Protein AF-A0A0A1U4M2-F1 (afdb_monomer)

Mean predicted aligned error: 12.04 Å

Sequence (394 aa):
MNLCLVKTKYYDTQGQKPTKLFKVNRGVVYETIENKKFCYYYVSTVYKNTSKCFDEQHVWSGLDDASTAGGKILFEEMNATEMKQRLHFSYFPPNGDMNNMITFKIEYIDFQEKGEDGSEIKFSNIARQLDLIITDKFKLVVLLGMTVDYGKGLTGAVCILYVIDETKTAYLTFDTKYFDFLTTISVDNFKNVAISGNDILVGFPKSRDDPKADISQNVFLMSVVDLPSKPEFPVTLPPPIIIPPQKRNLFQLGGGVGHSNKYAFIADPFLDRGVAYVVRKVDGTTIDLRATLIPFPRWGSYQNFALFMAAFDNADDTTDLFVAAPTAWIHDNVRKVQKEGRKTSEYIGVIYHFVIVDDETCEAKGYYVVQNDEKSGIMNSTISGMVNGTIWSL

Nearest PDB structures (foldseek):
  5e6s-assembly2_C  TM=5.294E-01  e=4.984E-04  Homo sapiens
  8um0-assembly1_A  TM=3.812E-01  e=3.448E-04  Clostridium perfringens ATCC 13124
  8ule-assembly1_A  TM=3.790E-01  e=2.687E-03  Clostridium perfringens ATCC 13124
  6s5l-assembly1_D  TM=6.818E-01  e=4.266E+00  Nostoc sp. PCC 7120 = FACHB-418

Structure (mmCIF, N/CA/C/O backbone):
data_AF-A0A0A1U4M2-F1
#
_entry.id   AF-A0A0A1U4M2-F1
#
loop_
_atom_site.group_PDB
_atom_site.id
_atom_site.type_symbol
_atom_site.label_atom_id
_atom_site.label_alt_id
_atom_site.label_comp_id
_atom_site.label_asym_id
_atom_site.label_entity_id
_atom_site.label_seq_id
_atom_site.pdbx_PDB_ins_code
_atom_site.Cartn_x
_atom_site.Cartn_y
_atom_site.Cartn_z
_atom_site.occupancy
_atom_site.B_iso_or_equiv
_atom_site.auth_seq_id
_atom_site.auth_comp_id
_atom_site.auth_asym_id
_atom_site.auth_atom_id
_atom_site.pdbx_PDB_model_num
ATOM 1 N N . MET A 1 1 ? -5.445 31.664 -25.250 1.00 23.69 1 MET A N 1
ATOM 2 C CA . MET A 1 1 ? -4.845 30.638 -24.374 1.00 23.69 1 MET A CA 1
ATOM 3 C C . MET A 1 1 ? -5.707 30.563 -23.125 1.00 23.69 1 MET A C 1
ATOM 5 O O . MET A 1 1 ? -5.651 31.474 -22.307 1.00 23.69 1 MET A O 1
ATOM 9 N N . ASN A 1 2 ? -6.596 29.572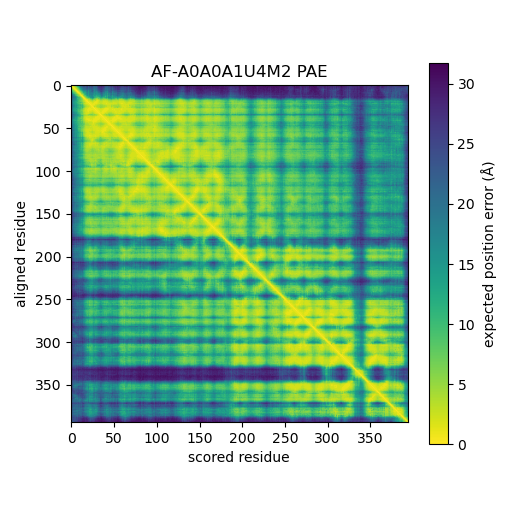 -23.042 1.00 19.25 2 ASN A N 1
ATOM 10 C CA . ASN A 1 2 ? -7.475 29.401 -21.887 1.00 19.25 2 ASN A CA 1
ATOM 11 C C . ASN A 1 2 ? -6.671 28.707 -20.786 1.00 19.25 2 ASN A C 1
ATOM 13 O O . ASN A 1 2 ? -6.542 27.489 -20.770 1.00 19.25 2 ASN A O 1
ATOM 17 N N . LEU A 1 3 ? -6.074 29.506 -19.903 1.00 19.25 3 LEU A N 1
ATOM 18 C CA . LEU A 1 3 ? -5.540 29.022 -18.637 1.00 19.25 3 LEU A CA 1
ATOM 19 C C . LEU A 1 3 ? -6.718 28.499 -17.810 1.00 19.25 3 LEU A C 1
ATOM 21 O O . LEU A 1 3 ? -7.455 29.278 -17.205 1.00 19.25 3 LEU A O 1
ATOM 25 N N . CYS A 1 4 ? -6.886 27.178 -17.774 1.00 20.94 4 CYS A N 1
ATOM 26 C CA . CYS A 1 4 ? -7.624 26.514 -16.709 1.00 20.94 4 CYS A CA 1
ATOM 27 C C . CYS A 1 4 ? -6.823 26.689 -15.415 1.00 20.94 4 CYS A C 1
ATOM 29 O O . CYS A 1 4 ? -6.075 25.812 -14.994 1.00 20.94 4 CYS A O 1
ATOM 31 N N . LEU A 1 5 ? -6.947 27.861 -14.793 1.00 21.64 5 LEU A N 1
ATOM 32 C CA . LEU A 1 5 ? -6.615 28.013 -13.387 1.00 21.64 5 LEU A CA 1
ATOM 33 C C . LEU A 1 5 ? -7.521 27.035 -12.643 1.00 21.64 5 LEU A C 1
ATOM 35 O O . LEU A 1 5 ? -8.744 27.193 -12.660 1.00 21.64 5 LEU A O 1
ATOM 39 N N . VAL A 1 6 ? -6.929 26.024 -12.002 1.00 24.23 6 VAL A N 1
ATOM 40 C CA . VAL A 1 6 ? -7.603 25.293 -10.932 1.00 24.23 6 VAL A CA 1
ATOM 41 C C . VAL A 1 6 ? -8.034 26.375 -9.953 1.00 24.23 6 VAL A C 1
ATOM 43 O O . VAL A 1 6 ? -7.204 26.944 -9.246 1.00 24.23 6 VAL A O 1
ATOM 46 N N . LYS A 1 7 ? -9.319 26.751 -9.972 1.00 23.67 7 LYS A N 1
ATOM 47 C CA . LYS A 1 7 ? -9.895 27.549 -8.898 1.00 23.67 7 LYS A CA 1
ATOM 48 C C . LYS A 1 7 ? -9.673 26.694 -7.668 1.00 23.67 7 LYS A C 1
ATOM 50 O O . LYS A 1 7 ? -10.384 25.710 -7.474 1.00 23.67 7 LYS A O 1
ATOM 55 N N . THR A 1 8 ? -8.674 27.048 -6.869 1.00 31.19 8 THR A N 1
ATOM 56 C CA . THR A 1 8 ? -8.573 26.615 -5.489 1.00 31.19 8 THR A CA 1
ATOM 57 C C . THR A 1 8 ? -9.891 27.052 -4.873 1.00 31.19 8 THR A C 1
ATOM 59 O O . THR A 1 8 ? -10.081 28.220 -4.534 1.00 31.19 8 THR A O 1
ATOM 62 N N . LYS A 1 9 ? -10.879 26.153 -4.847 1.00 32.81 9 LYS A N 1
ATOM 63 C CA . LYS A 1 9 ? -12.032 26.318 -3.981 1.00 32.81 9 LYS A CA 1
ATOM 64 C C . LYS A 1 9 ? -11.397 26.258 -2.604 1.00 32.81 9 LYS A C 1
ATOM 66 O O . LYS A 1 9 ? -11.054 25.184 -2.122 1.00 32.81 9 LYS A O 1
ATOM 71 N N . TYR A 1 10 ? -11.137 27.427 -2.030 1.00 36.03 10 TYR A N 1
ATOM 72 C CA . TYR A 1 10 ? -11.006 27.535 -0.595 1.00 36.03 10 TYR A CA 1
ATOM 73 C C . TYR A 1 10 ? -12.319 26.959 -0.080 1.00 36.03 10 TYR A C 1
ATOM 75 O O . TYR A 1 10 ? -13.378 27.558 -0.273 1.00 36.03 10 TYR A O 1
ATOM 83 N N . TYR A 1 11 ? -12.272 25.720 0.414 1.00 42.19 11 TYR A N 1
ATOM 84 C CA . TYR A 1 11 ? -13.362 25.195 1.214 1.00 42.19 11 TYR A CA 1
ATOM 85 C C . TYR A 1 11 ? -13.583 26.255 2.286 1.00 42.19 11 TYR A C 1
ATOM 87 O O . TYR A 1 11 ? -12.616 26.712 2.895 1.00 42.19 11 TYR A O 1
ATOM 95 N N . ASP A 1 12 ? -14.809 26.755 2.390 1.00 41.19 12 ASP A N 1
ATOM 96 C CA . ASP A 1 12 ? -15.149 27.811 3.330 1.00 41.19 12 ASP A CA 1
ATOM 97 C C . ASP A 1 12 ? -15.057 27.213 4.736 1.00 41.19 12 ASP A C 1
ATOM 99 O O . ASP A 1 12 ? -16.024 26.705 5.294 1.00 41.19 12 ASP A O 1
ATOM 103 N N . THR A 1 13 ? -13.840 27.163 5.273 1.00 45.28 13 THR A N 1
ATOM 104 C CA . THR A 1 13 ? -13.524 26.558 6.566 1.00 45.28 13 THR A CA 1
ATOM 105 C C . THR A 1 13 ? -13.926 27.469 7.724 1.00 45.28 13 THR A C 1
ATOM 107 O O . THR A 1 13 ? -13.402 27.328 8.828 1.00 45.28 13 THR A O 1
ATOM 110 N N . GLN A 1 14 ? -14.796 28.459 7.477 1.00 48.47 14 GLN A N 1
ATOM 111 C CA . GLN A 1 14 ? -15.163 29.505 8.433 1.00 48.47 14 GLN A CA 1
ATOM 112 C C . GLN A 1 14 ? -13.927 30.161 9.085 1.00 48.47 14 GLN A C 1
ATOM 114 O O . GLN A 1 14 ? -13.941 30.544 10.252 1.00 48.47 14 GLN A O 1
ATOM 119 N N . GLY A 1 15 ? -12.820 30.260 8.338 1.00 49.72 15 GLY A N 1
ATOM 120 C CA . GLY A 1 15 ? -11.563 30.848 8.806 1.00 49.72 15 GLY A CA 1
ATOM 121 C C . GLY A 1 15 ? -10.612 29.913 9.567 1.00 49.72 15 GLY A C 1
ATOM 122 O O . GLY A 1 15 ? -9.553 30.375 9.988 1.00 49.72 15 GLY A O 1
ATOM 123 N N . GLN A 1 16 ? -10.911 28.618 9.727 1.00 55.41 16 GLN A N 1
ATOM 124 C CA . GLN A 1 16 ? -9.990 27.661 10.360 1.00 55.41 16 GLN A CA 1
ATOM 125 C C . GLN A 1 16 ? -9.130 26.911 9.332 1.00 55.41 16 GLN A C 1
ATOM 127 O O . GLN A 1 16 ? -9.611 26.466 8.296 1.00 55.41 16 GLN A O 1
ATOM 132 N N . LYS A 1 17 ? -7.825 26.760 9.583 1.00 66.00 17 LYS A N 1
ATOM 133 C CA . LYS A 1 17 ? -6.933 26.015 8.679 1.00 66.00 17 LYS A CA 1
ATOM 134 C C . LYS A 1 17 ? -7.105 24.504 8.916 1.00 66.00 17 LYS A C 1
ATOM 136 O O . LYS A 1 17 ? -6.944 24.090 10.063 1.00 66.00 17 LYS A O 1
ATOM 141 N N . PRO A 1 18 ? -7.372 23.683 7.879 1.00 71.00 18 PRO A N 1
ATOM 142 C CA . PRO A 1 18 ? -7.433 22.234 8.037 1.00 71.00 18 PRO A CA 1
ATOM 143 C C . PRO A 1 18 ? -6.142 21.667 8.633 1.00 71.00 18 PRO A C 1
ATOM 145 O O . PRO A 1 18 ? -5.045 22.077 8.242 1.00 71.00 18 PRO A O 1
ATOM 148 N N . THR A 1 19 ? -6.272 20.718 9.557 1.00 76.12 19 THR A N 1
ATOM 149 C CA . THR A 1 19 ? -5.147 19.995 10.168 1.00 76.12 19 THR A CA 1
ATOM 150 C C . THR A 1 19 ? -4.753 18.768 9.356 1.00 76.12 19 THR A C 1
ATOM 152 O O . THR A 1 19 ? -3.571 18.429 9.308 1.00 76.12 19 THR A O 1
ATOM 155 N N . LYS A 1 20 ? -5.719 18.132 8.678 1.00 77.31 20 LYS A N 1
ATOM 156 C CA . LYS A 1 20 ? -5.512 17.006 7.754 1.00 77.31 20 LYS A CA 1
ATOM 157 C C . LYS A 1 20 ? -6.488 17.054 6.581 1.00 77.31 20 LYS A C 1
ATOM 159 O O . LYS A 1 20 ? -7.562 17.645 6.681 1.00 77.31 20 LYS A O 1
ATOM 164 N N . LEU A 1 21 ? -6.105 16.406 5.484 1.00 78.56 21 LEU A N 1
ATOM 165 C CA . LEU A 1 21 ? -6.918 16.226 4.285 1.00 78.56 21 LEU A CA 1
ATOM 166 C C . LEU A 1 21 ? -6.802 14.773 3.823 1.00 78.56 21 LEU A C 1
ATOM 168 O O . LEU A 1 21 ? -5.697 14.247 3.719 1.00 78.56 21 LEU A O 1
ATOM 172 N N . PHE A 1 22 ? -7.936 14.154 3.520 1.00 81.62 22 PHE A N 1
ATOM 173 C CA . PHE A 1 22 ? -8.040 12.782 3.047 1.00 81.62 22 PHE A CA 1
ATOM 174 C C . PHE A 1 22 ? -8.785 12.765 1.717 1.00 81.62 22 PHE A C 1
ATOM 176 O O . PHE A 1 22 ? -9.827 13.413 1.572 1.00 81.62 22 PHE A O 1
ATOM 183 N N . LYS A 1 23 ? -8.263 12.013 0.748 1.00 79.75 23 LYS A N 1
ATOM 184 C CA . LYS A 1 23 ? -8.987 11.714 -0.488 1.00 79.75 23 LYS A CA 1
ATOM 185 C C . LYS A 1 23 ? -9.999 10.607 -0.197 1.00 79.75 23 LYS A C 1
ATOM 187 O O . LYS A 1 23 ? -9.646 9.600 0.408 1.00 79.75 23 LYS A O 1
ATOM 192 N N . VAL A 1 24 ? -11.246 10.809 -0.607 1.00 82.12 24 VAL A N 1
ATOM 193 C CA . VAL A 1 24 ? -12.344 9.862 -0.373 1.00 82.12 24 VAL A CA 1
ATOM 194 C C . VAL A 1 24 ? -13.278 9.819 -1.585 1.00 82.12 24 VAL A C 1
ATOM 196 O O . VAL A 1 24 ? -13.067 10.549 -2.553 1.00 82.12 24 VAL A O 1
ATOM 199 N N . ASN A 1 25 ? -14.331 9.001 -1.523 1.00 81.25 25 ASN A N 1
ATOM 200 C CA . ASN A 1 25 ? -15.297 8.826 -2.607 1.00 81.25 25 ASN A CA 1
ATOM 201 C C . ASN A 1 25 ? -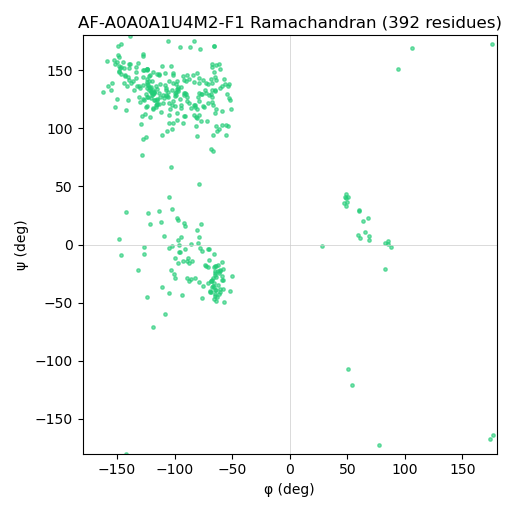15.849 10.168 -3.126 1.00 81.25 25 ASN A C 1
ATOM 203 O O . ASN A 1 25 ? -16.518 10.898 -2.381 1.00 81.25 25 ASN A O 1
ATOM 207 N N . ARG A 1 26 ? -15.575 10.475 -4.403 1.00 78.62 26 ARG A N 1
ATOM 208 C CA . ARG A 1 26 ? -16.038 11.658 -5.150 1.00 78.62 26 ARG A CA 1
ATOM 209 C C . ARG A 1 26 ? -15.851 12.960 -4.365 1.00 78.62 26 ARG A C 1
ATOM 211 O O . ARG A 1 26 ? -16.709 13.848 -4.407 1.00 78.62 26 ARG A O 1
ATOM 218 N N . GLY A 1 27 ? -14.770 13.072 -3.593 1.00 81.31 27 GLY A N 1
ATOM 219 C CA . GLY A 1 27 ? -14.609 14.188 -2.672 1.00 81.31 27 GLY A CA 1
ATOM 220 C C . GLY A 1 27 ? -13.368 14.146 -1.791 1.00 81.31 27 GLY A C 1
ATOM 221 O O . GLY A 1 27 ? -12.402 13.421 -2.029 1.00 81.31 27 GLY A O 1
ATOM 222 N N . VAL A 1 28 ? -13.411 14.970 -0.749 1.00 83.00 28 VAL A N 1
ATOM 223 C CA . VAL A 1 28 ? -12.381 15.050 0.286 1.00 83.00 28 VAL A CA 1
ATOM 224 C C . VAL A 1 28 ? -13.021 15.067 1.667 1.00 83.00 28 VAL A C 1
ATOM 226 O O . VAL A 1 28 ? -14.108 15.612 1.853 1.00 83.00 28 VAL A O 1
ATOM 229 N N . VAL A 1 29 ? -12.320 14.507 2.647 1.00 84.50 29 VAL A N 1
ATOM 230 C CA . VAL A 1 29 ? -12.578 14.779 4.061 1.00 84.50 29 VAL A CA 1
ATOM 231 C C . VAL A 1 29 ? -11.461 15.671 4.564 1.00 84.50 29 VAL A C 1
ATOM 233 O O . VAL A 1 29 ? -10.293 15.320 4.416 1.00 84.50 29 VAL A O 1
ATOM 236 N N . TYR A 1 30 ? -11.790 16.803 5.175 1.00 83.81 30 TYR A N 1
ATOM 237 C CA . TYR A 1 30 ? -10.802 17.596 5.902 1.00 83.81 30 TYR A CA 1
ATOM 238 C C . TYR A 1 30 ? -11.095 17.604 7.400 1.00 83.81 30 TYR A C 1
ATOM 240 O O . TYR A 1 30 ? -12.248 17.540 7.821 1.00 83.81 30 TYR A O 1
ATOM 248 N N . GLU A 1 31 ? -10.031 17.655 8.195 1.00 87.38 31 GLU A N 1
ATOM 249 C CA . GLU A 1 31 ? -10.071 17.699 9.657 1.00 87.38 31 GLU A CA 1
ATOM 250 C C . GLU A 1 31 ? -9.827 19.131 10.148 1.00 87.38 31 GLU A C 1
ATOM 252 O O . GLU A 1 31 ? -8.944 19.824 9.635 1.00 87.38 31 GLU A O 1
ATOM 257 N N . THR A 1 32 ? -10.572 19.554 11.164 1.00 84.62 32 THR A N 1
ATOM 258 C CA . THR A 1 32 ? -10.271 20.707 12.023 1.00 84.62 32 THR A CA 1
ATOM 259 C C . THR A 1 32 ? -10.313 20.272 13.490 1.00 84.62 32 THR A C 1
ATOM 261 O O . THR A 1 32 ? -10.858 19.218 13.832 1.00 84.62 32 THR A O 1
ATOM 264 N N . ILE A 1 33 ? -9.725 21.077 14.377 1.00 86.19 33 ILE A N 1
ATOM 265 C CA . ILE A 1 33 ? -9.795 20.854 15.825 1.00 86.19 33 ILE A CA 1
ATOM 266 C C . ILE A 1 33 ? -10.631 21.971 16.437 1.00 86.19 33 ILE A C 1
ATOM 268 O O . ILE A 1 33 ? -10.213 23.128 16.466 1.00 86.19 33 ILE A O 1
ATOM 272 N N . GLU A 1 34 ? -11.792 21.609 16.973 1.00 85.44 34 GLU A N 1
ATOM 273 C CA . GLU A 1 34 ? -12.751 22.545 17.555 1.00 85.44 34 GLU A CA 1
ATOM 274 C C . GLU A 1 34 ? -13.111 22.089 18.963 1.00 85.44 34 GLU A C 1
ATOM 276 O O . GLU A 1 34 ? -13.532 20.955 19.175 1.00 85.44 34 GLU A O 1
ATOM 281 N N . ASN A 1 35 ? -12.938 22.962 19.959 1.00 87.62 35 ASN A N 1
ATOM 282 C CA . ASN A 1 35 ? -13.284 22.667 21.356 1.00 87.62 35 ASN A CA 1
ATOM 283 C C . ASN A 1 35 ? -12.708 21.331 21.872 1.00 87.62 35 ASN A C 1
ATOM 285 O O . ASN A 1 35 ? -13.379 20.600 22.599 1.00 87.62 35 ASN A O 1
ATOM 289 N N . LYS A 1 36 ? -11.454 21.023 21.503 1.00 88.25 36 LYS A N 1
ATOM 290 C CA . LYS A 1 36 ? -10.744 19.763 21.815 1.00 88.25 36 LYS A CA 1
ATOM 291 C C . LYS A 1 36 ? -11.331 18.500 21.162 1.00 88.25 36 LYS A C 1
ATOM 293 O O . LYS A 1 36 ? -10.913 17.406 21.520 1.00 88.25 36 LYS A O 1
ATOM 298 N N . LYS A 1 37 ? -12.259 18.636 20.214 1.00 92.00 37 LYS A N 1
ATOM 299 C CA . LYS A 1 37 ? -12.769 17.546 19.377 1.00 92.00 37 LYS A CA 1
ATOM 300 C C . LYS A 1 37 ? -12.159 17.614 17.982 1.00 92.00 37 LYS A C 1
ATOM 302 O O . LYS A 1 37 ? -11.795 18.691 17.508 1.00 92.00 37 LYS A O 1
ATOM 307 N N . PHE A 1 38 ? -12.085 16.466 17.325 1.00 91.62 38 PHE A N 1
ATOM 308 C CA . PHE A 1 38 ? -11.680 16.344 15.929 1.00 91.62 38 PHE A CA 1
ATOM 309 C C . PHE A 1 38 ? -12.928 16.396 15.054 1.00 91.62 38 PHE A C 1
ATOM 311 O O . PHE A 1 38 ? -13.756 15.486 15.096 1.00 91.62 38 PHE A O 1
ATOM 318 N N . CYS A 1 39 ? -13.087 17.473 14.293 1.00 90.44 39 CYS A N 1
ATOM 319 C CA . CYS A 1 39 ? -14.228 17.684 13.414 1.00 90.44 39 CYS A CA 1
ATOM 320 C C . CYS A 1 39 ? -13.844 17.364 11.974 1.00 90.44 39 CYS A C 1
ATOM 322 O O . CYS A 1 39 ? -12.901 17.932 11.428 1.00 90.44 39 CYS A O 1
ATOM 324 N N . TYR A 1 40 ? -14.580 16.442 11.362 1.00 90.88 40 TYR A N 1
ATOM 325 C CA . TYR A 1 40 ? -14.378 16.020 9.985 1.00 90.88 40 TYR A CA 1
ATOM 326 C C . TYR A 1 40 ? -15.497 16.558 9.116 1.00 90.88 40 TYR A C 1
ATOM 328 O O . TYR A 1 40 ? -16.672 16.461 9.468 1.00 90.88 40 TYR A O 1
ATOM 336 N N . TYR A 1 41 ? -15.117 17.097 7.967 1.00 87.31 41 TYR A N 1
ATOM 337 C CA . TYR A 1 41 ? -16.020 17.670 6.986 1.00 87.31 41 TYR A CA 1
ATOM 338 C C . TYR A 1 41 ? -15.834 16.925 5.673 1.00 87.31 41 TYR A C 1
ATOM 340 O O . TYR A 1 41 ? -14.800 17.055 5.017 1.00 87.31 41 TYR A O 1
ATOM 348 N N . TYR A 1 42 ? -16.833 16.134 5.303 1.00 87.00 42 TYR A N 1
ATOM 349 C CA . TYR A 1 42 ? -16.916 15.501 3.998 1.00 87.00 42 TYR A CA 1
ATOM 350 C C . TYR A 1 42 ? -17.499 16.485 2.992 1.00 87.00 42 TYR A C 1
ATOM 352 O O . TYR A 1 42 ? -18.637 16.951 3.133 1.00 87.00 42 TYR A O 1
ATOM 360 N N . VAL A 1 43 ? -16.710 16.780 1.964 1.00 84.44 43 VAL A N 1
ATOM 361 C CA . VAL A 1 43 ? -17.118 17.607 0.838 1.00 84.44 43 VAL A CA 1
ATOM 362 C C . VAL A 1 43 ? -17.045 16.781 -0.430 1.00 84.44 43 VAL A C 1
ATOM 364 O O . VAL A 1 43 ? -15.964 16.362 -0.844 1.00 84.44 43 VAL A O 1
ATOM 367 N N . SER A 1 44 ? -18.198 16.580 -1.058 1.00 80.00 44 SER A N 1
ATOM 368 C CA . SER A 1 44 ? -18.319 15.853 -2.314 1.00 80.00 44 SER A CA 1
ATOM 369 C C . SER A 1 44 ? -18.694 16.785 -3.457 1.00 80.00 44 SER A C 1
ATOM 371 O O . SER A 1 44 ? -19.305 17.840 -3.271 1.00 80.00 44 SER A O 1
ATOM 373 N N . THR A 1 45 ? -18.314 16.392 -4.668 1.00 78.19 45 THR A N 1
ATOM 374 C CA . THR A 1 45 ? -18.787 17.021 -5.904 1.00 78.19 45 THR A CA 1
ATOM 375 C C . THR A 1 45 ? -20.124 16.455 -6.383 1.00 78.19 45 THR A C 1
ATOM 377 O O . THR A 1 45 ? -20.754 17.072 -7.239 1.00 78.19 45 THR A O 1
ATOM 380 N N . VAL A 1 46 ? -20.559 15.313 -5.837 1.00 81.38 46 VAL A N 1
ATOM 381 C CA . VAL A 1 46 ? -21.752 14.565 -6.273 1.00 81.38 46 VAL A CA 1
ATOM 382 C C . VAL A 1 46 ? -22.734 14.358 -5.121 1.00 81.38 46 VAL A C 1
ATOM 384 O O . VAL A 1 46 ? -23.935 14.569 -5.283 1.00 81.38 46 VAL A O 1
ATOM 387 N N . TYR A 1 47 ? -22.231 13.967 -3.952 1.00 81.56 47 TYR A N 1
ATOM 388 C CA . TYR A 1 47 ? -23.040 13.601 -2.794 1.00 81.56 47 TYR A CA 1
ATOM 389 C C . TYR A 1 47 ? -23.235 14.773 -1.824 1.00 81.56 47 TYR A C 1
ATOM 391 O O . TYR A 1 47 ? -22.615 15.833 -1.931 1.00 81.56 47 TYR A O 1
ATOM 399 N N . LYS A 1 48 ? -24.133 14.592 -0.853 1.00 82.50 48 LYS A N 1
ATOM 400 C CA . LYS A 1 48 ? -24.436 15.616 0.148 1.00 82.50 48 LYS A CA 1
ATOM 401 C C . LYS A 1 48 ? -23.234 15.835 1.075 1.00 82.50 48 LYS A C 1
ATOM 403 O O . LYS A 1 48 ? -22.756 14.901 1.713 1.00 82.50 48 LYS A O 1
ATOM 408 N N . ASN A 1 49 ? -22.810 17.091 1.212 1.00 85.62 49 ASN A N 1
ATOM 409 C CA . ASN A 1 49 ? -21.796 17.472 2.195 1.00 85.62 49 ASN A CA 1
ATOM 410 C C . ASN A 1 49 ? -22.310 17.243 3.617 1.00 85.62 49 ASN A C 1
ATOM 412 O O . ASN A 1 49 ? -23.467 17.528 3.937 1.00 85.62 49 ASN A O 1
ATOM 416 N N . THR A 1 50 ? -21.429 16.774 4.486 1.00 89.25 50 THR A N 1
ATOM 417 C CA . THR A 1 50 ? -21.763 16.446 5.872 1.00 89.25 50 THR A CA 1
ATOM 418 C C . THR A 1 50 ? -20.546 16.653 6.751 1.00 89.25 50 THR A C 1
ATOM 420 O O . THR A 1 50 ? -19.411 16.615 6.281 1.00 89.25 50 THR A O 1
ATOM 423 N N . SER A 1 51 ? -20.774 16.852 8.041 1.00 89.38 51 SER A N 1
ATOM 424 C CA . SER A 1 51 ? -19.704 16.947 9.021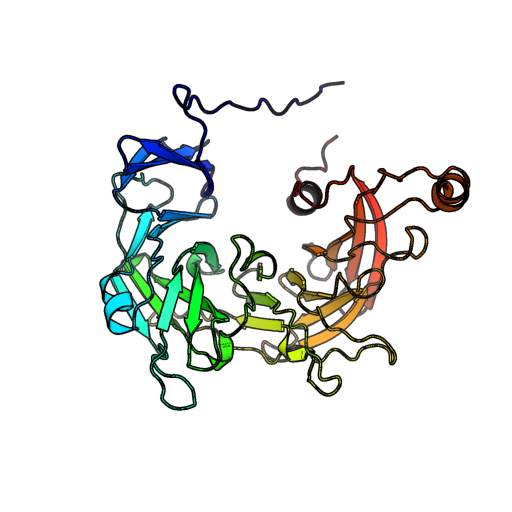 1.00 89.38 51 SER A CA 1
ATOM 425 C C . SER A 1 51 ? -20.061 16.206 10.295 1.00 89.38 51 SER A C 1
ATOM 427 O O . SER A 1 51 ? -21.239 15.991 10.589 1.00 89.38 51 SER A O 1
ATOM 429 N N . LYS A 1 52 ? -19.033 15.790 11.033 1.00 91.50 52 LYS A N 1
ATOM 430 C CA . LYS A 1 52 ? -19.172 15.148 12.338 1.00 91.50 52 LYS A CA 1
ATOM 431 C C . LYS A 1 52 ? -17.919 15.360 13.173 1.00 91.50 52 LYS A C 1
ATOM 433 O O . LYS A 1 52 ? -16.806 15.250 12.664 1.00 91.50 52 LYS A O 1
ATOM 438 N N . CYS A 1 53 ? -18.111 15.633 14.460 1.00 91.88 53 CYS A N 1
ATOM 439 C CA . CYS A 1 53 ? -17.021 15.760 15.418 1.00 91.88 53 CYS A CA 1
ATOM 440 C C . CYS A 1 53 ? -16.934 14.528 16.317 1.00 91.88 53 CYS A C 1
ATOM 442 O O . CYS A 1 53 ? -17.955 14.010 16.772 1.00 91.88 53 CYS A O 1
ATOM 444 N N . PHE A 1 54 ? -15.709 14.103 16.600 1.00 91.38 54 PHE A N 1
ATOM 445 C CA . PHE A 1 54 ? -15.384 12.971 17.456 1.00 91.38 54 PHE A CA 1
ATOM 446 C C . PHE A 1 54 ? -14.453 13.427 18.571 1.00 91.38 54 PHE A C 1
ATOM 448 O O . PHE A 1 54 ? -13.661 14.355 18.401 1.00 91.38 54 PHE A O 1
ATOM 455 N N . ASP A 1 55 ? -14.526 12.752 19.712 1.00 92.19 55 ASP A N 1
ATOM 456 C CA . ASP A 1 55 ? -13.579 12.986 20.806 1.00 92.19 55 ASP A CA 1
ATOM 457 C C . ASP A 1 55 ? -12.177 12.453 20.464 1.00 92.19 55 ASP A C 1
ATOM 459 O O . ASP A 1 55 ? -11.181 12.877 21.043 1.00 92.19 55 ASP A O 1
ATOM 463 N N . GLU A 1 56 ? -12.087 11.552 19.485 1.00 90.50 56 GLU A N 1
ATOM 464 C CA . GLU A 1 56 ? -10.870 10.835 19.124 1.00 90.50 56 GLU A CA 1
ATOM 465 C C . GLU A 1 56 ? -10.561 10.987 17.634 1.00 90.50 56 GLU A C 1
ATOM 467 O O . GLU A 1 56 ? -11.457 11.128 16.795 1.00 90.50 56 GLU A O 1
ATOM 472 N N . GLN A 1 57 ? -9.272 10.951 17.303 1.00 90.56 57 GLN A N 1
ATOM 473 C CA . GLN A 1 57 ? -8.817 11.152 15.936 1.00 90.56 57 GLN A CA 1
ATOM 474 C C . GLN A 1 57 ? -9.088 9.920 15.064 1.00 90.56 57 GLN A C 1
ATOM 476 O O . GLN A 1 57 ? -8.900 8.782 15.495 1.00 90.56 57 GLN A O 1
ATOM 481 N N . HIS A 1 58 ? -9.478 10.164 13.818 1.00 90.56 58 HIS A N 1
ATOM 482 C CA . HIS A 1 58 ? -9.737 9.164 12.793 1.00 90.56 58 HIS A CA 1
ATOM 483 C C . HIS A 1 58 ? -8.883 9.417 11.543 1.00 90.56 58 HIS A C 1
ATOM 485 O O . HIS A 1 58 ? -8.534 10.556 11.219 1.00 90.56 58 HIS A O 1
ATOM 491 N N . VAL A 1 59 ? -8.568 8.341 10.828 1.00 88.50 59 VAL A N 1
ATOM 492 C CA . VAL A 1 59 ? -8.083 8.369 9.443 1.00 88.50 59 VAL A CA 1
ATOM 493 C C . VAL A 1 59 ? -9.237 8.011 8.513 1.00 88.50 59 VAL A C 1
ATOM 495 O O . VAL A 1 59 ? -10.094 7.214 8.892 1.00 88.50 59 VAL A O 1
ATOM 498 N N . TRP A 1 60 ? -9.255 8.579 7.307 1.00 87.56 60 TRP A N 1
ATOM 499 C CA . TRP A 1 60 ? -10.291 8.328 6.305 1.00 87.56 60 TRP A CA 1
ATOM 500 C C . TRP A 1 60 ? -9.673 7.927 4.970 1.00 87.56 60 TRP A C 1
ATOM 502 O O . TRP A 1 60 ? -8.635 8.462 4.584 1.00 87.56 60 TRP A O 1
ATOM 512 N N . SER A 1 61 ? -10.346 7.023 4.263 1.00 87.44 61 SER A N 1
ATOM 513 C CA . SER A 1 61 ? -10.027 6.626 2.890 1.00 87.44 61 SER A CA 1
ATOM 514 C C . SER A 1 61 ? -11.312 6.291 2.148 1.00 87.44 61 SER A C 1
ATOM 516 O O . SER A 1 61 ? -12.312 5.905 2.757 1.00 87.44 61 SER A O 1
ATOM 518 N N . GLY A 1 62 ? -11.320 6.452 0.832 1.00 82.69 62 GLY A N 1
ATOM 519 C CA . GLY A 1 62 ? -12.495 6.129 0.041 1.00 82.69 62 GLY A CA 1
ATOM 520 C C . GLY A 1 62 ? -12.177 5.882 -1.418 1.00 82.69 62 GLY A C 1
ATOM 521 O O . GLY A 1 62 ? -11.167 6.343 -1.945 1.00 82.69 62 GLY A O 1
ATOM 522 N N . LEU A 1 63 ? -13.092 5.161 -2.049 1.00 78.31 63 LEU A N 1
ATOM 523 C CA . LEU A 1 63 ? -13.051 4.784 -3.451 1.00 78.31 63 LEU A CA 1
ATOM 524 C C . LEU A 1 63 ? -14.253 5.398 -4.159 1.00 78.31 63 LEU A C 1
ATOM 526 O O . LEU A 1 63 ? -15.384 5.295 -3.669 1.00 78.31 63 LEU A O 1
ATOM 530 N N . ASP A 1 64 ? -13.992 6.045 -5.293 1.00 77.00 64 ASP A N 1
ATOM 531 C CA . ASP A 1 64 ? -15.028 6.662 -6.115 1.00 77.00 64 ASP A CA 1
ATOM 532 C C . ASP A 1 64 ? -16.111 5.634 -6.467 1.00 77.00 64 ASP A C 1
ATOM 534 O O . ASP A 1 64 ? -15.819 4.521 -6.892 1.00 77.00 64 ASP A O 1
ATOM 538 N N . ASP A 1 65 ? -17.364 6.017 -6.229 1.00 74.44 65 ASP A N 1
ATOM 539 C CA . ASP A 1 65 ? -18.587 5.235 -6.452 1.00 74.44 65 ASP A CA 1
ATOM 540 C C . ASP A 1 65 ? -18.709 3.926 -5.654 1.00 74.44 65 ASP A C 1
ATOM 542 O O . ASP A 1 65 ? -19.695 3.208 -5.806 1.00 74.44 65 ASP A O 1
ATOM 546 N N . ALA A 1 66 ? -17.775 3.647 -4.741 1.00 76.50 66 ALA A N 1
ATOM 547 C CA . ALA A 1 66 ? -17.792 2.441 -3.919 1.00 76.50 66 ALA A CA 1
ATOM 548 C C . ALA A 1 66 ? -18.133 2.728 -2.456 1.00 76.50 66 ALA A C 1
ATOM 550 O O . ALA A 1 66 ? -19.113 2.189 -1.952 1.00 76.50 66 ALA A O 1
ATOM 551 N N . SER A 1 67 ? -17.341 3.543 -1.746 1.00 80.75 67 SER A N 1
ATOM 552 C CA . SER A 1 67 ? -17.609 3.912 -0.342 1.00 80.75 67 SER A CA 1
ATOM 553 C C . SER A 1 67 ? -16.513 4.773 0.285 1.00 80.75 67 SER A C 1
ATOM 555 O O . SER A 1 67 ? -15.443 4.968 -0.292 1.00 80.75 67 SER A O 1
ATOM 557 N N . THR A 1 68 ? -16.782 5.263 1.498 1.00 86.31 68 THR A N 1
ATOM 558 C CA . THR A 1 68 ? -15.775 5.862 2.379 1.00 86.31 68 THR A CA 1
ATOM 559 C C . THR A 1 68 ? -15.714 5.093 3.698 1.00 86.31 68 THR A C 1
ATOM 561 O O . THR A 1 68 ? -16.744 4.838 4.325 1.00 86.31 68 THR A O 1
ATOM 564 N N . ALA A 1 69 ? -14.503 4.757 4.134 1.00 87.88 69 ALA A N 1
ATOM 565 C CA . ALA A 1 69 ? -14.220 4.094 5.399 1.00 87.88 69 ALA A CA 1
ATOM 566 C C . ALA A 1 69 ? -13.338 4.979 6.291 1.00 87.88 69 ALA A C 1
ATOM 568 O O . ALA A 1 69 ? -12.509 5.754 5.809 1.00 87.88 69 ALA A O 1
ATOM 569 N N . GLY A 1 70 ? -13.517 4.852 7.601 1.00 89.19 70 GLY A N 1
ATOM 570 C CA . GLY A 1 70 ? -12.724 5.537 8.608 1.00 89.19 70 GLY A CA 1
ATOM 571 C C . GLY A 1 70 ? -12.329 4.609 9.746 1.00 89.19 70 GLY A C 1
ATOM 572 O O . GLY A 1 70 ? -13.120 3.774 10.184 1.00 89.19 70 GLY A O 1
ATOM 573 N N . GLY A 1 71 ? -11.103 4.761 10.233 1.00 89.25 71 GLY A N 1
ATOM 574 C CA . GLY A 1 71 ? -10.575 4.014 11.371 1.00 89.25 71 GLY A CA 1
ATOM 575 C C . GLY A 1 71 ? -10.150 4.967 12.476 1.00 89.25 71 GLY A C 1
ATOM 576 O O . GLY A 1 71 ? -9.490 5.972 12.204 1.00 89.25 71 GLY A O 1
ATOM 577 N N . LYS A 1 72 ? -10.513 4.665 13.724 1.00 90.69 72 LYS A N 1
ATOM 578 C CA . LYS A 1 72 ? -9.982 5.396 14.877 1.00 90.69 72 LYS A CA 1
ATOM 579 C C . LYS A 1 72 ? -8.494 5.108 15.031 1.00 90.69 72 LYS A C 1
ATOM 581 O O . LYS A 1 72 ? -8.088 3.948 15.060 1.00 90.69 72 LYS A O 1
ATOM 586 N N . ILE A 1 73 ? -7.709 6.162 15.230 1.00 88.38 73 ILE A N 1
ATOM 587 C CA . ILE A 1 73 ? -6.279 6.038 15.495 1.00 88.38 73 ILE A CA 1
ATOM 588 C C . ILE A 1 73 ? -6.065 5.649 16.961 1.00 88.38 73 ILE A C 1
ATOM 590 O O . ILE A 1 73 ? -6.498 6.357 17.873 1.00 88.38 73 ILE A O 1
ATOM 594 N N . LEU A 1 74 ? -5.362 4.541 17.195 1.00 90.25 74 LEU A N 1
ATOM 595 C CA . LEU A 1 74 ? -4.960 4.099 18.532 1.00 90.25 74 LEU A CA 1
ATOM 596 C C . LEU A 1 74 ? -3.462 4.349 18.713 1.00 90.25 74 LEU A C 1
ATOM 598 O O . LEU A 1 74 ? -2.637 3.575 18.237 1.00 90.25 74 LEU A O 1
ATOM 602 N N . PHE A 1 75 ? -3.101 5.457 19.362 1.00 85.94 75 PHE A N 1
ATOM 603 C CA . PHE A 1 75 ? -1.695 5.851 19.533 1.00 85.94 75 PHE A CA 1
ATOM 604 C C . PHE A 1 75 ? -0.945 5.030 20.581 1.00 85.94 75 PHE A C 1
ATOM 606 O O . PHE A 1 75 ? 0.247 4.788 20.420 1.00 85.94 75 PHE A O 1
ATOM 613 N N . GLU A 1 76 ? -1.638 4.649 21.649 1.00 89.06 76 GLU A N 1
ATOM 614 C CA . GLU A 1 76 ? -1.057 4.001 22.823 1.00 89.06 76 GLU A CA 1
ATOM 615 C C . GLU A 1 76 ? -0.546 2.595 22.511 1.00 89.06 76 GLU A C 1
ATOM 617 O O . GLU A 1 76 ? -1.053 1.924 21.613 1.00 89.06 76 GLU A O 1
ATOM 622 N N . GLU A 1 77 ? 0.446 2.156 23.282 1.00 89.88 77 GLU A N 1
ATOM 623 C CA . GLU A 1 77 ? 0.868 0.761 23.301 1.00 89.88 77 GLU A CA 1
ATOM 624 C C . GLU A 1 77 ? -0.165 -0.090 24.042 1.00 89.88 77 GLU A C 1
ATOM 626 O O . GLU A 1 77 ? -0.636 0.288 25.115 1.00 89.88 77 GLU A O 1
ATOM 631 N N . MET A 1 78 ? -0.532 -1.222 23.451 1.00 93.56 78 MET A N 1
ATOM 632 C CA . MET A 1 78 ? -1.538 -2.135 23.981 1.00 93.56 78 MET A CA 1
ATOM 633 C C . MET A 1 78 ? -1.285 -3.571 23.529 1.00 93.56 78 MET A C 1
ATOM 635 O O . MET A 1 78 ? -0.608 -3.813 22.532 1.00 93.56 78 MET A O 1
ATOM 639 N N . ASN A 1 79 ? -1.831 -4.545 24.249 1.00 91.62 79 ASN A N 1
ATOM 640 C CA . ASN A 1 79 ? -1.814 -5.938 23.795 1.00 91.62 79 ASN A CA 1
ATOM 641 C C . ASN A 1 79 ? -2.955 -6.244 22.806 1.00 91.62 79 ASN A C 1
ATOM 643 O O . ASN A 1 79 ? -3.837 -5.419 22.551 1.00 91.62 79 ASN A O 1
ATOM 647 N N . ALA A 1 80 ? -2.964 -7.466 22.267 1.00 90.25 80 ALA A N 1
ATOM 648 C CA . ALA A 1 80 ? -4.002 -7.916 21.342 1.00 90.25 80 ALA A CA 1
ATOM 649 C C . ALA A 1 80 ? -5.416 -7.839 21.949 1.00 90.25 80 ALA A C 1
ATOM 651 O O . ALA A 1 80 ? -6.357 -7.463 21.257 1.00 90.25 80 ALA A O 1
ATOM 652 N N . THR A 1 81 ? -5.586 -8.158 23.236 1.00 91.38 81 THR A N 1
ATOM 653 C CA . THR A 1 81 ? -6.904 -8.132 23.897 1.00 91.38 81 THR A CA 1
ATOM 654 C C . THR A 1 81 ? -7.459 -6.709 23.976 1.00 91.38 81 THR A C 1
ATOM 656 O O . THR A 1 81 ? -8.607 -6.466 23.607 1.00 91.38 81 THR A O 1
ATOM 659 N N . GLU A 1 82 ? -6.636 -5.758 24.407 1.00 92.56 82 GLU A N 1
ATOM 660 C CA . GLU A 1 82 ? -6.974 -4.337 24.496 1.00 92.56 82 GLU A CA 1
ATOM 661 C C . GLU A 1 82 ? -7.236 -3.736 23.112 1.00 92.56 82 GLU A C 1
ATOM 663 O O . GLU A 1 82 ? -8.223 -3.021 22.922 1.00 92.56 82 GLU A O 1
ATOM 668 N N . MET A 1 83 ? -6.407 -4.079 22.120 1.00 90.56 83 MET A N 1
ATOM 669 C CA . MET A 1 83 ? -6.628 -3.678 20.732 1.00 90.56 83 MET A CA 1
ATOM 670 C C . MET A 1 83 ? -7.997 -4.154 20.245 1.00 90.56 83 MET A C 1
ATOM 672 O O . MET A 1 83 ? -8.774 -3.352 19.725 1.00 90.56 83 MET A O 1
ATOM 676 N N . LYS A 1 84 ? -8.316 -5.440 20.448 1.00 90.94 84 LYS A N 1
ATOM 677 C CA . LYS A 1 84 ? -9.568 -6.052 19.985 1.00 90.94 84 LYS A CA 1
ATOM 678 C C . LYS A 1 84 ? -10.813 -5.351 20.526 1.00 90.94 84 LYS A C 1
ATOM 680 O O . LYS A 1 84 ? -11.836 -5.325 19.847 1.00 90.94 84 LYS A O 1
ATOM 685 N N . GLN A 1 85 ? -10.721 -4.776 21.723 1.00 90.25 85 GLN A N 1
ATOM 686 C CA . GLN A 1 85 ? -11.809 -4.044 22.375 1.00 90.25 85 GLN A CA 1
ATOM 687 C C . GLN A 1 85 ? -11.936 -2.590 21.902 1.00 90.25 85 GLN A C 1
ATOM 689 O O . GLN A 1 85 ? -13.024 -2.020 21.963 1.00 90.25 85 GLN A O 1
ATOM 694 N N . ARG A 1 86 ? -10.834 -1.966 21.473 1.00 90.31 86 ARG A N 1
ATOM 695 C CA . ARG A 1 86 ? -10.783 -0.529 21.150 1.00 90.31 86 ARG A CA 1
ATOM 696 C C . ARG A 1 86 ? -10.878 -0.241 19.658 1.00 90.31 86 ARG A C 1
ATOM 698 O O . ARG A 1 86 ? -11.339 0.844 19.285 1.00 90.31 86 ARG A O 1
ATOM 705 N N . LEU A 1 87 ? -10.416 -1.172 18.826 1.00 88.38 87 LEU A N 1
ATOM 706 C CA . LEU A 1 87 ? -10.400 -1.026 17.380 1.00 88.38 87 LEU A CA 1
ATOM 707 C C . LEU A 1 87 ? -11.829 -1.033 16.840 1.00 88.38 87 LEU A C 1
ATOM 709 O O . LEU A 1 87 ? -12.624 -1.919 17.142 1.00 88.38 87 LEU A O 1
ATOM 713 N N . HIS A 1 88 ? -12.147 -0.036 16.026 1.00 86.94 88 HIS A N 1
ATOM 714 C CA . HIS A 1 88 ? -13.419 0.043 15.331 1.00 86.94 88 HIS A CA 1
ATOM 715 C C . HIS A 1 88 ? -13.249 0.745 13.991 1.00 86.94 88 HIS A C 1
ATOM 717 O O . HIS A 1 88 ? -12.426 1.653 13.841 1.00 86.94 88 HIS A O 1
ATOM 723 N N . PHE A 1 89 ? -14.082 0.334 13.039 1.00 85.38 89 PHE A N 1
ATOM 724 C CA . PHE A 1 89 ? -14.153 0.921 11.711 1.00 85.38 89 PHE A CA 1
ATOM 725 C C . PHE A 1 89 ? -15.550 1.449 11.471 1.00 85.38 89 PHE A C 1
ATOM 727 O O . PHE A 1 89 ? -16.544 0.759 11.709 1.00 85.38 89 PHE A O 1
ATOM 734 N N . SER A 1 90 ? -15.593 2.685 11.001 1.00 86.12 90 SER A N 1
ATOM 735 C CA . SER A 1 90 ? -16.796 3.332 10.515 1.00 86.12 90 SER A CA 1
ATOM 736 C C . SER A 1 90 ? -16.801 3.296 8.998 1.00 86.12 90 SER A C 1
ATOM 738 O O . SER A 1 90 ? -15.764 3.414 8.350 1.00 86.12 90 SER A O 1
ATOM 740 N N . TYR A 1 91 ? -17.984 3.175 8.431 1.00 84.94 91 TYR A N 1
ATOM 741 C CA . TYR A 1 91 ? -18.197 3.151 6.998 1.00 84.94 91 TYR A CA 1
ATOM 742 C C . TYR A 1 91 ? -19.450 3.929 6.664 1.00 84.94 91 TYR A C 1
ATOM 744 O O . TYR A 1 91 ? -20.435 3.871 7.401 1.00 84.94 91 TYR A O 1
ATOM 752 N N . PHE A 1 92 ? -19.442 4.623 5.535 1.00 84.56 92 PHE A N 1
ATOM 753 C CA . PHE A 1 92 ? -20.684 5.064 4.930 1.00 84.56 92 PHE A CA 1
ATOM 754 C C . PHE A 1 92 ? -20.698 4.738 3.430 1.00 84.56 92 PHE A C 1
ATOM 756 O O . PHE A 1 92 ? -19.687 4.925 2.738 1.00 84.56 92 PHE A O 1
ATOM 763 N N . PRO A 1 93 ? -21.837 4.216 2.930 1.00 79.25 93 PRO A N 1
ATOM 764 C CA . PRO A 1 93 ? -21.997 3.852 1.526 1.00 79.25 93 PRO A CA 1
ATOM 765 C C . PRO A 1 93 ? -21.954 5.100 0.630 1.00 79.25 93 PRO A C 1
ATOM 767 O O . PRO A 1 93 ? -22.026 6.215 1.148 1.00 79.25 93 PRO A O 1
ATOM 770 N N . PRO A 1 94 ? -21.892 4.958 -0.709 1.00 75.56 94 PRO A N 1
ATOM 771 C CA . PRO A 1 94 ? -21.784 6.092 -1.634 1.00 75.56 94 PRO A CA 1
ATOM 772 C C . PRO A 1 94 ? -22.840 7.177 -1.418 1.00 75.56 94 PRO A C 1
ATOM 774 O O . PRO A 1 94 ? -22.530 8.359 -1.437 1.00 75.56 94 PRO A O 1
ATOM 777 N N . ASN A 1 95 ? -24.076 6.764 -1.132 1.00 73.69 95 ASN A N 1
ATOM 778 C CA . ASN A 1 95 ? -25.202 7.666 -0.878 1.00 73.69 95 ASN A CA 1
ATOM 779 C C . ASN A 1 95 ? -25.415 7.970 0.617 1.00 73.69 95 ASN A C 1
ATOM 781 O O . ASN A 1 95 ? -26.429 8.559 0.990 1.00 73.69 95 ASN A O 1
ATOM 785 N N . GLY A 1 96 ? -24.509 7.505 1.476 1.00 71.62 96 GLY A N 1
ATOM 786 C CA . GLY A 1 96 ? -24.544 7.718 2.916 1.00 71.62 96 GLY A CA 1
ATOM 787 C C . GLY A 1 96 ? -23.881 9.031 3.325 1.00 71.62 96 GLY A C 1
ATOM 788 O O . GLY A 1 96 ? -23.208 9.690 2.538 1.00 71.62 96 GLY A O 1
ATOM 789 N N . ASP A 1 97 ? -24.057 9.401 4.589 1.00 79.00 97 ASP A N 1
ATOM 790 C CA . ASP A 1 97 ? -23.390 10.552 5.191 1.00 79.00 97 ASP A CA 1
ATOM 791 C C . ASP A 1 97 ? -22.669 10.148 6.493 1.00 79.00 97 ASP A C 1
ATOM 793 O O . ASP A 1 97 ? -22.928 9.092 7.073 1.00 79.00 97 ASP A O 1
ATOM 797 N N . MET A 1 98 ? -21.752 10.997 6.973 1.00 85.31 98 MET A N 1
ATOM 798 C CA . MET A 1 98 ? -21.008 10.786 8.224 1.00 85.31 98 MET A CA 1
ATOM 799 C C . MET A 1 98 ? -21.912 10.732 9.466 1.00 85.31 98 MET A C 1
ATOM 801 O O . MET A 1 98 ? -21.490 10.271 10.530 1.00 85.31 98 MET A O 1
ATOM 805 N N . ASN A 1 99 ? -23.152 11.211 9.374 1.00 84.25 99 ASN A N 1
ATOM 806 C CA . ASN A 1 99 ? -24.089 11.133 10.489 1.00 84.25 99 ASN A CA 1
ATOM 807 C C . ASN A 1 99 ? -24.705 9.736 10.596 1.00 84.25 99 ASN A C 1
ATOM 809 O O . ASN A 1 99 ? -24.897 9.252 11.710 1.00 84.25 99 ASN A O 1
ATOM 813 N N . ASN A 1 100 ? -24.888 9.060 9.464 1.00 82.44 100 ASN A N 1
ATOM 814 C CA . ASN A 1 100 ? -25.464 7.726 9.334 1.00 82.44 100 ASN A CA 1
ATOM 815 C C . ASN A 1 100 ? -24.399 6.657 9.039 1.00 82.44 100 ASN A C 1
ATOM 817 O O . ASN A 1 100 ? -24.600 5.763 8.216 1.00 82.44 100 ASN A O 1
ATOM 821 N N . MET A 1 101 ? -23.248 6.759 9.704 1.00 86.25 101 MET A N 1
ATOM 822 C CA . MET A 1 101 ? -22.181 5.767 9.574 1.00 86.25 101 MET A CA 1
ATOM 823 C C . MET A 1 101 ? -22.588 4.432 10.184 1.00 86.25 101 MET A C 1
ATOM 825 O O . MET A 1 101 ? -23.195 4.370 11.253 1.00 86.25 101 MET A O 1
ATOM 829 N N . ILE A 1 102 ? -22.163 3.368 9.521 1.00 85.00 102 ILE A N 1
ATOM 830 C CA . ILE A 1 102 ? -22.294 1.996 9.975 1.00 85.00 102 ILE A CA 1
ATOM 831 C C . ILE A 1 102 ? -20.966 1.583 10.601 1.00 85.00 102 ILE A C 1
ATOM 833 O O . ILE A 1 102 ? -19.904 1.773 10.006 1.00 85.00 102 ILE A O 1
ATOM 837 N N . THR A 1 103 ? -21.026 1.010 11.799 1.00 86.06 103 THR A N 1
ATOM 838 C CA . THR A 1 103 ? -19.861 0.409 12.450 1.00 86.06 103 THR A CA 1
ATOM 839 C C . THR A 1 103 ? -19.794 -1.065 12.085 1.00 86.06 103 THR A C 1
ATOM 841 O O . THR A 1 103 ? -20.778 -1.786 12.257 1.00 86.06 103 THR A O 1
ATOM 844 N N . PHE A 1 104 ? -18.642 -1.527 11.605 1.00 83.44 104 PHE A N 1
ATOM 845 C CA . PHE A 1 104 ? -18.447 -2.946 11.324 1.00 83.44 104 PHE A CA 1
ATOM 846 C C . PHE A 1 104 ? -18.171 -3.736 12.602 1.00 83.44 104 PHE A C 1
ATOM 848 O O . PHE A 1 104 ? -17.388 -3.313 13.456 1.00 83.44 104 PHE A O 1
ATOM 855 N N . LYS A 1 105 ? -18.764 -4.930 12.700 1.00 87.12 105 LYS A N 1
ATOM 856 C CA . LYS A 1 105 ? -18.299 -5.946 13.649 1.00 87.12 105 LYS A CA 1
ATOM 857 C C . LYS A 1 105 ? -16.952 -6.468 13.154 1.00 87.12 105 LYS A C 1
ATOM 859 O O . LYS A 1 105 ? -16.863 -6.878 12.002 1.00 87.12 105 LYS A O 1
ATOM 864 N N . ILE A 1 106 ? -15.930 -6.481 14.005 1.00 89.00 106 ILE A N 1
ATOM 865 C CA . ILE A 1 106 ? -14.622 -7.039 13.645 1.00 89.00 106 ILE A CA 1
ATOM 866 C C . ILE A 1 106 ? -14.535 -8.487 14.127 1.00 89.00 106 ILE A C 1
ATOM 868 O O . ILE A 1 106 ? -14.727 -8.763 15.312 1.00 89.00 106 ILE A O 1
ATOM 872 N N . GLU A 1 107 ? -14.224 -9.401 13.216 1.00 88.75 107 GLU A N 1
ATOM 873 C CA . GLU A 1 107 ? -13.857 -10.781 13.518 1.00 88.75 107 GLU A CA 1
ATOM 874 C C . GLU A 1 107 ? -12.369 -10.983 13.234 1.00 88.75 107 GLU A C 1
ATOM 876 O O . GLU A 1 107 ? -11.882 -10.686 12.149 1.00 88.75 107 GLU A O 1
ATOM 881 N N . TYR A 1 108 ? -11.634 -11.473 14.227 1.00 87.38 108 TYR A N 1
ATOM 882 C CA . TYR A 1 108 ? -10.193 -11.689 14.127 1.00 87.38 108 TYR A CA 1
ATOM 883 C C . TYR A 1 108 ? -9.950 -13.138 13.713 1.00 87.38 108 TYR A C 1
ATOM 885 O O . TYR A 1 108 ? -10.332 -14.049 14.450 1.00 87.38 108 TYR A O 1
ATOM 893 N N . ILE A 1 109 ? -9.334 -13.351 12.551 1.00 84.12 109 ILE A N 1
ATOM 894 C CA . ILE A 1 109 ? -9.015 -14.684 12.030 1.00 84.12 109 ILE A CA 1
ATOM 895 C C . ILE A 1 109 ? -7.510 -14.767 11.797 1.00 84.12 109 ILE A C 1
ATOM 897 O O . ILE A 1 109 ? -6.923 -13.857 11.215 1.00 84.12 109 ILE A O 1
ATOM 901 N N . ASP A 1 110 ? -6.904 -15.860 12.268 1.00 79.50 110 ASP A N 1
ATOM 902 C CA . ASP A 1 110 ? -5.466 -16.117 12.142 1.00 79.50 110 ASP A CA 1
ATOM 903 C C . ASP A 1 110 ? -4.631 -14.902 12.584 1.00 79.50 110 ASP A C 1
ATOM 905 O O . ASP A 1 110 ? -3.698 -14.477 11.914 1.00 79.50 110 ASP A O 1
ATOM 909 N N . PHE A 1 111 ? -5.038 -14.290 13.702 1.00 86.31 111 PHE A N 1
ATOM 910 C CA . PHE A 1 111 ? -4.401 -13.101 14.257 1.00 86.31 111 PHE A CA 1
ATOM 911 C C . PHE A 1 111 ? -3.316 -13.509 15.251 1.00 86.31 111 PHE A C 1
ATOM 913 O O . PHE A 1 111 ? -3.614 -14.017 16.335 1.00 86.31 111 PHE A O 1
ATOM 920 N N . GLN A 1 112 ? -2.061 -13.278 14.887 1.00 85.81 112 GLN A N 1
ATOM 921 C CA . GLN A 1 112 ? -0.916 -13.617 15.710 1.00 85.81 112 GLN A CA 1
ATOM 922 C C . GLN A 1 112 ? -0.775 -12.648 16.891 1.00 85.81 112 GLN A C 1
ATOM 924 O O . GLN A 1 112 ? -0.563 -11.450 16.729 1.00 85.81 112 GLN A O 1
ATOM 929 N N . GLU A 1 113 ? -0.870 -13.188 18.104 1.00 89.88 113 GLU A N 1
ATOM 930 C CA . GLU A 1 113 ? -0.765 -12.413 19.352 1.00 89.88 113 GLU A CA 1
ATOM 931 C C . GLU A 1 113 ? 0.619 -12.510 20.004 1.00 89.88 113 GLU A C 1
ATOM 933 O O . GLU A 1 113 ? 0.919 -11.779 20.950 1.00 89.88 113 GLU A O 1
ATOM 938 N N . LYS A 1 114 ? 1.457 -13.437 19.529 1.00 87.38 114 LYS A N 1
ATOM 939 C CA . LYS A 1 114 ? 2.769 -13.742 20.104 1.00 87.38 114 LYS A CA 1
ATOM 940 C C . LYS A 1 114 ? 3.843 -13.833 19.032 1.00 87.38 114 LYS A C 1
ATOM 942 O O . LYS A 1 114 ? 3.574 -14.357 17.955 1.00 87.38 114 LYS A O 1
ATOM 947 N N . GLY A 1 115 ? 5.049 -13.363 19.336 1.00 78.75 115 GLY A N 1
ATOM 948 C CA . GLY A 1 115 ? 6.217 -13.525 18.474 1.00 78.75 115 GLY A CA 1
ATOM 949 C C . GLY A 1 115 ? 6.648 -14.990 18.347 1.00 78.75 115 GLY A C 1
ATOM 950 O O . GLY A 1 115 ? 6.167 -15.865 19.070 1.00 78.75 115 GLY A O 1
ATOM 951 N N . GLU A 1 116 ? 7.589 -15.263 17.441 1.00 76.00 116 GLU A N 1
ATOM 952 C CA . GLU A 1 116 ? 8.157 -16.611 17.241 1.00 76.00 116 GLU A CA 1
ATOM 953 C C . GLU A 1 116 ? 8.815 -17.184 18.509 1.00 76.00 116 GLU A C 1
ATOM 955 O O . GLU A 1 116 ? 8.865 -18.397 18.697 1.00 76.00 116 GLU A O 1
ATOM 960 N N . ASP A 1 117 ? 9.303 -16.314 19.395 1.00 76.31 117 ASP A N 1
ATOM 961 C CA . ASP A 1 117 ? 9.900 -16.666 20.686 1.00 76.31 117 ASP A CA 1
ATOM 962 C C . ASP A 1 117 ? 8.868 -16.832 21.820 1.00 76.31 117 ASP A C 1
ATOM 964 O O . ASP A 1 117 ? 9.230 -17.128 22.959 1.00 76.31 117 ASP A O 1
ATOM 968 N N . GLY A 1 118 ? 7.576 -16.662 21.519 1.00 80.88 118 GLY A N 1
ATOM 969 C CA . GLY A 1 118 ? 6.471 -16.776 22.468 1.00 80.88 118 GLY A CA 1
ATOM 970 C C . GLY A 1 118 ? 6.201 -15.520 23.303 1.00 80.88 118 GLY A C 1
ATOM 971 O O . GLY A 1 118 ? 5.283 -15.552 24.133 1.00 80.88 118 GLY A O 1
ATOM 972 N N . SER A 1 119 ? 6.950 -14.432 23.095 1.00 84.25 119 SER A N 1
ATOM 973 C CA . SER A 1 119 ? 6.689 -13.132 23.723 1.00 84.25 119 SER A CA 1
ATOM 974 C C . SER A 1 119 ? 5.361 -12.535 23.243 1.00 84.25 119 SER A C 1
ATOM 976 O O . SER A 1 119 ? 4.916 -12.796 22.127 1.00 84.25 119 SER A O 1
ATOM 978 N N . GLU A 1 120 ? 4.682 -11.766 24.098 1.00 89.00 120 GLU A N 1
ATOM 979 C CA . GLU A 1 120 ? 3.440 -11.078 23.720 1.00 89.00 120 GLU A CA 1
ATOM 980 C C . GLU A 1 120 ? 3.750 -9.907 22.783 1.00 89.00 120 GLU A C 1
ATOM 982 O O . GLU A 1 120 ? 4.593 -9.071 23.105 1.00 89.00 120 GLU A O 1
ATOM 987 N N . ILE A 1 121 ? 3.033 -9.823 21.659 1.00 88.25 121 ILE A N 1
ATOM 988 C CA . ILE A 1 121 ? 3.176 -8.701 20.731 1.00 88.25 121 ILE A CA 1
ATOM 989 C C . ILE A 1 121 ? 2.469 -7.474 21.312 1.00 88.25 121 ILE A C 1
ATOM 991 O O . ILE A 1 121 ? 1.296 -7.529 21.699 1.00 88.25 121 ILE A O 1
ATOM 995 N N . LYS A 1 122 ? 3.181 -6.347 21.348 1.00 89.56 122 LYS A N 1
ATOM 996 C CA . LYS A 1 122 ? 2.625 -5.033 21.677 1.00 89.56 122 LYS A CA 1
ATOM 997 C C . LYS A 1 122 ? 2.295 -4.278 20.404 1.00 89.56 122 LYS A C 1
ATOM 999 O O . LYS A 1 122 ? 3.111 -4.222 19.495 1.00 89.56 122 LYS A O 1
ATOM 1004 N N . PHE A 1 123 ? 1.115 -3.679 20.353 1.00 88.44 123 PHE A N 1
ATOM 1005 C CA . PHE A 1 123 ? 0.597 -2.928 19.218 1.00 88.44 123 PHE A CA 1
ATOM 1006 C C . PHE A 1 123 ? 0.490 -1.449 19.591 1.00 88.44 123 PHE A C 1
ATOM 1008 O O . PHE A 1 123 ? 0.040 -1.122 20.684 1.00 88.44 123 PHE A O 1
ATOM 1015 N N . SER A 1 124 ? 0.867 -0.540 18.697 1.00 87.69 124 SER A N 1
ATOM 1016 C CA . SER A 1 124 ? 0.659 0.905 18.868 1.00 87.69 124 SER A CA 1
ATOM 1017 C C . SER A 1 124 ? 0.467 1.598 17.523 1.00 87.69 124 SER A C 1
ATOM 1019 O O . SER A 1 124 ? 0.645 0.990 16.471 1.00 87.69 124 SER A O 1
ATOM 1021 N N . ASN A 1 125 ? 0.091 2.880 17.527 1.00 83.44 125 ASN A N 1
ATOM 1022 C CA . ASN A 1 125 ? -0.112 3.680 16.308 1.00 83.44 125 ASN A CA 1
ATOM 1023 C C . ASN A 1 125 ? -1.010 3.009 15.245 1.00 83.44 125 ASN A C 1
ATOM 1025 O O . ASN A 1 125 ? -0.781 3.134 14.041 1.00 83.44 125 ASN A O 1
ATOM 1029 N N . ILE A 1 126 ? -2.035 2.299 15.704 1.00 86.12 126 ILE A N 1
ATOM 1030 C CA . ILE A 1 126 ? -2.941 1.489 14.887 1.00 86.12 126 ILE A CA 1
ATOM 1031 C C . ILE A 1 126 ? -3.863 2.422 14.099 1.00 86.12 126 ILE A C 1
ATOM 1033 O O . ILE A 1 126 ? -4.329 3.425 14.642 1.00 86.12 126 ILE A O 1
ATOM 1037 N N . ALA A 1 127 ? -4.119 2.099 12.829 1.00 81.31 127 ALA A N 1
ATOM 1038 C CA . ALA A 1 127 ? -4.901 2.915 11.898 1.00 81.31 127 ALA A CA 1
ATOM 1039 C C . ALA A 1 127 ? -4.311 4.315 11.646 1.00 81.31 127 ALA A C 1
ATOM 1041 O O . ALA A 1 127 ? -5.041 5.250 11.330 1.00 81.31 127 ALA A O 1
ATOM 1042 N N . ARG A 1 128 ? -2.985 4.498 11.750 1.00 75.75 128 ARG A N 1
ATOM 1043 C CA . ARG A 1 128 ? -2.348 5.759 11.314 1.00 75.75 128 ARG A CA 1
ATOM 1044 C C . ARG A 1 128 ? -2.456 5.998 9.809 1.00 75.75 128 ARG A C 1
ATOM 1046 O O . ARG A 1 128 ? -2.426 7.149 9.378 1.00 75.75 128 ARG A O 1
ATO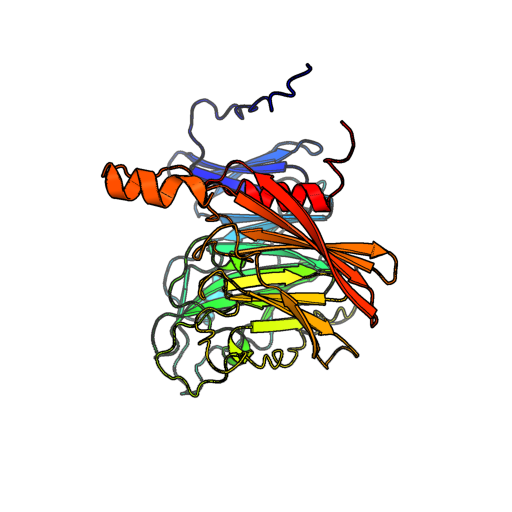M 1053 N N . GLN A 1 129 ? -2.574 4.922 9.041 1.00 77.50 129 GLN A N 1
ATOM 1054 C CA . GLN A 1 129 ? -2.790 4.936 7.604 1.00 77.50 129 GLN A CA 1
ATOM 1055 C C . GLN A 1 129 ? -3.825 3.863 7.260 1.00 77.50 129 GLN A C 1
ATOM 1057 O O . GLN A 1 129 ? -3.808 2.781 7.858 1.00 77.50 129 GLN A O 1
ATOM 1062 N N . LEU A 1 130 ? -4.735 4.189 6.343 1.00 81.06 130 LEU A N 1
ATOM 1063 C CA . LEU A 1 130 ? -5.822 3.323 5.906 1.00 81.06 130 LEU A CA 1
ATOM 1064 C C . LEU A 1 130 ? -5.986 3.478 4.397 1.00 81.06 130 LEU A C 1
ATOM 1066 O O . LEU A 1 130 ? -6.210 4.595 3.940 1.00 81.06 130 LEU A O 1
ATOM 1070 N N . ASP A 1 131 ? -5.914 2.374 3.660 1.00 80.94 131 ASP A N 1
ATOM 1071 C CA . ASP A 1 131 ? -6.226 2.341 2.231 1.00 80.94 131 ASP A CA 1
ATOM 1072 C C . ASP A 1 131 ? -7.374 1.376 1.978 1.00 80.94 131 ASP A C 1
ATOM 1074 O O . ASP A 1 131 ? -7.375 0.249 2.473 1.00 80.94 131 ASP A O 1
ATOM 1078 N N . LEU A 1 132 ? -8.371 1.847 1.231 1.00 80.06 132 LEU A N 1
ATOM 1079 C CA . LEU A 1 132 ? -9.518 1.057 0.816 1.00 80.06 132 LEU A CA 1
ATOM 1080 C C . LEU A 1 132 ? -9.283 0.531 -0.602 1.00 80.06 132 LEU A C 1
ATOM 1082 O O . LEU A 1 132 ? -8.927 1.285 -1.505 1.00 80.06 132 LEU A O 1
ATOM 1086 N N . ILE A 1 133 ? -9.528 -0.757 -0.785 1.00 79.44 133 ILE A N 1
ATOM 1087 C CA . ILE A 1 133 ? -9.400 -1.512 -2.026 1.00 79.44 133 ILE A CA 1
ATOM 1088 C C . ILE A 1 133 ? -10.761 -2.120 -2.337 1.00 79.44 133 ILE A C 1
ATOM 1090 O O . ILE A 1 133 ? -11.510 -2.493 -1.431 1.00 79.44 133 ILE A O 1
ATOM 1094 N N . ILE A 1 134 ? -11.076 -2.215 -3.622 1.00 78.50 134 ILE A N 1
ATOM 1095 C CA . ILE A 1 134 ? -12.226 -2.959 -4.105 1.00 78.50 134 ILE A CA 1
ATOM 1096 C C . ILE A 1 134 ? -11.736 -4.059 -5.034 1.00 78.50 134 ILE A C 1
ATOM 1098 O O . ILE A 1 134 ? -10.940 -3.802 -5.932 1.00 78.50 134 ILE A O 1
ATOM 1102 N N . THR A 1 135 ? -12.179 -5.280 -4.771 1.00 76.56 135 THR A N 1
ATOM 1103 C CA . THR A 1 135 ? -11.872 -6.442 -5.600 1.00 76.56 135 THR A CA 1
ATOM 1104 C C . THR A 1 135 ? -12.730 -6.447 -6.862 1.00 76.56 135 THR A C 1
ATOM 1106 O O . THR A 1 135 ? -13.741 -5.741 -6.946 1.00 76.56 135 THR A O 1
ATOM 1109 N N . ASP A 1 136 ? -12.402 -7.306 -7.827 1.00 73.75 136 ASP A N 1
ATOM 1110 C CA . ASP A 1 136 ? -13.168 -7.430 -9.078 1.00 73.75 136 ASP A CA 1
ATOM 1111 C C . ASP A 1 136 ? -14.618 -7.893 -8.844 1.00 73.75 136 ASP A C 1
ATOM 1113 O O . ASP A 1 136 ? -15.509 -7.638 -9.657 1.00 73.75 136 ASP A O 1
ATOM 1117 N N . LYS A 1 137 ? -14.887 -8.555 -7.708 1.00 72.94 137 LYS A N 1
ATOM 1118 C CA . LYS A 1 137 ? -16.246 -8.927 -7.275 1.00 72.94 137 LYS A CA 1
ATOM 1119 C C . LYS A 1 137 ? -16.900 -7.875 -6.373 1.00 72.94 137 LYS A C 1
ATOM 1121 O O . LYS A 1 137 ? -17.874 -8.187 -5.685 1.00 72.94 137 LYS A O 1
ATOM 1126 N N . PHE A 1 138 ? -16.387 -6.645 -6.377 1.00 71.00 138 PHE A N 1
ATOM 1127 C CA . PHE A 1 138 ? -16.880 -5.507 -5.600 1.00 71.00 138 PHE A CA 1
ATOM 1128 C C . PHE A 1 138 ? -16.855 -5.719 -4.078 1.00 71.00 138 PHE A C 1
ATOM 1130 O O . PHE A 1 138 ? -17.677 -5.157 -3.350 1.00 71.00 138 PHE A O 1
ATOM 1137 N N . LYS A 1 139 ? -15.919 -6.530 -3.571 1.00 76.50 139 LYS A N 1
ATOM 1138 C CA . LYS A 1 139 ? -15.719 -6.711 -2.128 1.00 76.50 139 LYS A CA 1
ATOM 1139 C C . LYS A 1 139 ? -14.684 -5.716 -1.625 1.00 76.50 139 LYS A C 1
ATOM 1141 O O . LYS A 1 139 ? -13.734 -5.382 -2.325 1.00 76.50 139 LYS A O 1
ATOM 1146 N N . LEU A 1 140 ? -14.916 -5.179 -0.430 1.00 77.81 140 LEU A N 1
ATOM 1147 C CA . LEU A 1 140 ? -14.093 -4.113 0.129 1.00 77.81 140 LEU A CA 1
ATOM 1148 C C . LEU A 1 140 ? -12.974 -4.718 0.972 1.00 77.81 140 LEU A C 1
ATOM 1150 O O . LEU A 1 140 ? -13.229 -5.538 1.849 1.00 77.81 140 LEU A O 1
ATOM 1154 N N . VAL A 1 141 ? -11.743 -4.282 0.745 1.00 80.06 141 VAL A N 1
ATOM 1155 C CA . VAL A 1 141 ? -10.574 -4.655 1.543 1.00 80.06 141 VAL A CA 1
ATOM 1156 C C . VAL A 1 141 ? -9.941 -3.387 2.091 1.00 80.06 141 VAL A C 1
ATOM 1158 O O . VAL A 1 141 ? -9.806 -2.399 1.381 1.00 80.06 141 VAL A O 1
ATOM 1161 N N . VAL A 1 142 ? -9.566 -3.388 3.363 1.00 81.38 142 VAL A N 1
ATOM 1162 C CA . VAL A 1 142 ? -8.875 -2.277 4.010 1.00 81.38 142 VAL A CA 1
ATOM 1163 C C . VAL A 1 142 ? -7.482 -2.727 4.424 1.00 81.38 142 VAL A C 1
ATOM 1165 O O . VAL A 1 142 ? -7.329 -3.702 5.159 1.00 81.38 142 VAL A O 1
ATOM 1168 N N . LEU A 1 143 ? -6.469 -1.989 3.982 1.00 81.44 143 LEU A N 1
ATOM 1169 C CA . LEU A 1 143 ? -5.108 -2.090 4.493 1.00 81.44 143 LEU A CA 1
ATOM 1170 C C . LEU A 1 143 ? -4.931 -1.102 5.637 1.00 81.44 143 LEU A C 1
ATOM 1172 O O . LEU A 1 143 ? -5.262 0.076 5.505 1.00 81.44 143 LEU A O 1
ATOM 1176 N N . LEU A 1 144 ? -4.398 -1.576 6.758 1.00 81.12 144 LEU A N 1
ATOM 1177 C CA . LEU A 1 144 ? -4.241 -0.783 7.969 1.00 81.12 144 LEU A CA 1
ATOM 1178 C C . LEU A 1 144 ? -2.809 -0.817 8.477 1.00 81.12 144 LEU A C 1
ATOM 1180 O O . LEU A 1 144 ? -2.295 -1.883 8.777 1.00 81.12 144 LEU A O 1
ATOM 1184 N N . GLY A 1 145 ? -2.193 0.351 8.645 1.00 79.31 145 GLY A N 1
ATOM 1185 C CA . GLY A 1 145 ? -0.863 0.468 9.239 1.00 79.31 145 GLY A CA 1
ATOM 1186 C C . GLY A 1 145 ? -0.913 0.474 10.770 1.00 79.31 145 GLY A C 1
ATOM 1187 O O . GLY A 1 145 ? -1.783 1.121 11.362 1.00 79.31 145 GLY A O 1
ATOM 1188 N N . MET A 1 146 ? 0.039 -0.203 11.410 1.00 81.19 146 MET A N 1
ATOM 1189 C CA . MET A 1 146 ? 0.248 -0.226 12.864 1.00 81.19 146 MET A CA 1
ATOM 1190 C C . MET A 1 146 ? 1.729 -0.422 13.203 1.00 81.19 146 MET A C 1
ATOM 1192 O O . MET A 1 146 ? 2.487 -0.873 12.356 1.00 81.19 146 MET A O 1
ATOM 1196 N N . THR A 1 147 ? 2.144 -0.135 14.434 1.00 80.81 147 THR A N 1
ATOM 1197 C CA . THR A 1 147 ? 3.450 -0.529 14.987 1.00 80.81 147 THR A CA 1
ATOM 1198 C C . THR A 1 147 ? 3.286 -1.773 15.841 1.00 80.81 147 THR A C 1
ATOM 1200 O O . THR A 1 147 ? 2.350 -1.843 16.634 1.00 80.81 147 THR A O 1
ATOM 1203 N N . VAL A 1 148 ? 4.224 -2.706 15.723 1.00 79.75 148 VAL A N 1
ATOM 1204 C CA . VAL A 1 148 ? 4.342 -3.896 16.560 1.00 79.75 148 VAL A CA 1
ATOM 1205 C C . VAL A 1 148 ? 5.704 -3.957 17.248 1.00 79.75 148 VAL A C 1
ATOM 1207 O O . VAL A 1 148 ? 6.715 -3.548 16.680 1.00 79.75 148 VAL A O 1
ATOM 1210 N N . ASP A 1 149 ? 5.735 -4.472 18.471 1.00 79.75 149 ASP A N 1
ATOM 1211 C CA . ASP A 1 149 ? 6.947 -4.925 19.155 1.00 79.75 149 ASP A CA 1
ATOM 1212 C C . ASP A 1 149 ? 6.752 -6.379 19.575 1.00 79.75 149 ASP A C 1
ATOM 1214 O O . ASP A 1 149 ? 5.840 -6.698 20.336 1.00 79.75 149 ASP A O 1
ATOM 1218 N N . TYR A 1 150 ? 7.603 -7.257 19.062 1.00 74.44 150 TYR A N 1
ATOM 1219 C CA . TYR A 1 150 ? 7.634 -8.686 19.375 1.00 74.44 150 TYR A CA 1
ATOM 1220 C C . TYR A 1 150 ? 8.923 -9.061 20.126 1.00 74.44 150 TYR A C 1
ATOM 1222 O O . TYR A 1 150 ? 9.457 -10.155 19.966 1.00 74.44 150 TYR A O 1
ATOM 1230 N N . GLY A 1 151 ? 9.491 -8.118 20.887 1.00 66.88 151 GLY A N 1
ATOM 1231 C CA . GLY A 1 151 ? 10.692 -8.322 21.701 1.00 66.88 151 GLY A CA 1
ATOM 1232 C C . GLY A 1 151 ? 12.015 -8.078 20.967 1.00 66.88 151 GLY A C 1
ATOM 1233 O O . GLY A 1 151 ? 13.077 -8.162 21.584 1.00 66.88 151 GLY A O 1
ATOM 1234 N N . LYS A 1 152 ? 11.976 -7.743 19.668 1.00 65.06 152 LYS A N 1
ATOM 1235 C CA . LYS A 1 152 ? 13.157 -7.366 18.861 1.00 65.06 152 LYS A CA 1
ATOM 1236 C C . LYS A 1 152 ? 13.186 -5.877 18.487 1.00 65.06 152 LYS A C 1
ATOM 1238 O O . LYS A 1 152 ? 14.068 -5.458 17.738 1.00 65.06 152 LYS A O 1
ATOM 1243 N N . GLY A 1 153 ? 12.265 -5.085 19.042 1.00 66.75 153 GLY A N 1
ATOM 1244 C CA . GLY A 1 153 ? 12.131 -3.652 18.804 1.00 66.75 153 GLY A CA 1
ATOM 1245 C C . GLY A 1 153 ? 10.941 -3.295 17.913 1.00 66.75 153 GLY A C 1
ATOM 1246 O O . GLY A 1 153 ? 10.312 -4.149 17.287 1.00 66.75 153 GLY A O 1
ATOM 1247 N N . LEU A 1 154 ? 10.645 -1.994 17.858 1.00 67.25 154 LEU A N 1
ATOM 1248 C CA . LEU A 1 154 ? 9.495 -1.451 17.137 1.00 67.25 154 LEU A CA 1
ATOM 1249 C C . LEU A 1 154 ? 9.646 -1.637 15.626 1.00 67.25 154 LEU A C 1
ATOM 1251 O O . LEU A 1 154 ? 10.550 -1.076 15.006 1.00 67.25 154 LEU A O 1
ATOM 1255 N N . THR A 1 155 ? 8.704 -2.363 15.039 1.00 69.69 155 THR A N 1
ATOM 1256 C CA . THR A 1 155 ? 8.587 -2.584 13.600 1.00 69.69 155 THR A CA 1
ATOM 1257 C C . THR A 1 155 ? 7.208 -2.120 13.157 1.00 69.69 155 THR A C 1
ATOM 1259 O O . THR A 1 155 ? 6.223 -2.352 13.847 1.00 69.69 155 THR A O 1
ATOM 1262 N N . GLY A 1 156 ? 7.083 -1.416 12.037 1.00 69.44 156 GLY A N 1
ATOM 1263 C CA . GLY A 1 156 ? 5.749 -1.185 11.484 1.00 69.44 156 GLY A CA 1
ATOM 1264 C C . GLY A 1 156 ? 5.238 -2.383 10.698 1.00 69.44 156 GLY A C 1
ATOM 1265 O O . GLY A 1 156 ? 6.017 -3.103 10.076 1.00 69.44 156 GLY A O 1
ATOM 1266 N N . ALA A 1 157 ? 3.922 -2.539 10.753 1.00 73.88 157 ALA A N 1
ATOM 1267 C CA . ALA A 1 157 ? 3.125 -3.687 10.370 1.00 73.88 157 ALA A CA 1
ATOM 1268 C C . ALA A 1 157 ? 1.828 -3.255 9.649 1.00 73.88 157 ALA A C 1
ATOM 1270 O O . ALA A 1 157 ? 1.366 -2.121 9.800 1.00 73.88 157 ALA A O 1
ATOM 1271 N N . VAL A 1 158 ? 1.267 -4.139 8.818 1.00 76.69 158 VAL A N 1
ATOM 1272 C CA . VAL A 1 158 ? 0.032 -3.925 8.049 1.00 76.69 158 VAL A CA 1
ATOM 1273 C C . VAL A 1 158 ? -0.928 -5.052 8.392 1.00 76.69 158 VAL A C 1
ATOM 1275 O O . VAL A 1 158 ? -0.582 -6.222 8.295 1.00 76.69 158 VAL A O 1
ATOM 1278 N N . CYS A 1 159 ? -2.135 -4.681 8.800 1.00 79.75 159 CYS A N 1
ATOM 1279 C CA . CYS A 1 159 ? -3.281 -5.569 8.921 1.00 79.75 159 CYS A CA 1
ATOM 1280 C C . CYS A 1 159 ? -4.070 -5.524 7.622 1.00 79.75 159 CYS A C 1
ATOM 1282 O O . CYS A 1 159 ? -4.244 -4.453 7.032 1.00 79.75 159 CYS A O 1
ATOM 1284 N N . ILE A 1 160 ? -4.637 -6.664 7.250 1.00 79.06 160 ILE A N 1
ATOM 1285 C CA . ILE A 1 160 ? -5.588 -6.750 6.146 1.00 79.06 160 ILE A CA 1
ATOM 1286 C C . ILE A 1 160 ? -6.952 -7.030 6.735 1.00 79.06 160 ILE A C 1
ATOM 1288 O O . ILE A 1 160 ? -7.122 -7.944 7.545 1.00 79.06 160 ILE A O 1
ATOM 1292 N N . LEU A 1 161 ? -7.914 -6.213 6.333 1.00 82.94 161 LEU A N 1
ATOM 1293 C CA . LEU A 1 161 ? -9.293 -6.326 6.749 1.00 82.94 161 LEU A CA 1
ATOM 1294 C C . LEU A 1 161 ? -10.151 -6.578 5.524 1.00 82.94 161 LEU A C 1
ATOM 1296 O O . LEU A 1 161 ? -10.253 -5.725 4.651 1.00 82.94 161 LEU A O 1
ATOM 1300 N N . TYR A 1 162 ? -10.808 -7.723 5.476 1.00 83.81 162 TYR A N 1
ATOM 1301 C CA . TYR A 1 162 ? -11.781 -8.023 4.440 1.00 83.81 162 TYR A CA 1
ATOM 1302 C C . TYR A 1 162 ? -13.182 -7.664 4.931 1.00 83.81 162 TYR A C 1
ATOM 1304 O O . TYR A 1 162 ? -13.653 -8.198 5.933 1.00 83.81 162 TYR A O 1
ATOM 1312 N N . VAL A 1 163 ? -13.860 -6.756 4.243 1.00 80.19 163 VAL A N 1
ATOM 1313 C CA . VAL A 1 163 ? -15.155 -6.206 4.643 1.00 80.19 163 VAL A CA 1
ATOM 1314 C C . VAL A 1 163 ? -16.264 -6.806 3.783 1.00 80.19 163 VAL A C 1
ATOM 1316 O O . VAL A 1 163 ? -16.293 -6.655 2.561 1.00 80.19 163 VAL A O 1
ATOM 1319 N N . ILE A 1 164 ? -17.227 -7.448 4.445 1.00 76.75 164 ILE A N 1
ATOM 1320 C CA . ILE A 1 164 ? -18.461 -7.937 3.829 1.00 76.75 164 ILE A CA 1
ATOM 1321 C C . ILE A 1 164 ? -19.582 -6.963 4.167 1.00 76.75 164 ILE A C 1
ATOM 1323 O O . ILE A 1 164 ? -20.091 -6.934 5.292 1.00 76.75 164 ILE A O 1
ATOM 1327 N N . ASP A 1 165 ? -19.971 -6.155 3.182 1.00 73.25 165 ASP A N 1
ATOM 1328 C CA . ASP A 1 165 ? -20.989 -5.127 3.379 1.00 73.25 165 ASP A CA 1
ATOM 1329 C C . ASP A 1 165 ? -22.384 -5.720 3.639 1.00 73.25 165 ASP A C 1
ATOM 1331 O O . ASP A 1 165 ? -23.159 -5.148 4.400 1.00 73.25 165 ASP A O 1
ATOM 1335 N N . GLU A 1 166 ? -22.717 -6.891 3.094 1.00 75.88 166 GLU A N 1
ATOM 1336 C CA . GLU A 1 166 ? -24.031 -7.508 3.316 1.00 75.88 166 GLU A CA 1
ATOM 1337 C C . GLU A 1 166 ? -24.238 -7.932 4.779 1.00 75.88 166 GLU A C 1
ATOM 1339 O O . GLU A 1 166 ? -25.341 -7.820 5.313 1.00 75.88 166 GLU A O 1
ATOM 1344 N N . THR A 1 167 ? -23.172 -8.387 5.444 1.00 77.19 167 THR A N 1
ATOM 1345 C CA . THR A 1 167 ? -23.205 -8.867 6.837 1.00 77.19 167 THR A CA 1
ATOM 1346 C C . THR A 1 167 ? -22.669 -7.846 7.837 1.00 77.19 167 THR A C 1
ATOM 1348 O O . THR A 1 167 ? -22.640 -8.125 9.036 1.00 77.19 167 THR A O 1
ATOM 1351 N N . LYS A 1 168 ? -22.216 -6.677 7.363 1.00 79.81 168 LYS A N 1
ATOM 1352 C CA . LYS A 1 168 ? -21.550 -5.637 8.164 1.00 79.81 168 LYS A CA 1
ATOM 1353 C C . LYS A 1 168 ? -20.440 -6.201 9.063 1.00 79.81 168 LYS A C 1
ATOM 1355 O O . LYS A 1 168 ? -20.277 -5.782 10.212 1.00 79.81 168 LYS A O 1
ATOM 1360 N N . THR A 1 169 ? -19.661 -7.134 8.520 1.00 83.75 169 THR A N 1
ATOM 1361 C CA . THR A 1 169 ? -18.560 -7.795 9.230 1.00 83.75 169 THR A CA 1
ATOM 1362 C C . THR A 1 169 ? -17.233 -7.520 8.527 1.00 83.75 169 THR A C 1
ATOM 1364 O O . THR A 1 169 ? -17.136 -7.642 7.307 1.00 83.75 169 THR A O 1
ATOM 1367 N N . ALA A 1 170 ? -16.217 -7.146 9.300 1.00 85.25 170 ALA A N 1
ATOM 1368 C CA . ALA A 1 170 ? -14.841 -6.969 8.862 1.00 85.25 170 ALA A CA 1
ATOM 1369 C C . ALA A 1 170 ? -13.971 -8.083 9.456 1.00 85.25 170 ALA A C 1
ATOM 1371 O O . ALA A 1 170 ? -13.888 -8.232 10.672 1.00 85.25 170 ALA A O 1
ATOM 1372 N N . TYR A 1 171 ? -13.319 -8.857 8.603 1.00 85.56 171 TYR A N 1
ATOM 1373 C CA . TYR A 1 171 ? -12.448 -9.959 8.978 1.00 85.56 171 TYR A CA 1
ATOM 1374 C C . TYR A 1 171 ? -11.000 -9.492 8.959 1.00 85.56 171 TYR A C 1
ATOM 1376 O O . TYR A 1 171 ? -10.483 -9.160 7.897 1.00 85.56 171 TYR A O 1
ATOM 1384 N N . LEU A 1 172 ? -10.360 -9.437 10.122 1.00 86.88 172 LEU A N 1
ATOM 1385 C CA . LEU A 1 172 ? -9.011 -8.909 10.290 1.00 86.88 172 LEU A CA 1
ATOM 1386 C C . LEU A 1 172 ? -8.011 -10.049 10.509 1.00 86.88 172 LEU A C 1
ATOM 1388 O O . LEU A 1 172 ? -8.223 -10.890 11.385 1.00 86.88 172 LEU A O 1
ATOM 1392 N N . THR A 1 173 ? -6.908 -10.027 9.757 1.00 85.69 173 THR A N 1
ATOM 1393 C CA . THR A 1 173 ? -5.765 -10.938 9.929 1.00 85.69 173 THR A CA 1
ATOM 1394 C C . THR A 1 173 ? -4.461 -10.171 10.145 1.00 85.69 173 THR A C 1
ATOM 1396 O O . THR A 1 173 ? -4.304 -9.040 9.669 1.00 85.69 173 THR A O 1
ATOM 1399 N N . PHE A 1 174 ? -3.534 -10.795 10.872 1.00 82.12 174 PHE A N 1
ATOM 1400 C CA . PHE A 1 174 ? -2.178 -10.309 11.108 1.00 82.12 174 PHE A CA 1
ATOM 1401 C C . PHE A 1 174 ? -1.250 -11.484 11.420 1.00 82.12 174 PHE A C 1
ATOM 1403 O O . PHE A 1 174 ? -1.563 -12.311 12.271 1.00 82.12 174 PHE A O 1
ATOM 1410 N N . ASP A 1 175 ? -0.090 -11.510 10.777 1.00 75.31 175 ASP A N 1
ATOM 1411 C CA . ASP A 1 175 ? 0.918 -12.560 10.906 1.00 75.31 175 ASP A CA 1
ATOM 1412 C C . ASP A 1 175 ? 2.311 -11.959 10.664 1.00 75.31 175 ASP A C 1
ATOM 1414 O O . ASP A 1 175 ? 2.566 -11.337 9.629 1.00 75.31 175 ASP A O 1
ATOM 1418 N N . THR A 1 176 ? 3.229 -12.130 11.612 1.00 70.19 176 THR A N 1
ATOM 1419 C CA . THR A 1 176 ? 4.561 -11.508 11.570 1.00 70.19 176 THR A CA 1
ATOM 1420 C C . THR A 1 176 ? 5.402 -12.018 10.402 1.00 70.19 176 THR A C 1
ATOM 1422 O O . THR A 1 176 ? 6.269 -11.294 9.917 1.00 70.19 176 THR A O 1
ATOM 1425 N N . LYS A 1 177 ? 5.129 -13.230 9.889 1.00 64.25 177 LYS A N 1
ATOM 1426 C CA . LYS A 1 177 ? 5.859 -13.795 8.740 1.00 64.25 177 LYS A CA 1
ATOM 1427 C C . LYS A 1 177 ? 5.595 -13.007 7.452 1.00 64.25 177 LYS A C 1
ATOM 1429 O O . LYS A 1 177 ? 6.432 -12.988 6.553 1.00 64.25 177 LYS A O 1
ATOM 1434 N N . TYR A 1 178 ? 4.418 -12.393 7.361 1.00 55.47 178 TYR A N 1
ATOM 1435 C CA . TYR A 1 178 ? 3.991 -11.589 6.223 1.00 55.47 178 TYR A CA 1
ATOM 1436 C C . TYR A 1 178 ? 4.141 -10.098 6.516 1.00 55.47 178 TYR A C 1
ATOM 1438 O O . TYR A 1 178 ? 4.281 -9.323 5.569 1.00 55.47 178 TYR A O 1
ATOM 1446 N N . PHE A 1 179 ? 4.103 -9.710 7.806 1.00 59.38 179 PHE A N 1
ATOM 1447 C CA . PHE A 1 179 ? 3.793 -8.342 8.197 1.00 59.38 179 PHE A CA 1
ATOM 1448 C C . PHE A 1 179 ? 4.815 -7.527 9.031 1.00 59.38 179 PHE A C 1
ATOM 1450 O O . PHE A 1 179 ? 4.437 -6.494 9.572 1.00 59.38 179 PHE A O 1
ATOM 1457 N N . ASP A 1 180 ? 6.101 -7.911 9.102 1.00 52.34 180 ASP A N 1
ATOM 1458 C CA . ASP A 1 180 ? 7.163 -7.142 9.802 1.00 52.34 180 ASP A CA 1
ATOM 1459 C C . ASP A 1 180 ? 8.079 -6.333 8.852 1.00 52.34 180 ASP A C 1
ATOM 1461 O O . ASP A 1 180 ? 9.027 -6.867 8.245 1.00 52.34 180 ASP A O 1
ATOM 1465 N N . PHE A 1 181 ? 7.834 -5.021 8.709 1.00 54.91 181 PHE A N 1
ATOM 1466 C CA . PHE A 1 181 ? 8.412 -4.283 7.572 1.00 54.91 181 PHE A CA 1
ATOM 1467 C C . PHE A 1 181 ? 8.834 -2.821 7.721 1.00 54.91 181 PHE A C 1
ATOM 1469 O O . PHE A 1 181 ? 9.508 -2.348 6.808 1.00 54.91 181 PHE A O 1
ATOM 1476 N N . LEU A 1 182 ? 8.549 -2.089 8.801 1.00 51.53 182 LEU A N 1
ATOM 1477 C CA . LEU A 1 182 ? 8.967 -0.673 8.857 1.00 51.53 182 LEU A CA 1
ATOM 1478 C C . LEU A 1 182 ? 9.981 -0.421 9.969 1.00 51.53 182 LEU A C 1
ATOM 1480 O O . LEU A 1 182 ? 9.665 -0.573 11.142 1.00 51.53 182 LEU A O 1
ATOM 1484 N N . THR A 1 183 ? 11.174 0.051 9.608 1.00 44.62 183 THR A N 1
ATOM 1485 C CA . THR A 1 183 ? 12.168 0.571 10.565 1.00 44.62 183 THR A CA 1
ATOM 1486 C C . THR A 1 183 ? 11.692 1.851 11.261 1.00 44.62 183 THR A C 1
ATOM 1488 O O . THR A 1 183 ? 12.210 2.212 12.316 1.00 44.62 183 THR A O 1
ATOM 1491 N N . THR A 1 184 ? 10.700 2.563 10.707 1.00 47.16 184 THR A N 1
ATOM 1492 C CA . THR A 1 184 ? 10.000 3.682 11.361 1.00 47.16 184 THR A CA 1
ATOM 1493 C C . THR A 1 184 ? 8.631 3.893 10.710 1.00 47.16 184 THR A C 1
ATOM 1495 O O . THR A 1 184 ? 8.536 3.903 9.488 1.00 47.16 184 THR A O 1
ATOM 1498 N N . ILE A 1 185 ? 7.570 4.102 11.496 1.00 46.06 185 ILE A N 1
ATOM 1499 C CA . ILE A 1 185 ? 6.245 4.447 10.954 1.00 46.06 185 ILE A CA 1
ATOM 1500 C C . ILE A 1 185 ? 6.163 5.947 10.671 1.00 46.06 185 ILE A C 1
ATOM 1502 O O . ILE A 1 185 ? 6.092 6.745 11.609 1.00 46.06 185 ILE A O 1
ATOM 1506 N N . SER A 1 186 ? 6.089 6.325 9.390 1.00 47.31 186 SER A N 1
ATOM 1507 C CA . SER A 1 186 ? 5.647 7.658 8.954 1.00 47.31 186 SER A CA 1
ATOM 1508 C C . SER A 1 186 ? 4.229 7.607 8.365 1.00 47.31 186 SER A C 1
ATOM 1510 O O . SER A 1 186 ? 3.624 6.545 8.249 1.00 47.31 186 SER A O 1
ATOM 1512 N N . VAL A 1 187 ? 3.665 8.765 8.015 1.00 46.84 187 VAL A N 1
ATOM 1513 C CA . VAL A 1 187 ? 2.360 8.875 7.325 1.00 46.84 187 VAL A CA 1
ATOM 1514 C C . VAL A 1 187 ? 2.446 8.368 5.868 1.00 46.84 187 VAL A C 1
ATOM 1516 O O . VAL A 1 187 ? 1.433 8.276 5.186 1.00 46.84 187 VAL A O 1
ATOM 1519 N N . ASP A 1 188 ? 3.642 7.986 5.408 1.00 53.06 188 ASP A N 1
ATOM 1520 C CA . ASP A 1 188 ? 3.940 7.625 4.021 1.00 53.06 188 ASP A CA 1
ATOM 1521 C C . ASP A 1 188 ? 4.268 6.133 3.856 1.00 53.06 188 ASP A C 1
ATOM 1523 O O . ASP A 1 188 ? 4.911 5.748 2.883 1.00 53.06 188 ASP A O 1
ATOM 1527 N N . ASN A 1 189 ? 3.889 5.269 4.799 1.00 55.25 189 ASN A N 1
ATOM 1528 C CA . ASN A 1 189 ? 4.301 3.862 4.755 1.00 55.25 189 ASN A CA 1
ATOM 1529 C C . ASN A 1 189 ? 3.664 3.084 3.595 1.00 55.25 189 ASN A C 1
ATOM 1531 O O . ASN A 1 189 ? 4.320 2.212 3.033 1.00 55.25 189 ASN A O 1
ATOM 1535 N N . PHE A 1 190 ? 2.439 3.423 3.173 1.00 61.28 190 PHE A N 1
ATOM 1536 C CA . PHE A 1 190 ? 1.841 2.831 1.965 1.00 61.28 190 PHE A CA 1
ATOM 1537 C C . PHE A 1 190 ? 2.356 3.435 0.650 1.00 61.28 190 PHE A C 1
ATOM 1539 O O . PHE A 1 190 ? 1.882 3.056 -0.414 1.00 61.28 190 PHE A O 1
ATOM 1546 N N . LYS A 1 191 ? 3.364 4.326 0.664 1.00 62.22 191 LYS A N 1
ATOM 1547 C CA . LYS A 1 191 ? 3.999 4.789 -0.589 1.00 62.22 191 LYS A CA 1
ATOM 1548 C C . LYS A 1 191 ? 4.641 3.643 -1.384 1.00 62.22 191 LYS A C 1
ATOM 1550 O O . LYS A 1 191 ? 4.839 3.772 -2.585 1.00 62.22 191 LYS A O 1
ATOM 1555 N N . ASN A 1 192 ? 4.949 2.537 -0.705 1.00 73.25 192 ASN A N 1
ATOM 1556 C CA . ASN A 1 192 ? 5.475 1.314 -1.297 1.00 73.25 192 ASN A CA 1
ATOM 1557 C C . ASN A 1 192 ? 4.384 0.236 -1.429 1.00 73.25 192 ASN A C 1
ATOM 1559 O O . ASN A 1 192 ? 4.682 -0.948 -1.302 1.00 73.25 192 ASN A O 1
ATOM 1563 N N . VAL A 1 193 ? 3.123 0.620 -1.624 1.00 75.00 193 VAL A N 1
ATOM 1564 C CA . VAL A 1 193 ? 2.025 -0.311 -1.903 1.00 75.00 193 VAL A CA 1
ATOM 1565 C C . VAL A 1 193 ? 1.441 0.033 -3.269 1.00 75.00 193 VAL A C 1
ATOM 1567 O O . VAL A 1 193 ? 1.118 1.186 -3.540 1.00 75.00 193 VAL A O 1
ATOM 1570 N N . ALA A 1 194 ? 1.306 -0.968 -4.133 1.00 76.50 194 ALA A N 1
ATOM 1571 C CA . ALA A 1 194 ? 0.626 -0.866 -5.416 1.00 76.50 194 ALA A CA 1
ATOM 1572 C C . ALA A 1 194 ? -0.483 -1.917 -5.489 1.00 76.50 194 ALA A C 1
ATOM 1574 O O . ALA A 1 194 ? -0.300 -3.053 -5.058 1.00 76.50 194 ALA A O 1
ATOM 1575 N N . ILE A 1 195 ? -1.643 -1.526 -6.012 1.00 76.94 195 ILE A N 1
ATOM 1576 C CA . ILE A 1 195 ? -2.870 -2.329 -5.988 1.00 76.94 195 ILE A CA 1
ATOM 1577 C C . ILE A 1 195 ? -3.448 -2.381 -7.404 1.00 76.94 195 ILE A C 1
ATOM 1579 O O . ILE A 1 195 ? -3.529 -1.345 -8.067 1.00 76.94 195 ILE A O 1
ATOM 1583 N N . SER A 1 196 ? -3.863 -3.563 -7.863 1.00 76.00 196 SER A N 1
ATOM 1584 C CA . SER A 1 196 ? -4.531 -3.757 -9.158 1.00 76.00 196 SER A CA 1
ATOM 1585 C C . SER A 1 196 ? -5.452 -4.974 -9.086 1.00 76.00 196 SER A C 1
ATOM 1587 O O . SER A 1 196 ? -4.991 -6.085 -8.824 1.00 76.00 196 SER A O 1
ATOM 1589 N N . GLY A 1 197 ? -6.755 -4.762 -9.290 1.00 76.31 197 GLY A N 1
ATOM 1590 C CA . GLY A 1 197 ? -7.763 -5.809 -9.104 1.00 76.31 197 GLY A CA 1
ATOM 1591 C C . GLY A 1 197 ? -7.658 -6.431 -7.709 1.00 76.31 197 GLY A C 1
ATOM 1592 O O . GLY A 1 197 ? -7.721 -5.731 -6.697 1.00 76.31 197 GLY A O 1
ATOM 1593 N N . ASN A 1 198 ? -7.429 -7.743 -7.664 1.00 77.56 198 ASN A N 1
ATOM 1594 C CA . ASN A 1 198 ? -7.283 -8.504 -6.419 1.00 77.56 198 ASN A CA 1
ATOM 1595 C C . ASN A 1 198 ? -5.836 -8.606 -5.914 1.00 77.56 198 ASN A C 1
ATOM 1597 O O . ASN A 1 198 ? -5.607 -9.189 -4.853 1.00 77.56 198 ASN A O 1
ATOM 1601 N N . ASP A 1 199 ? -4.860 -8.087 -6.657 1.00 78.88 199 ASP A N 1
ATOM 1602 C CA . ASP A 1 199 ? -3.447 -8.210 -6.321 1.00 78.88 199 ASP A CA 1
ATOM 1603 C C . ASP A 1 199 ? -2.930 -6.958 -5.593 1.00 78.88 199 ASP A C 1
ATOM 1605 O O . ASP A 1 199 ? -3.210 -5.813 -5.962 1.00 78.88 199 ASP A O 1
ATOM 1609 N N . ILE A 1 200 ? -2.156 -7.195 -4.533 1.00 79.12 200 ILE A N 1
ATOM 1610 C CA . ILE A 1 200 ? -1.553 -6.173 -3.677 1.00 79.12 200 ILE A CA 1
ATOM 1611 C C . ILE A 1 200 ? -0.052 -6.438 -3.621 1.00 79.12 200 ILE A C 1
ATOM 1613 O O . ILE A 1 200 ? 0.400 -7.433 -3.050 1.00 79.12 200 ILE A O 1
ATOM 1617 N N . LEU A 1 201 ? 0.724 -5.531 -4.202 1.00 79.12 201 LEU A N 1
ATOM 1618 C CA . LEU A 1 201 ? 2.180 -5.548 -4.191 1.00 79.12 201 LEU A CA 1
ATOM 1619 C C . LEU A 1 201 ? 2.693 -4.584 -3.124 1.00 79.12 201 LEU A C 1
ATOM 1621 O O . LEU A 1 201 ? 2.340 -3.407 -3.123 1.00 79.12 201 LEU A O 1
ATOM 1625 N N . VAL A 1 202 ? 3.562 -5.068 -2.245 1.00 76.62 202 VAL A N 1
ATOM 1626 C CA . VAL A 1 202 ? 4.153 -4.286 -1.159 1.00 76.62 202 VAL A CA 1
ATOM 1627 C C . VAL A 1 202 ? 5.673 -4.360 -1.238 1.00 76.62 202 VAL A C 1
ATOM 1629 O O . VAL A 1 202 ? 6.248 -5.441 -1.327 1.00 76.62 202 VAL A O 1
ATOM 1632 N N . GLY A 1 203 ? 6.330 -3.205 -1.205 1.00 72.56 203 GLY A N 1
ATOM 1633 C CA . GLY A 1 203 ? 7.778 -3.069 -1.124 1.00 72.56 203 GLY A CA 1
ATOM 1634 C C . GLY A 1 203 ? 8.249 -2.717 0.290 1.00 72.56 203 GLY A C 1
ATOM 1635 O O . GLY A 1 203 ? 7.744 -1.797 0.934 1.00 72.56 203 GLY A O 1
ATOM 1636 N N . PHE A 1 204 ? 9.267 -3.427 0.760 1.00 70.75 204 PHE A N 1
ATOM 1637 C CA . PHE A 1 204 ? 9.912 -3.279 2.065 1.00 70.75 204 PHE A CA 1
ATOM 1638 C C . PHE A 1 204 ? 11.426 -3.136 1.881 1.00 70.75 204 PHE A C 1
ATOM 1640 O O . PHE A 1 204 ? 12.191 -4.080 2.100 1.00 70.75 204 PHE A O 1
ATOM 1647 N N . PRO A 1 205 ? 11.895 -1.950 1.475 1.00 67.25 205 PRO A N 1
ATOM 1648 C CA . PRO A 1 205 ? 13.320 -1.716 1.350 1.00 67.25 205 PRO A CA 1
ATOM 1649 C C . PRO A 1 205 ? 13.970 -1.804 2.736 1.00 67.25 205 PRO A C 1
ATOM 1651 O O . PRO A 1 205 ? 13.703 -0.991 3.623 1.00 67.25 205 PRO A O 1
ATOM 1654 N N . LYS A 1 206 ? 14.807 -2.823 2.950 1.00 62.81 206 LYS A N 1
ATOM 1655 C CA . LYS A 1 206 ? 15.575 -2.993 4.188 1.00 62.81 206 LYS A CA 1
ATOM 1656 C C . LYS A 1 206 ? 17.030 -2.626 3.922 1.00 62.81 206 LYS A C 1
ATOM 1658 O O . LYS A 1 206 ? 17.747 -3.384 3.274 1.00 62.81 206 LYS A O 1
ATOM 1663 N N . SER A 1 207 ? 17.491 -1.522 4.513 1.00 52.72 207 SER A N 1
ATOM 1664 C CA . SER A 1 207 ? 18.922 -1.239 4.656 1.00 52.72 207 SER A CA 1
ATOM 1665 C C . SER A 1 207 ? 19.538 -2.359 5.503 1.00 52.72 207 SER A C 1
ATOM 1667 O O . SER A 1 207 ? 19.359 -2.375 6.720 1.00 52.72 207 SER A O 1
ATOM 1669 N N . ARG A 1 208 ? 20.190 -3.346 4.885 1.00 60.66 208 ARG A N 1
ATOM 1670 C CA . ARG A 1 208 ? 20.881 -4.419 5.611 1.00 60.66 208 ARG A CA 1
ATOM 1671 C C . ARG A 1 208 ? 22.373 -4.352 5.344 1.00 60.66 208 ARG A C 1
ATOM 1673 O O . ARG A 1 208 ? 22.793 -4.234 4.199 1.00 60.66 208 ARG A O 1
ATOM 1680 N N . ASP A 1 209 ? 23.146 -4.510 6.411 1.00 51.78 209 ASP A N 1
ATOM 1681 C CA . ASP A 1 209 ? 24.609 -4.582 6.357 1.00 51.78 209 ASP A CA 1
ATOM 1682 C C . ASP A 1 209 ? 25.123 -5.961 5.891 1.00 51.78 209 ASP A C 1
ATOM 1684 O O . ASP A 1 209 ? 26.330 -6.145 5.740 1.00 51.78 209 ASP A O 1
ATOM 1688 N N . ASP A 1 210 ? 24.235 -6.939 5.651 1.00 56.44 210 ASP A N 1
ATOM 1689 C CA . ASP A 1 210 ? 24.604 -8.290 5.208 1.00 56.44 210 ASP A CA 1
ATOM 1690 C C . ASP A 1 210 ? 24.455 -8.464 3.679 1.00 56.44 210 ASP A C 1
ATOM 1692 O O . ASP A 1 210 ? 23.333 -8.595 3.179 1.00 56.44 210 ASP A O 1
ATOM 1696 N N . PRO A 1 211 ? 25.564 -8.533 2.917 1.00 57.72 211 PRO A N 1
ATOM 1697 C CA . PRO A 1 211 ? 25.549 -8.736 1.469 1.00 57.72 211 PRO A CA 1
ATOM 1698 C C . PRO A 1 211 ? 25.135 -10.153 1.030 1.00 57.72 211 PRO A C 1
ATOM 1700 O O . PRO A 1 211 ? 25.056 -10.406 -0.171 1.00 57.72 211 PRO A O 1
ATOM 1703 N N . LYS A 1 212 ? 24.905 -11.094 1.960 1.00 59.34 212 LYS A N 1
ATOM 1704 C CA . LYS A 1 212 ? 24.423 -12.456 1.661 1.00 59.34 212 LYS A CA 1
ATOM 1705 C C . LYS A 1 212 ? 22.907 -12.607 1.775 1.00 59.34 212 LYS A C 1
ATOM 1707 O O . LYS A 1 212 ? 22.389 -13.680 1.467 1.00 59.34 212 LYS A O 1
ATOM 1712 N N . ALA A 1 213 ? 22.209 -11.578 2.248 1.00 60.22 213 ALA A N 1
ATOM 1713 C CA . ALA A 1 213 ? 20.766 -11.625 2.404 1.00 60.22 213 ALA A CA 1
ATOM 1714 C C . ALA A 1 213 ? 20.065 -11.689 1.039 1.00 60.22 213 ALA A C 1
ATOM 1716 O O . ALA A 1 213 ? 20.434 -10.988 0.096 1.00 60.22 213 ALA A O 1
ATOM 1717 N N . ASP A 1 214 ? 19.026 -12.518 0.955 1.00 66.56 214 ASP A N 1
ATOM 1718 C CA . ASP A 1 214 ? 18.171 -12.595 -0.222 1.00 66.56 214 ASP A CA 1
ATOM 1719 C C . ASP A 1 214 ? 17.301 -11.333 -0.323 1.00 66.56 214 ASP A C 1
ATOM 1721 O O . ASP A 1 214 ? 16.353 -11.136 0.440 1.00 66.56 214 ASP A O 1
ATOM 1725 N N . ILE A 1 215 ? 17.654 -10.467 -1.272 1.00 65.88 215 ILE A N 1
ATOM 1726 C CA . ILE A 1 215 ? 16.964 -9.204 -1.556 1.00 65.88 215 ILE A CA 1
ATOM 1727 C C . ILE A 1 215 ? 15.526 -9.399 -2.047 1.00 65.88 215 ILE A C 1
ATOM 1729 O O . ILE A 1 215 ? 14.748 -8.451 -1.980 1.00 65.88 215 ILE A O 1
ATOM 1733 N N . SER A 1 216 ? 15.153 -10.596 -2.521 1.00 62.47 216 SER A N 1
ATOM 1734 C CA . SER A 1 216 ? 13.783 -10.881 -2.963 1.00 62.47 216 SER A CA 1
ATOM 1735 C C . SER A 1 216 ? 12.776 -10.661 -1.827 1.00 62.47 216 SER A C 1
ATOM 1737 O O . SER A 1 216 ? 11.681 -10.161 -2.059 1.00 62.47 216 SER A O 1
ATOM 1739 N N . GLN A 1 217 ? 13.185 -10.875 -0.572 1.00 65.25 217 GLN A N 1
ATOM 1740 C CA . GLN A 1 217 ? 12.357 -10.643 0.618 1.00 65.25 217 GLN A CA 1
ATOM 1741 C C . GLN A 1 217 ? 12.001 -9.170 0.867 1.00 65.25 217 GLN A C 1
ATOM 1743 O O . GLN A 1 217 ? 11.195 -8.878 1.750 1.00 65.25 217 GLN A O 1
ATOM 1748 N N . ASN A 1 218 ? 12.589 -8.234 0.117 1.00 72.38 218 ASN A N 1
ATOM 1749 C CA . ASN A 1 218 ? 12.228 -6.823 0.187 1.00 72.38 218 ASN A CA 1
ATOM 1750 C C . ASN A 1 218 ? 10.955 -6.499 -0.608 1.00 72.38 218 ASN A C 1
ATOM 1752 O O . ASN A 1 218 ? 10.556 -5.341 -0.647 1.00 72.38 218 ASN A O 1
ATOM 1756 N N . VAL A 1 219 ? 10.302 -7.473 -1.242 1.00 75.38 219 VAL A N 1
ATOM 1757 C CA . VAL A 1 219 ? 9.015 -7.273 -1.914 1.00 75.38 219 VAL A CA 1
ATOM 1758 C C . VAL A 1 219 ? 8.098 -8.455 -1.661 1.00 75.38 219 VAL A C 1
ATOM 1760 O O . VAL A 1 219 ? 8.546 -9.577 -1.465 1.00 75.38 219 VAL A O 1
ATOM 1763 N N . PHE A 1 220 ? 6.799 -8.204 -1.681 1.00 75.50 220 PHE A N 1
ATOM 1764 C CA . PHE A 1 220 ? 5.771 -9.200 -1.453 1.00 75.50 220 PHE A CA 1
ATOM 1765 C C . PHE A 1 220 ? 4.568 -8.937 -2.325 1.00 75.50 220 PHE A C 1
ATOM 1767 O O . PHE A 1 220 ? 4.137 -7.797 -2.474 1.00 75.50 220 PHE A O 1
ATOM 1774 N N . LEU A 1 221 ? 4.020 -10.012 -2.871 1.00 76.38 221 LEU A N 1
ATOM 1775 C CA . LEU A 1 221 ? 2.821 -9.976 -3.681 1.00 76.38 221 LEU A CA 1
ATOM 1776 C C . LEU A 1 221 ? 1.769 -10.863 -3.027 1.00 76.38 221 LEU A C 1
ATOM 1778 O O . LEU A 1 221 ? 2.004 -12.041 -2.756 1.00 76.38 221 LEU A O 1
ATOM 1782 N N . MET A 1 222 ? 0.607 -10.278 -2.790 1.00 77.62 222 MET A N 1
ATOM 1783 C CA . MET A 1 222 ? -0.575 -10.963 -2.293 1.00 77.62 222 MET A CA 1
ATOM 1784 C C . MET A 1 222 ? -1.656 -10.967 -3.348 1.00 77.62 222 MET A C 1
ATOM 1786 O O . MET A 1 222 ? -1.834 -9.971 -4.041 1.00 77.62 222 MET A O 1
ATOM 1790 N N . SER A 1 223 ? -2.427 -12.047 -3.384 1.00 77.75 223 SER A N 1
ATOM 1791 C CA . SER A 1 223 ? -3.670 -12.118 -4.146 1.00 77.75 223 SER A CA 1
ATOM 1792 C C . SER A 1 223 ? -4.839 -12.353 -3.198 1.00 77.75 223 SER A C 1
ATOM 1794 O O . SER A 1 223 ? -4.812 -13.306 -2.416 1.00 77.75 223 SER A O 1
ATOM 1796 N N . VAL A 1 224 ? -5.847 -11.485 -3.232 1.00 76.44 224 VAL A N 1
ATOM 1797 C CA . VAL A 1 224 ? -7.080 -11.627 -2.448 1.00 76.44 224 VAL A CA 1
ATOM 1798 C C . VAL A 1 224 ? -7.983 -12.668 -3.109 1.00 76.44 224 VAL A C 1
ATOM 1800 O O . VAL A 1 224 ? -8.257 -12.598 -4.308 1.00 76.44 224 VAL A O 1
ATOM 1803 N N . VAL A 1 225 ? -8.465 -13.636 -2.324 1.00 75.12 225 VAL A N 1
ATOM 1804 C CA . VAL A 1 225 ? -9.342 -14.704 -2.816 1.00 75.12 225 VAL A CA 1
ATOM 1805 C C . VAL A 1 225 ? -10.781 -14.454 -2.369 1.00 75.12 225 VAL A C 1
ATOM 1807 O O . VAL A 1 225 ? -11.171 -14.690 -1.224 1.00 75.12 225 VAL A O 1
ATOM 1810 N N . ASP A 1 226 ? -11.599 -14.000 -3.316 1.00 68.25 226 ASP A N 1
ATOM 1811 C CA . ASP A 1 226 ? -13.001 -13.683 -3.059 1.00 68.25 226 ASP A CA 1
ATOM 1812 C C . ASP A 1 226 ? -13.891 -14.928 -3.068 1.00 68.25 226 ASP A C 1
ATOM 1814 O O . ASP A 1 226 ? -14.329 -15.405 -4.130 1.00 68.25 226 ASP A O 1
ATOM 1818 N N . LEU A 1 227 ? -14.245 -15.393 -1.871 1.00 66.88 227 LEU A N 1
ATOM 1819 C CA . LEU A 1 227 ? -15.219 -16.458 -1.655 1.00 66.88 227 LEU A CA 1
ATOM 1820 C C . LEU A 1 227 ? -16.546 -15.912 -1.088 1.00 66.88 227 LEU A C 1
ATOM 1822 O O . LEU A 1 227 ? -16.539 -15.159 -0.112 1.00 66.88 227 LEU A O 1
ATOM 1826 N N . PRO A 1 228 ? -17.711 -16.309 -1.644 1.00 58.47 228 PRO A N 1
ATOM 1827 C CA . PRO A 1 228 ? -19.018 -15.797 -1.214 1.00 58.47 228 PRO A CA 1
ATOM 1828 C C . PRO A 1 228 ? -19.419 -16.143 0.228 1.00 58.47 228 PRO A C 1
ATOM 1830 O O . PRO A 1 228 ? -20.210 -15.419 0.824 1.00 58.47 228 PRO A O 1
ATOM 1833 N N . SER A 1 229 ? -18.932 -17.264 0.773 1.00 61.06 229 SER A N 1
ATOM 1834 C CA . SER A 1 229 ? -19.387 -17.821 2.059 1.00 61.06 229 SER A CA 1
ATOM 1835 C C . SER A 1 229 ? -18.433 -17.582 3.233 1.00 61.06 229 SER A C 1
ATOM 1837 O O . SER A 1 229 ? -18.858 -17.667 4.383 1.00 61.06 229 SER A O 1
ATOM 1839 N N . LYS A 1 230 ? -17.151 -17.321 2.959 1.00 61.44 230 LYS A N 1
ATOM 1840 C CA . LYS A 1 230 ? -16.097 -17.026 3.940 1.00 61.44 230 LYS A CA 1
ATOM 1841 C C . LYS A 1 230 ? -14.937 -16.368 3.188 1.00 61.44 230 LYS A C 1
ATOM 1843 O O . LYS A 1 230 ? -14.544 -16.932 2.173 1.00 61.44 230 LYS A O 1
ATOM 1848 N N . PRO A 1 231 ? -14.379 -15.238 3.642 1.00 59.47 231 PRO A N 1
ATOM 1849 C CA . PRO A 1 231 ? -13.195 -14.698 2.994 1.00 59.47 231 PRO A CA 1
ATOM 1850 C C . PRO A 1 231 ? -12.022 -15.659 3.167 1.00 59.47 231 PRO A C 1
ATOM 1852 O O . PRO A 1 231 ? -11.762 -16.138 4.275 1.00 59.47 231 PRO A O 1
ATOM 1855 N N . GLU A 1 232 ? -11.325 -15.938 2.071 1.00 66.12 232 GLU A N 1
ATOM 1856 C CA . GLU A 1 232 ? -9.988 -16.507 2.137 1.00 66.12 232 GLU A CA 1
ATOM 1857 C C . GLU A 1 232 ? -9.001 -15.342 2.191 1.00 66.12 232 GLU A C 1
ATOM 1859 O O . GLU A 1 232 ? -9.021 -14.426 1.367 1.00 66.12 232 GLU A O 1
ATOM 1864 N N . PHE A 1 233 ? -8.183 -15.341 3.241 1.00 65.56 233 PHE A N 1
ATOM 1865 C CA . PHE A 1 233 ? -7.131 -14.350 3.407 1.00 65.56 233 PHE A CA 1
ATOM 1866 C C . PHE A 1 233 ? -6.095 -14.493 2.294 1.00 65.56 233 PHE A C 1
ATOM 1868 O O . PHE A 1 233 ? -5.974 -15.574 1.711 1.00 65.56 233 PHE A O 1
ATOM 1875 N N . PRO A 1 234 ? -5.381 -13.406 1.964 1.00 65.31 234 PRO A N 1
ATOM 1876 C CA . PRO A 1 234 ? -4.559 -13.363 0.771 1.00 65.31 234 PRO A CA 1
ATOM 1877 C C . PRO A 1 234 ? -3.582 -14.530 0.676 1.00 65.31 234 PRO A C 1
ATOM 1879 O O . PRO A 1 234 ? -2.918 -14.895 1.648 1.00 65.31 234 PRO A O 1
ATOM 1882 N N . VAL A 1 235 ? -3.464 -15.081 -0.530 1.00 63.66 235 VAL A N 1
ATOM 1883 C CA . VAL A 1 235 ? -2.425 -16.057 -0.838 1.00 63.66 235 VAL A CA 1
ATOM 1884 C C . VAL A 1 235 ? -1.141 -15.289 -1.100 1.00 63.66 235 VAL A C 1
ATOM 1886 O O . VAL A 1 235 ? -1.047 -14.496 -2.040 1.00 63.66 235 VAL A O 1
ATOM 1889 N N . THR A 1 236 ? -0.154 -15.530 -0.244 1.00 67.44 236 THR A N 1
ATOM 1890 C CA . THR A 1 236 ? 1.212 -15.051 -0.436 1.00 67.44 236 THR A CA 1
ATOM 1891 C C . THR A 1 236 ? 1.832 -15.749 -1.631 1.00 67.44 236 THR A C 1
ATOM 1893 O O . THR A 1 236 ? 1.963 -16.976 -1.638 1.00 67.44 236 THR A O 1
ATOM 1896 N N . LEU A 1 237 ? 2.275 -14.964 -2.606 1.00 66.19 237 LEU A N 1
ATOM 1897 C CA . LEU A 1 237 ? 3.125 -15.461 -3.676 1.00 66.19 237 LEU A CA 1
ATOM 1898 C C . LEU A 1 237 ? 4.593 -15.341 -3.258 1.00 66.19 237 LEU A C 1
ATOM 1900 O O . LEU A 1 237 ? 4.946 -14.410 -2.523 1.00 66.19 237 LEU A O 1
ATOM 1904 N N . PRO A 1 238 ? 5.460 -16.277 -3.684 1.00 66.38 238 PRO A N 1
ATOM 1905 C CA . PRO A 1 238 ? 6.885 -16.147 -3.434 1.00 66.38 238 PRO A CA 1
ATOM 1906 C C . PRO A 1 238 ? 7.381 -14.819 -4.021 1.00 66.38 238 PRO A C 1
ATOM 1908 O O . PRO A 1 238 ? 6.919 -14.411 -5.091 1.00 66.38 238 PRO A O 1
ATOM 1911 N N . PRO A 1 239 ? 8.311 -14.130 -3.343 1.00 66.50 239 PRO A N 1
ATOM 1912 C CA . PRO A 1 239 ? 8.875 -12.913 -3.890 1.00 66.50 239 PRO A CA 1
ATOM 1913 C C . PRO A 1 239 ? 9.585 -13.194 -5.224 1.00 66.50 239 PRO A C 1
ATOM 1915 O O . PRO A 1 239 ? 10.121 -14.289 -5.427 1.00 66.50 239 PRO A O 1
ATOM 1918 N N . PRO A 1 240 ? 9.636 -12.215 -6.140 1.00 66.31 240 PRO A N 1
ATOM 1919 C CA . PRO A 1 240 ? 10.341 -12.392 -7.398 1.00 66.31 240 PRO A CA 1
ATOM 1920 C C . PRO A 1 240 ? 11.840 -12.568 -7.165 1.00 66.31 240 PRO A C 1
ATOM 1922 O O . PRO A 1 240 ? 12.479 -11.780 -6.465 1.00 66.31 240 PRO A O 1
ATOM 1925 N N . ILE A 1 241 ? 12.421 -13.568 -7.826 1.00 68.06 241 ILE A N 1
ATOM 1926 C CA . ILE A 1 241 ? 13.870 -13.755 -7.852 1.00 68.06 241 ILE A CA 1
ATOM 1927 C C . ILE A 1 241 ? 14.456 -12.742 -8.835 1.00 68.06 241 ILE A C 1
ATOM 1929 O O . ILE A 1 241 ? 14.341 -12.885 -10.052 1.00 68.06 241 ILE A O 1
ATOM 1933 N N . ILE A 1 242 ? 15.099 -11.709 -8.299 1.00 67.75 242 ILE A N 1
ATOM 1934 C CA . ILE A 1 242 ? 15.778 -10.683 -9.088 1.00 67.75 242 ILE A CA 1
ATOM 1935 C C . ILE A 1 242 ? 17.277 -10.967 -9.046 1.00 67.75 242 ILE A C 1
ATOM 1937 O O . ILE A 1 242 ? 17.888 -10.965 -7.981 1.00 67.75 242 ILE A O 1
ATOM 1941 N N . ILE A 1 243 ? 17.881 -11.200 -10.213 1.00 62.12 243 ILE A N 1
ATOM 1942 C CA . ILE A 1 243 ? 19.332 -11.378 -10.337 1.00 62.12 243 ILE A CA 1
ATOM 1943 C C . ILE A 1 243 ? 19.949 -10.007 -10.650 1.00 62.12 243 ILE A C 1
ATOM 1945 O O . ILE A 1 243 ? 19.838 -9.541 -11.789 1.00 62.12 243 ILE A O 1
ATOM 1949 N N . PRO A 1 244 ? 20.599 -9.322 -9.688 1.00 59.62 244 PRO A N 1
ATOM 1950 C CA . PRO A 1 244 ? 21.266 -8.064 -9.985 1.00 59.62 244 PRO A CA 1
ATOM 1951 C C . PRO A 1 244 ? 22.434 -8.295 -10.953 1.00 59.62 244 PRO A C 1
ATOM 1953 O O . PRO A 1 244 ? 23.166 -9.282 -10.824 1.00 59.62 244 PRO A O 1
ATOM 1956 N N . PRO A 1 245 ? 22.701 -7.366 -11.886 1.00 54.09 245 PRO A N 1
ATOM 1957 C CA . PRO A 1 245 ? 23.915 -7.409 -12.691 1.00 54.09 245 PRO A CA 1
ATOM 1958 C C . PRO A 1 245 ? 25.147 -7.174 -11.799 1.00 54.09 245 PRO A C 1
ATOM 1960 O O . PRO A 1 245 ? 25.482 -6.032 -11.510 1.00 54.09 245 PRO A O 1
ATOM 1963 N N . GLN A 1 246 ? 25.762 -8.274 -11.339 1.00 50.91 246 GLN A N 1
ATOM 1964 C CA . GLN A 1 246 ? 27.079 -8.555 -10.711 1.00 50.91 246 GLN A CA 1
ATOM 1965 C C . GLN A 1 246 ? 27.855 -7.499 -9.873 1.00 50.91 246 GLN A C 1
ATOM 1967 O O . GLN A 1 246 ? 28.921 -7.828 -9.358 1.00 50.91 246 GLN A O 1
ATOM 1972 N N . LYS A 1 247 ? 27.394 -6.258 -9.679 1.00 52.03 247 LYS A N 1
ATOM 1973 C CA . LYS A 1 247 ? 28.119 -5.188 -8.959 1.00 52.03 247 LYS A CA 1
ATOM 1974 C C . LYS A 1 247 ? 27.231 -4.194 -8.203 1.00 52.03 247 LYS A C 1
ATOM 1976 O O . LYS A 1 247 ? 27.747 -3.203 -7.694 1.00 52.03 247 LYS A O 1
ATOM 1981 N N . ARG A 1 248 ? 25.915 -4.405 -8.153 1.00 58.94 248 ARG A N 1
ATOM 1982 C CA . ARG A 1 248 ? 24.979 -3.452 -7.547 1.00 58.94 248 ARG A CA 1
ATOM 1983 C C . ARG A 1 248 ? 24.282 -4.064 -6.339 1.00 58.94 248 ARG A C 1
ATOM 1985 O O . ARG A 1 248 ? 23.566 -5.049 -6.484 1.00 58.94 248 ARG A O 1
ATOM 1992 N N . ASN A 1 249 ? 24.494 -3.465 -5.171 1.00 63.88 249 ASN A N 1
ATOM 1993 C CA . ASN A 1 249 ? 23.798 -3.853 -3.951 1.00 63.88 249 ASN A CA 1
ATOM 1994 C C . ASN A 1 249 ? 22.409 -3.203 -3.955 1.00 63.88 249 ASN A C 1
ATOM 1996 O O . ASN A 1 249 ? 22.300 -1.988 -3.814 1.00 63.88 249 ASN A O 1
ATOM 2000 N N . LEU A 1 250 ? 21.366 -4.011 -4.140 1.00 64.44 250 LEU A N 1
ATOM 2001 C CA . LEU A 1 250 ? 19.957 -3.597 -4.177 1.00 64.44 250 LEU A CA 1
ATOM 2002 C C . LEU A 1 250 ? 19.391 -3.369 -2.762 1.00 64.44 250 LEU A C 1
ATOM 2004 O O . LEU A 1 250 ? 18.389 -3.964 -2.363 1.00 64.44 250 LEU A O 1
ATOM 2008 N N . PHE A 1 251 ? 20.083 -2.556 -1.961 1.00 67.88 251 PHE A N 1
ATOM 2009 C CA . PHE A 1 251 ? 19.763 -2.362 -0.545 1.00 67.88 251 PHE A CA 1
ATOM 2010 C C . PHE A 1 251 ? 18.405 -1.696 -0.305 1.00 67.88 251 PHE A C 1
ATOM 2012 O O . PHE A 1 251 ? 17.885 -1.784 0.804 1.00 67.88 251 PHE A O 1
ATOM 2019 N N . GLN A 1 252 ? 17.832 -1.025 -1.305 1.00 76.00 252 GLN A N 1
ATOM 2020 C CA . GLN A 1 252 ? 16.541 -0.349 -1.184 1.00 76.00 252 GLN A CA 1
ATOM 2021 C C . GLN A 1 252 ? 15.533 -0.858 -2.228 1.00 76.00 252 GLN A C 1
ATOM 2023 O O . GLN A 1 252 ? 14.613 -0.134 -2.613 1.00 76.00 252 GLN A O 1
ATOM 2028 N N . LEU A 1 253 ? 15.685 -2.107 -2.689 1.00 79.81 253 LEU A N 1
ATOM 2029 C CA . LEU A 1 253 ? 14.679 -2.781 -3.514 1.00 79.81 253 LEU A CA 1
ATOM 2030 C C . LEU A 1 253 ? 13.311 -2.755 -2.821 1.00 79.81 253 LEU A C 1
ATOM 2032 O O . LEU A 1 253 ? 13.236 -2.979 -1.620 1.00 79.81 253 LEU A O 1
ATOM 2036 N N . GLY A 1 254 ? 12.244 -2.459 -3.560 1.00 78.56 254 GLY A N 1
ATOM 2037 C CA . GLY A 1 254 ? 10.917 -2.208 -2.988 1.00 78.56 254 GLY A CA 1
ATOM 2038 C C . GLY A 1 254 ? 10.705 -0.756 -2.542 1.00 78.56 254 GLY A C 1
ATOM 2039 O O . GLY A 1 254 ? 9.623 -0.419 -2.073 1.00 78.56 254 GLY A O 1
ATOM 2040 N N . GLY A 1 255 ? 11.701 0.123 -2.713 1.00 78.50 255 GLY A N 1
ATOM 2041 C CA . GLY A 1 255 ? 11.570 1.567 -2.479 1.00 78.50 255 GLY A CA 1
ATOM 2042 C C . GLY A 1 255 ? 10.691 2.291 -3.502 1.00 78.50 255 GLY A C 1
ATOM 2043 O O . GLY A 1 255 ? 10.309 3.435 -3.272 1.00 78.50 255 GLY A O 1
ATOM 2044 N N . GLY A 1 256 ? 10.370 1.623 -4.610 1.00 82.75 256 GLY A N 1
ATOM 2045 C CA . GLY A 1 256 ? 9.272 1.974 -5.500 1.00 82.75 256 GLY A CA 1
ATOM 2046 C C . GLY A 1 256 ? 8.598 0.697 -5.992 1.00 82.75 256 GLY A C 1
ATOM 2047 O O . GLY A 1 256 ? 9.277 -0.272 -6.340 1.00 82.75 256 GLY A O 1
ATOM 2048 N N . VAL A 1 257 ? 7.269 0.685 -6.010 1.00 83.94 257 VAL A N 1
ATOM 2049 C CA . VAL A 1 257 ? 6.479 -0.419 -6.564 1.00 83.94 257 VAL A CA 1
ATOM 2050 C C . VAL A 1 257 ? 5.375 0.117 -7.467 1.00 83.94 257 VAL A C 1
ATOM 2052 O O . VAL A 1 257 ? 4.918 1.246 -7.308 1.00 83.94 257 VAL A O 1
ATOM 2055 N N . GLY A 1 258 ? 4.967 -0.688 -8.437 1.00 84.88 258 GLY A N 1
ATOM 2056 C CA . GLY A 1 258 ? 3.846 -0.425 -9.329 1.00 84.88 258 GLY A CA 1
ATOM 2057 C C . GLY A 1 258 ? 3.194 -1.740 -9.731 1.00 84.88 258 GLY A C 1
ATOM 2058 O O . GLY A 1 258 ? 3.808 -2.800 -9.618 1.00 84.88 258 GLY A O 1
ATOM 2059 N N . HIS A 1 259 ? 1.962 -1.688 -10.224 1.00 79.56 259 HIS A N 1
ATOM 2060 C CA . HIS A 1 259 ? 1.242 -2.891 -10.630 1.00 79.56 259 HIS A CA 1
ATOM 2061 C C . HIS A 1 259 ? 0.302 -2.606 -11.809 1.00 79.56 259 HIS A C 1
ATOM 2063 O O . HIS A 1 259 ? -0.160 -1.480 -11.978 1.00 79.56 259 HIS A O 1
ATOM 2069 N N . SER A 1 260 ? 0.043 -3.631 -12.614 1.00 81.50 260 SER A N 1
ATOM 2070 C CA . SER A 1 260 ? -0.968 -3.720 -13.683 1.00 81.50 260 SER A CA 1
ATOM 2071 C C . SER A 1 260 ? -1.618 -5.107 -13.609 1.00 81.50 260 SER A C 1
ATOM 2073 O O . SER A 1 260 ? -1.191 -5.920 -12.791 1.00 81.50 260 SER A O 1
ATOM 2075 N N . ASN A 1 261 ? -2.586 -5.440 -14.466 1.00 74.44 261 ASN A N 1
ATOM 2076 C CA . ASN A 1 261 ? -3.210 -6.768 -14.394 1.00 74.44 261 ASN A CA 1
ATOM 2077 C C . ASN A 1 261 ? -2.228 -7.909 -14.722 1.00 74.44 261 ASN A C 1
ATOM 2079 O O . ASN A 1 261 ? -2.446 -9.051 -14.325 1.00 74.44 261 ASN A O 1
ATOM 2083 N N . LYS A 1 262 ? -1.145 -7.610 -15.450 1.00 79.00 262 LYS A N 1
ATOM 2084 C CA . LYS A 1 262 ? -0.169 -8.606 -15.922 1.00 79.00 262 LYS A CA 1
ATOM 2085 C C . LYS A 1 262 ? 1.192 -8.501 -15.253 1.00 79.00 262 LYS A C 1
ATOM 2087 O O . LYS A 1 262 ? 1.862 -9.514 -15.033 1.00 79.00 262 LYS A O 1
ATOM 2092 N N . TYR A 1 263 ? 1.617 -7.273 -14.978 1.00 85.44 263 TYR A N 1
ATOM 2093 C CA . TYR A 1 263 ? 2.975 -6.963 -14.561 1.00 85.44 263 TYR A CA 1
ATOM 2094 C C . TYR A 1 263 ? 3.008 -6.292 -13.194 1.00 85.44 263 TYR A C 1
ATOM 2096 O O . TYR A 1 263 ? 2.279 -5.332 -12.938 1.00 85.44 263 TYR A O 1
ATOM 2104 N N . ALA A 1 264 ? 3.936 -6.749 -12.363 1.00 86.00 264 ALA A N 1
ATOM 2105 C CA . ALA A 1 264 ? 4.411 -6.043 -11.189 1.00 86.00 264 ALA A CA 1
ATOM 2106 C C . ALA A 1 264 ? 5.723 -5.321 -11.528 1.00 86.00 264 ALA A C 1
ATOM 2108 O O . ALA A 1 264 ? 6.592 -5.841 -12.235 1.00 86.00 264 ALA A O 1
ATOM 2109 N N . PHE A 1 265 ? 5.868 -4.110 -11.006 1.00 87.69 265 PHE A N 1
ATOM 2110 C CA . PHE A 1 265 ? 7.023 -3.249 -11.213 1.00 87.69 265 PHE A CA 1
ATOM 2111 C C . PHE A 1 265 ? 7.695 -3.012 -9.873 1.00 87.69 265 PHE A C 1
ATOM 2113 O O . PHE A 1 265 ? 7.055 -2.574 -8.921 1.00 87.69 265 PHE A O 1
ATOM 2120 N N . ILE A 1 266 ? 8.982 -3.321 -9.788 1.00 88.12 266 ILE A N 1
ATOM 2121 C CA . ILE A 1 266 ? 9.725 -3.325 -8.530 1.00 88.12 266 ILE A CA 1
ATOM 2122 C C . ILE A 1 266 ? 11.002 -2.538 -8.721 1.00 88.12 266 ILE A C 1
ATOM 2124 O O . ILE A 1 266 ? 11.776 -2.845 -9.620 1.00 88.12 266 ILE A O 1
ATOM 2128 N N . ALA A 1 267 ? 11.261 -1.561 -7.865 1.00 87.44 267 ALA A N 1
ATOM 2129 C CA . ALA A 1 267 ? 12.389 -0.667 -8.038 1.00 87.44 267 ALA A CA 1
ATOM 2130 C C . ALA A 1 267 ? 13.284 -0.567 -6.810 1.00 87.44 267 ALA A C 1
ATOM 2132 O O . ALA A 1 267 ? 12.833 -0.666 -5.669 1.00 87.44 267 ALA A O 1
ATOM 2133 N N . ASP A 1 268 ? 14.559 -0.304 -7.079 1.00 86.12 268 ASP A N 1
ATOM 2134 C CA . ASP A 1 268 ? 15.474 0.326 -6.134 1.00 86.12 268 ASP A CA 1
ATOM 2135 C C . ASP A 1 268 ? 15.789 1.726 -6.683 1.00 86.12 268 ASP A C 1
ATOM 2137 O O . ASP A 1 268 ? 16.663 1.867 -7.548 1.00 86.12 268 ASP A O 1
ATOM 2141 N N . PRO A 1 269 ? 15.054 2.767 -6.253 1.00 84.31 269 PRO A N 1
ATOM 2142 C CA . PRO A 1 269 ? 15.258 4.114 -6.768 1.00 84.31 269 PRO A CA 1
ATOM 2143 C C . PRO A 1 269 ? 16.545 4.763 -6.250 1.00 84.31 269 PRO A C 1
ATOM 2145 O O . PRO A 1 269 ? 17.031 5.710 -6.863 1.00 84.31 269 PRO A O 1
ATOM 2148 N N . PHE A 1 270 ? 17.124 4.263 -5.156 1.00 80.00 270 PHE A N 1
ATOM 2149 C CA . PHE A 1 270 ? 18.275 4.883 -4.493 1.00 80.00 270 PHE A CA 1
ATOM 2150 C C . PHE A 1 270 ? 19.620 4.282 -4.926 1.00 80.00 270 PHE A C 1
ATOM 2152 O O . PHE A 1 270 ? 20.680 4.801 -4.570 1.00 80.00 270 PHE A O 1
ATOM 2159 N N . LEU A 1 271 ? 19.594 3.212 -5.718 1.00 76.62 271 LEU A N 1
ATOM 2160 C CA . LEU A 1 271 ? 20.773 2.595 -6.311 1.00 76.62 271 LEU A CA 1
ATOM 2161 C C . LEU A 1 271 ? 21.270 3.364 -7.546 1.00 76.62 271 LEU A C 1
ATOM 2163 O O . LEU A 1 271 ? 20.663 3.294 -8.614 1.00 76.62 271 LEU A O 1
ATOM 2167 N N . ASP A 1 272 ? 22.436 4.010 -7.455 1.00 78.19 272 ASP A N 1
ATOM 2168 C CA . ASP A 1 272 ? 23.008 4.840 -8.528 1.00 78.19 272 ASP A CA 1
ATOM 2169 C C . ASP A 1 272 ? 21.970 5.860 -9.061 1.00 78.19 272 ASP A C 1
ATOM 2171 O O . ASP A 1 272 ? 21.626 6.834 -8.393 1.00 78.19 272 ASP A O 1
ATOM 2175 N N . ARG A 1 273 ? 21.449 5.615 -10.275 1.00 78.38 273 ARG A N 1
ATOM 2176 C CA . ARG A 1 273 ? 20.426 6.429 -10.951 1.00 78.38 273 ARG A CA 1
ATOM 2177 C C . ARG A 1 273 ? 18.994 6.020 -10.603 1.00 78.38 273 ARG A C 1
ATOM 2179 O O . ARG A 1 273 ? 18.075 6.744 -10.975 1.00 78.38 273 ARG A O 1
ATOM 2186 N N . GLY A 1 274 ? 18.826 4.881 -9.947 1.00 84.69 274 GLY A N 1
ATOM 2187 C CA . GLY A 1 274 ? 17.599 4.106 -9.829 1.00 84.69 274 GLY A CA 1
ATOM 2188 C C . GLY A 1 274 ? 17.507 3.005 -10.894 1.00 84.69 274 GLY A C 1
ATOM 2189 O O . GLY A 1 274 ? 18.057 3.128 -11.996 1.00 84.69 274 GLY A O 1
ATOM 2190 N N . VAL A 1 275 ? 16.819 1.915 -10.560 1.00 86.06 275 VAL A N 1
ATOM 2191 C CA . VAL A 1 275 ? 16.526 0.778 -11.450 1.00 86.06 275 VAL A CA 1
ATOM 2192 C C . VAL A 1 275 ? 15.127 0.243 -11.159 1.00 86.06 275 VAL A C 1
ATOM 2194 O O . VAL A 1 275 ? 14.713 0.228 -10.002 1.00 86.06 275 VAL A O 1
ATOM 2197 N N . ALA A 1 276 ? 14.425 -0.227 -12.192 1.00 88.62 276 ALA A N 1
ATOM 2198 C CA . ALA A 1 276 ? 13.17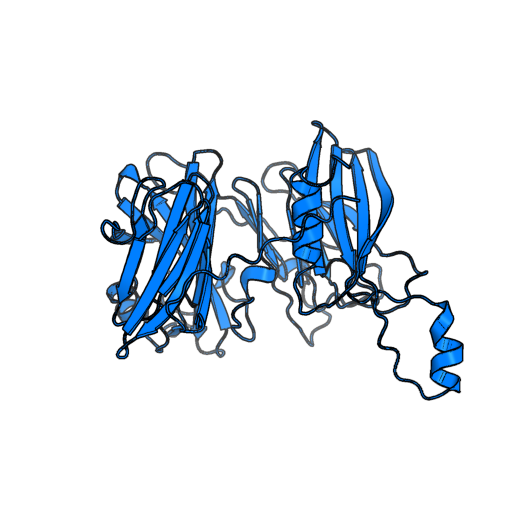7 -0.972 -12.038 1.00 88.62 276 ALA A CA 1
ATOM 2199 C C . ALA A 1 276 ? 13.247 -2.336 -12.724 1.00 88.62 276 ALA A C 1
ATOM 2201 O O . ALA A 1 276 ? 13.922 -2.508 -13.736 1.00 88.62 276 ALA A O 1
ATOM 2202 N N . TYR A 1 277 ? 12.509 -3.292 -12.188 1.00 87.44 277 TYR A N 1
ATOM 2203 C CA . TYR A 1 277 ? 12.344 -4.647 -12.680 1.00 87.44 277 TYR A CA 1
ATOM 2204 C C . TYR A 1 277 ? 10.877 -4.847 -13.034 1.00 87.44 277 TYR A C 1
ATOM 2206 O O . TYR A 1 277 ? 9.995 -4.527 -12.238 1.00 87.44 277 TYR A O 1
ATOM 2214 N N . VAL A 1 278 ? 10.632 -5.366 -14.232 1.00 87.75 278 VAL A N 1
ATOM 2215 C CA . VAL A 1 278 ? 9.303 -5.750 -14.704 1.00 87.75 278 VAL A CA 1
ATOM 2216 C C . VAL A 1 278 ? 9.179 -7.251 -14.530 1.00 87.75 278 VAL A C 1
ATOM 2218 O O . VAL A 1 278 ? 9.948 -8.001 -15.138 1.00 87.75 278 VAL A O 1
ATOM 2221 N N . VAL A 1 279 ? 8.217 -7.690 -13.729 1.00 86.06 279 VAL A N 1
ATOM 2222 C CA . VAL A 1 279 ? 7.950 -9.110 -13.504 1.00 86.06 279 VAL A CA 1
ATOM 2223 C C . VAL A 1 279 ? 6.509 -9.447 -13.878 1.00 86.06 279 VAL A C 1
ATOM 2225 O O . VAL A 1 279 ? 5.609 -8.649 -13.639 1.00 86.06 279 VAL A O 1
ATOM 2228 N N . ARG A 1 280 ? 6.280 -10.609 -14.494 1.00 84.06 280 ARG A N 1
ATOM 2229 C CA . ARG A 1 280 ? 4.957 -11.089 -14.921 1.00 84.06 280 ARG A CA 1
ATOM 2230 C C . ARG A 1 280 ? 4.503 -12.244 -14.043 1.00 84.06 280 ARG A C 1
ATOM 2232 O O . ARG A 1 280 ? 5.287 -13.156 -13.787 1.00 84.06 280 ARG A O 1
ATOM 2239 N N . LYS A 1 281 ? 3.231 -12.246 -13.651 1.00 76.31 281 LYS A N 1
ATOM 2240 C CA . LYS A 1 281 ? 2.572 -13.400 -13.023 1.00 76.31 281 LYS A CA 1
ATOM 2241 C C . LYS A 1 281 ? 2.114 -14.364 -14.125 1.00 76.31 281 LYS A C 1
ATOM 2243 O O . LYS A 1 281 ? 1.347 -13.965 -14.993 1.00 76.31 281 LYS A O 1
ATOM 2248 N N . VAL A 1 282 ? 2.623 -15.599 -14.138 1.00 71.56 282 VAL A N 1
ATOM 2249 C CA . VAL A 1 282 ? 2.409 -16.548 -15.257 1.00 71.56 282 VAL A CA 1
ATOM 2250 C C . VAL A 1 282 ? 1.205 -17.466 -15.028 1.00 71.56 282 VAL A C 1
ATOM 2252 O O . VAL A 1 282 ? 0.414 -17.678 -15.940 1.00 71.56 282 VAL A O 1
ATOM 2255 N N . ASP A 1 283 ? 1.042 -18.005 -13.821 1.00 64.88 283 ASP A N 1
ATOM 2256 C CA . ASP A 1 283 ? 0.051 -19.052 -13.509 1.00 64.88 283 ASP A CA 1
ATOM 2257 C C . ASP A 1 283 ? -0.590 -18.866 -12.123 1.00 64.88 283 ASP A C 1
ATOM 2259 O O . ASP A 1 283 ? -0.973 -19.819 -11.446 1.00 64.88 283 ASP A O 1
ATOM 2263 N N . GLY A 1 284 ? -0.659 -17.623 -11.653 1.00 64.62 284 GLY A N 1
ATOM 2264 C CA . GLY A 1 284 ? -1.170 -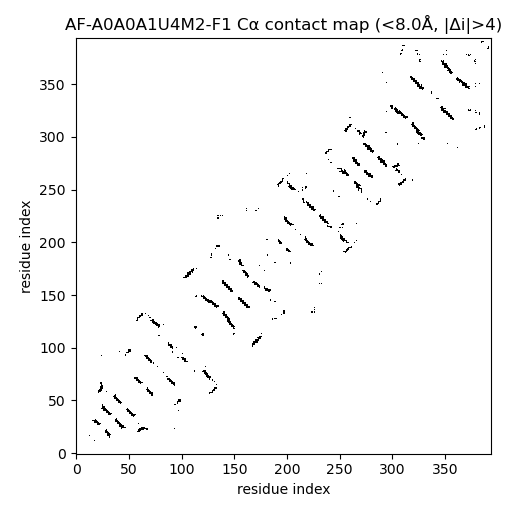17.325 -10.321 1.00 64.62 284 GLY A CA 1
ATOM 2265 C C . GLY A 1 284 ? -0.146 -17.496 -9.199 1.00 64.62 284 GLY A C 1
ATOM 2266 O O . GLY A 1 284 ? -0.335 -16.871 -8.163 1.00 64.62 284 GLY A O 1
ATOM 2267 N N . THR A 1 285 ? 0.936 -18.262 -9.395 1.00 65.19 285 THR A N 1
ATOM 2268 C CA . THR A 1 285 ? 1.921 -18.558 -8.331 1.00 65.19 285 THR A CA 1
ATOM 2269 C C . THR A 1 285 ? 3.382 -18.369 -8.730 1.00 65.19 285 THR A C 1
ATOM 2271 O O . THR A 1 285 ? 4.232 -18.130 -7.874 1.00 65.19 285 THR A O 1
ATOM 2274 N N . THR A 1 286 ? 3.664 -18.414 -10.027 1.00 68.81 286 THR A N 1
ATOM 2275 C CA . THR A 1 286 ? 4.985 -18.246 -10.619 1.00 68.81 286 THR A CA 1
ATOM 2276 C C . THR A 1 286 ? 5.156 -16.817 -11.115 1.00 68.81 286 THR A C 1
ATOM 2278 O O . THR A 1 286 ? 4.288 -16.273 -11.807 1.00 68.81 286 THR A O 1
ATOM 2281 N N . ILE A 1 287 ? 6.305 -16.226 -10.787 1.00 76.31 287 ILE A N 1
ATOM 2282 C CA . ILE A 1 287 ? 6.700 -14.891 -11.233 1.00 76.31 287 ILE A CA 1
ATOM 2283 C C . ILE A 1 287 ? 7.912 -15.008 -12.166 1.00 76.31 287 ILE A C 1
ATOM 2285 O O . ILE A 1 287 ? 8.896 -15.659 -11.822 1.00 76.31 287 ILE A O 1
ATOM 2289 N N . ASP A 1 288 ? 7.842 -14.365 -13.331 1.00 79.12 288 ASP A N 1
ATOM 2290 C CA . ASP A 1 288 ? 8.887 -14.358 -14.364 1.00 79.12 288 ASP A CA 1
ATOM 2291 C C . ASP A 1 288 ? 9.471 -12.948 -14.555 1.00 79.12 288 ASP A C 1
ATOM 2293 O O . ASP A 1 288 ? 8.719 -11.978 -14.661 1.00 79.12 288 ASP A O 1
ATOM 2297 N N . LEU A 1 289 ? 10.800 -12.815 -14.617 1.00 82.69 289 LEU A N 1
ATOM 2298 C CA . LEU A 1 289 ? 11.472 -11.536 -14.867 1.00 82.69 289 LEU A CA 1
ATOM 2299 C C . LEU A 1 289 ? 11.492 -11.242 -16.368 1.00 82.69 289 LEU A C 1
ATOM 2301 O O . LEU A 1 289 ? 12.101 -11.966 -17.148 1.00 82.69 289 LEU A O 1
ATOM 2305 N N . ARG A 1 290 ? 10.890 -10.122 -16.768 1.00 84.19 290 ARG A N 1
ATOM 2306 C CA . ARG A 1 290 ? 10.669 -9.782 -18.182 1.00 84.19 290 ARG A CA 1
ATOM 2307 C C . ARG A 1 290 ? 11.623 -8.716 -18.680 1.00 84.19 290 ARG A C 1
ATOM 2309 O O . ARG A 1 290 ? 12.140 -8.811 -19.787 1.00 84.19 290 ARG A O 1
ATOM 2316 N N . ALA A 1 291 ? 11.870 -7.700 -17.861 1.00 84.25 291 ALA A N 1
ATOM 2317 C CA . ALA A 1 291 ? 12.750 -6.605 -18.236 1.00 84.25 291 ALA A CA 1
ATOM 2318 C C . ALA A 1 291 ? 13.416 -5.962 -17.019 1.00 84.25 291 ALA A C 1
ATOM 2320 O O . ALA A 1 291 ? 12.896 -5.980 -15.904 1.00 84.25 291 ALA A O 1
ATOM 2321 N N . THR A 1 292 ? 14.573 -5.350 -17.262 1.00 86.38 292 THR A N 1
ATOM 2322 C CA . THR A 1 292 ? 15.220 -4.417 -16.334 1.00 86.38 292 THR A CA 1
ATOM 2323 C C . THR A 1 292 ? 15.249 -3.043 -16.991 1.00 86.38 292 THR A C 1
ATOM 2325 O O . THR A 1 292 ? 15.824 -2.881 -18.066 1.00 86.38 292 THR A O 1
ATOM 2328 N N . LEU A 1 293 ? 14.636 -2.055 -16.348 1.00 86.88 293 LEU A N 1
ATOM 2329 C CA . LEU A 1 293 ? 14.533 -0.684 -16.829 1.00 86.88 293 LEU A CA 1
ATOM 2330 C C . LEU A 1 293 ? 15.586 0.181 -16.147 1.00 86.88 293 LEU A C 1
ATOM 2332 O O . LEU A 1 293 ? 15.724 0.182 -14.921 1.00 86.88 293 LEU A O 1
ATOM 2336 N N . ILE A 1 294 ? 16.322 0.938 -16.953 1.00 83.88 294 ILE A N 1
ATOM 2337 C CA . ILE A 1 294 ? 17.391 1.826 -16.498 1.00 83.88 294 ILE A CA 1
ATOM 2338 C C . ILE A 1 294 ? 17.165 3.196 -17.153 1.00 83.88 294 ILE A C 1
ATOM 2340 O O . ILE A 1 294 ? 16.890 3.249 -18.355 1.00 83.88 294 ILE A O 1
ATOM 2344 N N . PRO A 1 295 ? 17.296 4.309 -16.412 1.00 79.31 295 PRO A N 1
ATOM 2345 C CA . PRO A 1 295 ? 17.125 5.645 -16.973 1.00 79.31 295 PRO A CA 1
ATOM 2346 C C . PRO A 1 295 ? 18.241 5.994 -17.961 1.00 79.31 295 PRO A C 1
ATOM 2348 O O . PRO A 1 295 ? 19.382 5.523 -17.853 1.00 79.31 295 PRO A O 1
ATOM 2351 N N . PHE A 1 296 ? 17.948 6.907 -18.891 1.00 72.81 296 PHE A N 1
ATOM 2352 C CA . PHE A 1 296 ? 18.947 7.382 -19.845 1.00 72.81 296 PHE A CA 1
ATOM 2353 C C . PHE A 1 296 ? 20.133 8.059 -19.121 1.00 72.81 296 PHE A C 1
ATOM 2355 O O . PHE A 1 296 ? 19.930 8.916 -18.255 1.00 72.81 296 PHE A O 1
ATOM 2362 N N . PRO A 1 297 ? 21.390 7.757 -19.511 1.00 64.44 297 PRO A N 1
ATOM 2363 C CA . PRO A 1 297 ? 22.588 8.327 -18.884 1.00 64.44 297 PRO A CA 1
ATOM 2364 C C . PRO A 1 297 ? 22.695 9.852 -18.976 1.00 64.44 297 PRO A C 1
ATOM 2366 O O . PRO A 1 297 ? 23.389 10.461 -18.166 1.00 64.44 297 PRO A O 1
ATOM 2369 N N . ARG A 1 298 ? 22.025 10.468 -19.959 1.00 67.69 298 ARG A N 1
ATOM 2370 C CA . ARG A 1 298 ? 22.116 11.903 -20.265 1.00 67.69 298 ARG A CA 1
ATOM 2371 C C . ARG A 1 298 ? 21.653 12.810 -19.121 1.00 67.69 298 ARG A C 1
ATOM 2373 O O . ARG A 1 298 ? 22.102 13.950 -19.053 1.00 67.69 298 ARG A O 1
ATOM 2380 N N . TRP A 1 299 ? 20.798 12.316 -18.229 1.00 67.31 299 TRP A N 1
ATOM 2381 C CA . TRP A 1 299 ? 20.236 13.097 -17.122 1.00 67.31 299 TRP A CA 1
ATOM 2382 C C . TRP A 1 299 ? 20.991 12.903 -15.801 1.00 67.31 299 TRP A C 1
ATOM 2384 O O . TRP A 1 299 ? 20.452 13.140 -14.725 1.00 67.31 299 TRP A O 1
ATOM 2394 N N . GLY A 1 300 ? 22.245 12.446 -15.901 1.00 64.50 300 GLY A N 1
ATOM 2395 C CA . GLY A 1 300 ? 23.208 12.329 -14.813 1.00 64.50 300 GLY A CA 1
ATOM 2396 C C . GLY A 1 300 ? 22.990 11.132 -13.881 1.00 64.50 300 GLY A C 1
ATOM 2397 O O . GLY A 1 300 ? 22.227 10.213 -14.179 1.00 64.50 300 GLY A O 1
ATOM 2398 N N . SER A 1 301 ? 23.764 11.083 -12.792 1.00 62.19 301 SER A N 1
ATOM 2399 C CA . SER A 1 301 ? 23.963 9.850 -12.005 1.00 62.19 301 SER A CA 1
ATOM 2400 C C . SER A 1 301 ? 23.013 9.637 -10.831 1.00 62.19 301 SER A C 1
ATOM 2402 O O . SER A 1 301 ? 22.951 8.516 -10.359 1.00 62.19 301 SER A O 1
ATOM 2404 N N . TYR A 1 302 ? 22.270 10.653 -10.404 1.00 68.88 302 TYR A N 1
ATOM 2405 C CA . TYR A 1 302 ? 21.336 10.572 -9.283 1.00 68.88 302 TYR A CA 1
ATOM 2406 C C . TYR A 1 302 ? 20.008 11.122 -9.775 1.00 68.88 302 TYR A C 1
ATOM 2408 O O . TYR A 1 302 ? 19.917 12.320 -10.016 1.00 68.88 302 TYR A O 1
ATOM 2416 N N . GLN A 1 303 ? 19.049 10.241 -10.055 1.00 73.94 303 GLN A N 1
ATOM 2417 C CA . GLN A 1 303 ? 17.762 10.633 -10.640 1.00 73.94 303 GLN A CA 1
ATOM 2418 C C . GLN A 1 303 ? 16.557 10.118 -9.841 1.00 73.94 303 GLN A C 1
ATOM 2420 O O . GLN A 1 303 ? 15.424 10.483 -10.157 1.00 73.94 303 GLN A O 1
ATOM 2425 N N . ASN A 1 304 ? 16.788 9.265 -8.834 1.00 83.06 304 ASN A N 1
ATOM 2426 C CA . ASN A 1 304 ? 15.758 8.524 -8.105 1.00 83.06 304 ASN A CA 1
ATOM 2427 C C . ASN A 1 304 ? 14.766 7.829 -9.057 1.00 83.06 304 ASN A C 1
ATOM 2429 O O . ASN A 1 304 ? 13.552 7.867 -8.852 1.00 83.06 304 ASN A O 1
ATOM 2433 N N . PHE A 1 305 ? 15.273 7.260 -10.158 1.00 87.38 305 PHE A N 1
ATOM 2434 C CA . PHE A 1 305 ? 14.438 6.622 -11.171 1.00 87.38 305 PHE A CA 1
ATOM 2435 C C . PHE A 1 305 ? 13.614 5.493 -10.562 1.00 87.38 305 PHE A C 1
ATOM 2437 O O . PHE A 1 305 ? 14.135 4.681 -9.805 1.00 87.38 305 PHE A O 1
ATOM 2444 N N . ALA A 1 306 ? 12.345 5.438 -10.952 1.00 87.81 306 ALA A N 1
ATOM 2445 C CA . ALA A 1 306 ? 11.347 4.502 -10.467 1.00 87.81 306 ALA A CA 1
ATOM 2446 C C . ALA A 1 306 ? 10.929 4.684 -9.005 1.00 87.81 306 ALA A C 1
ATOM 2448 O O . ALA A 1 306 ? 10.352 3.775 -8.414 1.00 87.81 306 ALA A O 1
ATOM 2449 N N . LEU A 1 307 ? 11.123 5.887 -8.448 1.00 83.94 307 LEU A N 1
ATOM 2450 C CA . LEU A 1 307 ? 10.504 6.256 -7.171 1.00 83.94 307 LEU A CA 1
ATOM 2451 C C . LEU A 1 307 ? 8.970 6.251 -7.262 1.00 83.94 307 LEU A C 1
ATOM 2453 O O . LEU A 1 307 ? 8.296 5.876 -6.310 1.00 83.94 307 LEU A O 1
ATOM 2457 N N . PHE A 1 308 ? 8.425 6.641 -8.418 1.00 83.12 308 PHE A N 1
ATOM 2458 C CA . PHE A 1 308 ? 7.002 6.523 -8.732 1.00 83.12 308 PHE A CA 1
ATOM 2459 C C . PHE A 1 308 ? 6.836 5.806 -10.068 1.00 83.12 308 PHE A C 1
ATOM 2461 O O . PHE A 1 308 ? 7.563 6.094 -11.025 1.00 83.12 308 PHE A O 1
ATOM 2468 N N . MET A 1 309 ? 5.873 4.893 -10.137 1.00 86.19 309 MET A N 1
ATOM 2469 C CA . MET A 1 309 ? 5.549 4.125 -11.333 1.00 86.19 309 MET A CA 1
ATOM 2470 C C . MET A 1 309 ? 4.038 3.998 -11.458 1.00 86.19 309 MET A C 1
ATOM 2472 O O . MET A 1 309 ? 3.352 3.794 -10.460 1.00 86.19 309 MET A O 1
ATOM 2476 N N . ALA A 1 310 ? 3.526 4.079 -12.680 1.00 82.00 310 ALA A N 1
ATOM 2477 C CA . ALA A 1 310 ? 2.163 3.665 -12.973 1.00 82.00 310 ALA A CA 1
ATOM 2478 C C . ALA A 1 310 ? 2.108 3.017 -14.347 1.00 82.00 310 ALA A C 1
ATOM 2480 O O . ALA A 1 310 ? 2.823 3.428 -15.263 1.00 82.00 310 ALA A O 1
ATOM 2481 N N . ALA A 1 311 ? 1.248 2.019 -14.476 1.00 84.56 311 ALA A N 1
ATOM 2482 C CA . ALA A 1 311 ? 1.052 1.287 -15.708 1.00 84.56 311 ALA A CA 1
ATOM 2483 C C . ALA A 1 311 ? -0.434 1.165 -16.018 1.00 84.56 311 ALA A C 1
ATOM 2485 O O . ALA A 1 311 ? -1.269 1.235 -15.115 1.00 84.56 311 ALA A O 1
ATOM 2486 N N . PHE A 1 312 ? -0.747 0.968 -17.291 1.00 83.50 312 PHE A N 1
ATOM 2487 C CA . PHE A 1 312 ? -2.086 0.617 -17.730 1.00 83.50 312 PHE A CA 1
ATOM 2488 C C . PHE A 1 312 ? -2.026 -0.296 -18.946 1.00 83.50 312 PHE A C 1
ATOM 2490 O O . PHE A 1 312 ? -1.127 -0.191 -19.782 1.00 83.50 312 PHE A O 1
ATOM 2497 N N . ASP A 1 313 ? -2.992 -1.200 -19.026 1.00 80.88 313 ASP A N 1
ATOM 2498 C CA . ASP A 1 313 ? -3.132 -2.101 -20.159 1.00 80.88 313 ASP A CA 1
ATOM 2499 C C . ASP A 1 313 ? -3.853 -1.342 -21.277 1.00 8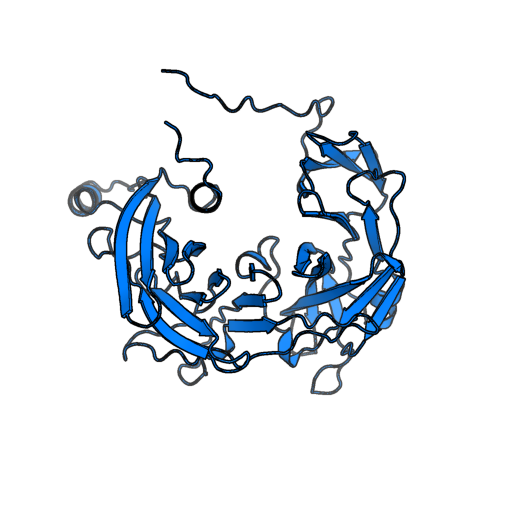0.88 313 ASP A C 1
ATOM 2501 O O . ASP A 1 313 ? -5.022 -0.976 -21.148 1.00 80.88 313 ASP A O 1
ATOM 2505 N N . ASN A 1 314 ? -3.123 -1.031 -22.346 1.00 78.62 314 ASN A N 1
ATOM 2506 C CA . ASN A 1 314 ? -3.629 -0.283 -23.498 1.00 78.62 314 ASN A CA 1
ATOM 2507 C C . ASN A 1 314 ? -4.308 -1.215 -24.512 1.00 78.62 314 ASN A C 1
ATOM 2509 O O . ASN A 1 314 ? -5.253 -0.825 -25.195 1.00 78.62 314 ASN A O 1
ATOM 2513 N N . ALA A 1 315 ? -3.851 -2.466 -24.576 1.00 82.12 315 ALA A N 1
ATOM 2514 C CA . ALA A 1 315 ? -4.471 -3.538 -25.342 1.00 82.12 315 ALA A CA 1
ATOM 2515 C C . ALA A 1 315 ? -4.297 -4.888 -24.628 1.00 82.12 315 ALA A C 1
ATOM 2517 O O . ALA A 1 315 ? -3.545 -5.004 -23.658 1.00 82.12 315 ALA A O 1
ATOM 2518 N N . ASP A 1 316 ? -4.956 -5.923 -25.154 1.00 82.12 316 ASP A N 1
ATOM 2519 C CA . ASP A 1 316 ? -4.927 -7.290 -24.615 1.00 82.12 316 ASP A CA 1
ATOM 2520 C C . ASP A 1 316 ? -3.530 -7.915 -24.548 1.00 82.12 316 ASP A C 1
ATOM 2522 O O . ASP A 1 316 ? -3.371 -8.912 -23.855 1.00 82.12 316 ASP A O 1
ATOM 2526 N N . ASP A 1 317 ? -2.522 -7.361 -25.221 1.00 85.31 317 ASP A N 1
ATOM 2527 C CA . ASP A 1 317 ? -1.127 -7.821 -25.263 1.00 85.31 317 ASP A CA 1
ATOM 2528 C C . ASP A 1 317 ? -0.114 -6.717 -24.904 1.00 85.31 317 ASP A C 1
ATOM 2530 O O . ASP A 1 317 ? 1.086 -6.979 -24.853 1.00 85.31 317 ASP A O 1
ATOM 2534 N N . THR A 1 318 ? -0.583 -5.491 -24.644 1.00 85.19 318 THR A N 1
ATOM 2535 C CA . THR A 1 318 ? 0.272 -4.303 -24.570 1.00 85.19 318 THR A CA 1
ATOM 2536 C C . THR A 1 318 ? 0.007 -3.506 -23.296 1.00 85.19 318 THR A C 1
ATOM 2538 O O . THR A 1 318 ? -1.104 -3.018 -23.071 1.00 85.19 318 THR A O 1
ATOM 2541 N N . THR A 1 319 ? 1.056 -3.305 -22.500 1.00 88.06 319 THR A N 1
ATOM 2542 C CA . THR A 1 319 ? 1.033 -2.486 -21.281 1.00 88.06 319 THR A CA 1
ATOM 2543 C C . THR A 1 319 ? 1.947 -1.271 -21.444 1.00 88.06 319 THR A C 1
ATOM 2545 O O . THR A 1 319 ? 3.147 -1.394 -21.708 1.00 88.06 319 THR A O 1
ATOM 2548 N N . ASP A 1 320 ? 1.386 -0.084 -21.240 1.00 88.31 320 ASP A N 1
ATOM 2549 C CA . ASP A 1 320 ? 2.115 1.178 -21.184 1.00 88.31 320 ASP A CA 1
ATOM 2550 C C . ASP A 1 320 ? 2.544 1.450 -19.736 1.00 88.31 320 ASP A C 1
ATOM 2552 O O . ASP A 1 320 ? 1.736 1.401 -18.808 1.00 88.31 320 ASP A O 1
ATOM 2556 N N . LEU A 1 321 ? 3.826 1.751 -19.531 1.00 88.62 321 LEU A N 1
ATOM 2557 C CA . LEU A 1 321 ? 4.424 2.011 -18.224 1.00 88.62 321 LEU A CA 1
ATOM 2558 C C . LEU A 1 321 ? 5.089 3.388 -18.201 1.00 88.62 321 LEU A C 1
ATOM 2560 O O . LEU A 1 321 ? 5.987 3.684 -18.993 1.00 88.62 321 LEU A O 1
ATOM 2564 N N . PHE A 1 322 ? 4.719 4.200 -17.216 1.00 87.75 322 PHE A N 1
ATOM 2565 C CA . PHE A 1 322 ? 5.356 5.476 -16.922 1.00 87.75 322 PHE A CA 1
ATOM 2566 C C . PHE A 1 322 ? 6.191 5.387 -15.647 1.00 87.75 322 PHE A C 1
ATOM 2568 O O . PHE A 1 322 ? 5.704 4.976 -14.593 1.00 87.75 322 PHE A O 1
ATOM 2575 N N . VAL A 1 323 ? 7.451 5.815 -15.733 1.00 87.56 323 VAL A N 1
ATOM 2576 C CA . VAL A 1 323 ? 8.424 5.721 -14.639 1.00 87.56 323 VAL A CA 1
ATOM 2577 C C . VAL A 1 323 ? 9.001 7.099 -14.332 1.00 87.56 323 VAL A C 1
ATOM 2579 O O . VAL A 1 323 ? 9.635 7.717 -15.189 1.00 87.56 323 VAL A O 1
ATOM 2582 N N . ALA A 1 324 ? 8.794 7.597 -13.113 1.00 85.62 324 ALA A N 1
ATOM 2583 C CA . ALA A 1 324 ? 9.325 8.886 -12.676 1.00 85.62 324 ALA A CA 1
ATOM 2584 C C . ALA A 1 324 ? 10.800 8.799 -12.289 1.00 85.62 324 ALA A C 1
ATOM 2586 O O . ALA A 1 324 ? 11.227 7.874 -11.606 1.00 85.62 324 ALA A O 1
ATOM 2587 N N . ALA A 1 325 ? 11.537 9.849 -12.612 1.00 85.88 325 ALA A N 1
ATOM 2588 C CA . ALA A 1 325 ? 12.840 10.181 -12.068 1.00 85.88 325 ALA A CA 1
ATOM 2589 C C . ALA A 1 325 ? 12.791 11.632 -11.570 1.00 85.88 325 ALA A C 1
ATOM 2591 O O . ALA A 1 325 ? 12.991 12.561 -12.364 1.00 85.88 325 ALA A O 1
ATOM 2592 N N . PRO A 1 326 ? 12.439 11.856 -10.293 1.00 77.31 326 PRO A N 1
ATOM 2593 C CA . PRO A 1 326 ? 12.209 13.196 -9.785 1.00 77.31 326 PRO A CA 1
ATOM 2594 C C . PRO A 1 326 ? 13.480 14.023 -9.729 1.00 77.31 326 PRO A C 1
ATOM 2596 O O . PRO A 1 326 ? 13.441 15.201 -10.040 1.00 77.31 326 PRO A O 1
ATOM 2599 N N . THR A 1 327 ? 14.627 13.439 -9.407 1.00 78.00 327 THR A N 1
ATOM 2600 C CA . THR A 1 327 ? 15.858 14.209 -9.179 1.00 78.00 327 THR A CA 1
ATOM 2601 C C . THR A 1 327 ? 16.779 14.248 -10.399 1.00 78.00 327 THR A C 1
ATOM 2603 O O . THR A 1 327 ? 17.973 14.502 -10.270 1.00 78.00 327 THR A O 1
ATOM 2606 N N . ALA A 1 328 ? 16.239 14.034 -11.604 1.00 72.88 328 ALA A N 1
ATOM 2607 C CA . ALA A 1 328 ? 17.000 14.158 -12.843 1.00 72.88 328 ALA A CA 1
ATOM 2608 C C . ALA A 1 328 ? 17.537 15.593 -13.050 1.00 72.88 328 ALA A C 1
ATOM 2610 O O . ALA A 1 328 ? 17.015 16.575 -12.522 1.00 72.88 328 ALA A O 1
ATOM 2611 N N . TRP A 1 329 ? 18.624 15.741 -13.810 1.00 71.06 329 TRP A N 1
ATOM 2612 C CA . TRP A 1 329 ? 19.319 17.024 -13.969 1.00 71.06 329 TRP A CA 1
ATOM 2613 C C . TRP A 1 329 ? 19.957 17.158 -15.352 1.00 71.06 329 TRP A C 1
ATOM 2615 O O . TRP A 1 329 ? 20.350 16.175 -15.984 1.00 71.06 329 TRP A O 1
ATOM 2625 N N . ILE A 1 330 ? 20.044 18.394 -15.852 1.00 60.44 330 ILE A N 1
ATOM 2626 C CA . ILE A 1 330 ? 20.570 18.686 -17.191 1.00 60.44 330 ILE A CA 1
ATOM 2627 C C . ILE A 1 330 ? 22.095 18.849 -17.125 1.00 60.44 330 ILE A C 1
ATOM 2629 O O . ILE A 1 330 ? 22.627 19.712 -16.428 1.00 60.44 330 ILE A O 1
ATOM 2633 N N . HIS A 1 331 ? 22.799 18.023 -17.901 1.00 51.28 331 HIS A N 1
ATOM 2634 C CA . HIS A 1 331 ? 24.260 17.883 -17.916 1.00 51.28 331 HIS A CA 1
ATOM 2635 C C . HIS A 1 331 ? 25.055 19.178 -18.217 1.00 51.28 331 HIS A C 1
ATOM 2637 O O . HIS A 1 331 ? 26.231 19.266 -17.857 1.00 51.28 331 HIS A O 1
ATOM 2643 N N . ASP A 1 332 ? 24.448 20.192 -18.841 1.00 46.81 332 ASP A N 1
ATOM 2644 C CA . ASP A 1 332 ? 25.167 21.377 -19.340 1.00 46.81 332 ASP A CA 1
ATOM 2645 C C . ASP A 1 332 ? 25.621 22.359 -18.247 1.00 46.81 332 ASP A C 1
ATOM 2647 O O . ASP A 1 332 ? 26.544 23.147 -18.468 1.00 46.81 332 ASP A O 1
ATOM 2651 N N . ASN A 1 333 ? 25.051 22.288 -17.040 1.00 51.78 333 ASN A N 1
ATOM 2652 C CA . ASN A 1 333 ? 25.338 23.270 -15.991 1.00 51.78 333 ASN A CA 1
ATOM 2653 C C . ASN A 1 333 ? 26.412 22.838 -14.978 1.00 51.78 333 ASN A C 1
ATOM 2655 O O . ASN A 1 333 ? 26.987 23.697 -14.320 1.00 51.78 333 ASN A O 1
ATOM 2659 N N . VAL A 1 334 ? 26.790 21.559 -14.877 1.00 47.97 334 VAL A N 1
ATOM 2660 C CA . VAL A 1 334 ? 27.686 21.077 -13.799 1.00 47.97 334 VAL A CA 1
ATOM 2661 C C . VAL A 1 334 ? 29.096 21.671 -13.882 1.00 47.97 334 VAL A C 1
ATOM 2663 O O . VAL A 1 334 ? 29.632 22.145 -12.880 1.00 47.97 334 VAL A O 1
ATOM 2666 N N . ARG A 1 335 ? 29.693 21.721 -15.084 1.00 48.66 335 ARG A N 1
ATOM 2667 C CA . ARG A 1 335 ? 31.040 22.295 -15.281 1.00 48.66 33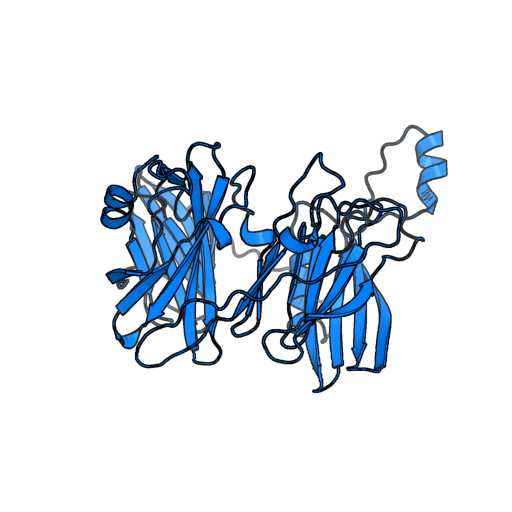5 ARG A CA 1
ATOM 2668 C C . ARG A 1 335 ? 31.094 23.799 -15.008 1.00 48.66 335 ARG A C 1
ATOM 2670 O O . ARG A 1 335 ? 32.128 24.278 -14.550 1.00 48.66 335 ARG A O 1
ATOM 2677 N N . LYS A 1 336 ? 30.016 24.537 -15.296 1.00 48.31 336 LYS A N 1
ATOM 2678 C CA . LYS A 1 336 ? 29.909 25.976 -15.000 1.00 48.31 336 LYS A CA 1
ATOM 2679 C C . LYS A 1 336 ? 29.638 26.218 -13.519 1.00 48.31 336 LYS A C 1
ATOM 2681 O O . LYS A 1 336 ? 30.331 27.004 -12.893 1.00 48.31 336 LYS A O 1
ATOM 2686 N N . VAL A 1 337 ? 28.703 25.479 -12.940 1.00 48.22 337 VAL A N 1
ATOM 2687 C CA . VAL A 1 337 ? 28.238 25.647 -11.558 1.00 48.22 337 VAL A CA 1
ATOM 2688 C C . VAL A 1 337 ? 29.319 25.273 -10.545 1.00 48.22 337 VAL A C 1
ATOM 2690 O O . VAL A 1 337 ? 29.525 26.023 -9.593 1.00 48.22 337 VAL A O 1
ATOM 2693 N N . GLN A 1 338 ? 30.073 24.188 -10.777 1.00 49.31 338 GLN A N 1
ATOM 2694 C CA . GLN A 1 338 ? 31.239 23.854 -9.947 1.00 49.31 338 GLN A CA 1
ATOM 2695 C C . GLN A 1 338 ? 32.357 24.899 -10.059 1.00 49.31 338 GLN A C 1
ATOM 2697 O O . GLN A 1 338 ? 32.975 25.225 -9.050 1.00 49.31 338 GLN A O 1
ATOM 2702 N N . LYS A 1 339 ? 32.614 25.446 -11.258 1.00 52.44 339 LYS A N 1
ATOM 2703 C CA . LYS A 1 339 ? 33.611 26.517 -11.450 1.00 52.44 339 LYS A CA 1
ATOM 2704 C C . LYS A 1 339 ? 33.193 27.844 -10.815 1.00 52.44 339 LYS A C 1
ATOM 2706 O O . LYS A 1 339 ? 34.058 28.606 -10.402 1.00 52.44 339 LYS A O 1
ATOM 2711 N N . GLU A 1 340 ? 31.895 28.126 -10.761 1.00 52.81 340 GLU A N 1
ATOM 2712 C CA . GLU A 1 340 ? 31.340 29.396 -10.278 1.00 52.81 340 GLU A CA 1
ATOM 2713 C C . GLU A 1 340 ? 30.913 29.357 -8.798 1.00 52.81 340 GLU A C 1
ATOM 2715 O O . GLU A 1 340 ? 30.424 30.361 -8.284 1.00 52.81 340 GLU A O 1
ATOM 2720 N N . GLY A 1 341 ? 31.067 28.223 -8.101 1.00 45.28 341 GLY A N 1
ATOM 2721 C CA . GLY A 1 341 ? 30.688 28.084 -6.687 1.00 45.28 341 GLY A CA 1
ATOM 2722 C C . GLY A 1 341 ? 29.186 28.253 -6.419 1.00 45.28 341 GLY A C 1
ATOM 2723 O O . GLY A 1 341 ? 28.781 28.549 -5.294 1.00 45.28 341 GLY A O 1
ATOM 2724 N N . ARG A 1 342 ? 28.345 28.092 -7.448 1.00 42.72 342 ARG A N 1
ATOM 2725 C CA . ARG A 1 342 ? 26.887 28.232 -7.344 1.00 42.72 342 ARG A CA 1
ATOM 2726 C C . ARG A 1 342 ? 26.273 26.917 -6.851 1.00 42.72 342 ARG A C 1
ATOM 2728 O O . ARG A 1 342 ? 26.745 25.840 -7.194 1.00 42.72 342 ARG A O 1
ATOM 2735 N N . LYS A 1 343 ? 25.201 26.981 -6.059 1.00 44.28 343 LYS A N 1
ATOM 2736 C CA . LYS A 1 343 ? 24.347 25.812 -5.779 1.00 44.28 343 LYS A CA 1
ATOM 2737 C C . LYS A 1 343 ? 23.321 25.717 -6.911 1.00 44.28 343 LYS A C 1
ATOM 2739 O O . LYS A 1 343 ? 22.551 26.655 -7.087 1.00 44.28 343 LYS A O 1
ATOM 2744 N N . THR A 1 344 ? 23.312 24.641 -7.696 1.00 48.16 344 THR A N 1
ATOM 2745 C CA . THR A 1 344 ? 22.246 24.402 -8.685 1.00 48.16 344 THR A CA 1
ATOM 2746 C C . THR A 1 344 ? 20.952 24.037 -7.985 1.00 48.16 344 THR A C 1
ATOM 2748 O O . THR A 1 344 ? 20.898 23.043 -7.268 1.00 48.16 344 THR A O 1
ATOM 2751 N N . SER A 1 345 ? 19.914 24.828 -8.227 1.00 47.34 345 SER A N 1
ATOM 2752 C CA . SER A 1 345 ? 18.540 24.601 -7.773 1.00 47.34 345 SER A CA 1
ATOM 2753 C C . SER A 1 345 ? 17.647 23.938 -8.833 1.00 47.34 345 SER A C 1
ATOM 2755 O O . SER A 1 345 ? 16.454 23.788 -8.609 1.00 47.34 345 SER A O 1
ATOM 2757 N N . GLU A 1 346 ? 18.191 23.565 -9.994 1.00 55.56 346 GLU A N 1
ATOM 2758 C CA . GLU A 1 346 ? 17.414 23.154 -11.173 1.00 55.56 346 GLU A CA 1
ATOM 2759 C C . GLU A 1 346 ? 17.418 21.630 -11.352 1.00 55.56 346 GLU A C 1
ATOM 2761 O O . GLU A 1 346 ? 17.991 21.096 -12.303 1.00 55.56 346 GLU A O 1
ATOM 2766 N N . TYR A 1 347 ? 16.795 20.915 -10.415 1.00 61.22 347 TYR A N 1
ATOM 2767 C CA . TYR A 1 347 ? 16.359 19.548 -10.702 1.00 61.22 347 TYR A CA 1
ATOM 2768 C C . TYR A 1 347 ? 15.172 19.603 -11.665 1.00 61.22 347 TYR A C 1
ATOM 2770 O O . TYR A 1 347 ? 14.268 20.427 -11.507 1.00 61.22 347 TYR A O 1
ATOM 2778 N N . ILE A 1 348 ? 15.172 18.716 -12.652 1.00 67.81 348 ILE A N 1
ATOM 2779 C CA . ILE A 1 348 ? 14.029 18.474 -13.527 1.00 67.81 348 ILE A CA 1
ATOM 2780 C C . ILE A 1 348 ? 13.418 17.124 -13.186 1.00 67.81 348 ILE A C 1
ATOM 2782 O O . ILE A 1 348 ? 14.116 16.180 -12.831 1.00 67.81 348 ILE A O 1
ATOM 2786 N N . GLY A 1 349 ? 12.108 17.025 -13.340 1.00 73.62 349 GLY A N 1
ATOM 2787 C CA . GLY A 1 349 ? 11.409 15.759 -13.248 1.00 73.62 349 GLY A CA 1
ATOM 2788 C C . GLY A 1 349 ? 11.384 15.152 -14.633 1.00 73.62 349 GLY A C 1
ATOM 2789 O O . GLY A 1 349 ? 10.964 15.818 -15.577 1.00 73.62 349 GLY A O 1
ATOM 2790 N N . VAL A 1 350 ? 11.826 13.908 -14.778 1.00 77.25 350 VAL A N 1
ATOM 2791 C CA . VAL A 1 350 ? 11.683 13.177 -16.040 1.00 77.25 350 VAL A CA 1
ATOM 2792 C C . VAL A 1 350 ? 10.715 12.026 -15.833 1.00 77.25 350 VAL A C 1
ATOM 2794 O O . VAL A 1 350 ? 10.886 11.229 -14.917 1.00 77.25 350 VAL A O 1
ATOM 2797 N N . ILE A 1 351 ? 9.692 11.936 -16.675 1.00 82.94 351 ILE A N 1
ATOM 2798 C CA . ILE A 1 351 ? 8.812 10.769 -16.749 1.00 82.94 351 ILE A CA 1
ATOM 2799 C C . ILE A 1 351 ? 9.212 9.998 -17.997 1.00 82.94 351 ILE A C 1
ATOM 2801 O O . ILE A 1 351 ? 9.098 10.520 -19.102 1.00 82.94 351 ILE A O 1
ATOM 2805 N N . TYR A 1 352 ? 9.696 8.777 -17.827 1.00 85.56 352 TYR A N 1
ATOM 2806 C CA . TYR A 1 352 ? 10.016 7.872 -18.924 1.00 85.56 352 TYR A CA 1
ATOM 2807 C C . TYR A 1 352 ? 8.780 7.072 -19.303 1.00 85.56 352 TYR A C 1
ATOM 2809 O O . TYR A 1 352 ? 8.024 6.669 -18.423 1.00 85.56 352 TYR A O 1
ATOM 2817 N N . HIS A 1 353 ? 8.601 6.824 -20.595 1.00 87.81 353 HIS A N 1
ATOM 2818 C CA . HIS A 1 353 ? 7.510 6.017 -21.122 1.00 87.81 353 HIS A CA 1
ATOM 2819 C C . HIS A 1 353 ? 8.066 4.762 -21.784 1.00 87.81 353 HIS A C 1
ATOM 2821 O O . HIS A 1 353 ? 8.863 4.844 -22.723 1.00 87.81 353 HIS A O 1
ATOM 2827 N N . PHE A 1 354 ? 7.642 3.613 -21.273 1.00 88.62 354 PHE A N 1
ATOM 2828 C CA . PHE A 1 354 ? 7.952 2.295 -21.794 1.00 88.62 354 PHE A CA 1
ATOM 2829 C C . PHE A 1 354 ? 6.677 1.624 -22.292 1.00 88.62 354 PHE A C 1
ATOM 2831 O O . PHE A 1 354 ? 5.611 1.807 -21.713 1.00 88.62 354 PHE A O 1
ATOM 2838 N N . VAL A 1 355 ? 6.811 0.820 -23.338 1.00 89.19 355 VAL A N 1
ATOM 2839 C CA . VAL A 1 355 ? 5.760 -0.079 -23.815 1.00 89.19 355 VAL A CA 1
ATOM 2840 C C . VAL A 1 355 ? 6.278 -1.498 -23.699 1.00 89.19 355 VAL A C 1
ATOM 2842 O O . VAL A 1 355 ? 7.406 -1.784 -24.111 1.00 89.19 355 VAL A O 1
ATOM 2845 N N . ILE A 1 356 ? 5.461 -2.363 -23.112 1.00 87.69 356 ILE A N 1
ATOM 2846 C CA . ILE A 1 356 ? 5.728 -3.786 -22.949 1.00 87.69 356 ILE A CA 1
ATOM 2847 C C . ILE A 1 356 ? 4.705 -4.535 -23.797 1.00 87.69 356 ILE A C 1
ATOM 2849 O O . ILE A 1 356 ? 3.508 -4.376 -23.577 1.00 87.69 356 ILE A O 1
ATOM 2853 N N . VAL A 1 357 ? 5.189 -5.331 -24.748 1.00 85.75 357 VAL A N 1
ATOM 2854 C CA . VAL A 1 357 ? 4.382 -6.251 -25.557 1.00 85.75 357 VAL A CA 1
ATOM 2855 C C . VAL A 1 357 ? 4.659 -7.669 -25.075 1.00 85.75 357 VAL A C 1
ATOM 2857 O O . VAL A 1 357 ? 5.822 -8.075 -24.959 1.00 85.75 357 VAL A O 1
ATOM 2860 N N . ASP A 1 358 ? 3.599 -8.406 -24.760 1.00 82.31 358 ASP A N 1
ATOM 2861 C CA . ASP A 1 358 ? 3.673 -9.745 -24.184 1.00 82.31 358 ASP A CA 1
ATOM 2862 C C . ASP A 1 358 ? 4.556 -10.686 -25.017 1.00 82.31 358 ASP A C 1
ATOM 2864 O O . ASP A 1 358 ? 4.358 -10.857 -26.212 1.00 82.31 358 ASP A O 1
ATOM 2868 N N . ASP A 1 359 ? 5.542 -11.307 -24.361 1.00 78.75 359 ASP A N 1
ATOM 2869 C CA . ASP A 1 359 ? 6.466 -12.295 -24.949 1.00 78.75 359 ASP A CA 1
ATOM 2870 C C . ASP A 1 359 ? 7.314 -11.781 -26.138 1.00 78.75 359 ASP A C 1
ATOM 2872 O O . ASP A 1 359 ? 8.063 -12.559 -26.729 1.00 78.75 359 ASP A O 1
ATOM 2876 N N . GLU A 1 360 ? 7.287 -10.474 -26.429 1.00 82.06 360 GLU A N 1
ATOM 2877 C CA . GLU A 1 360 ? 8.019 -9.870 -27.546 1.00 82.06 360 GLU A CA 1
ATOM 2878 C C . GLU A 1 360 ? 9.057 -8.832 -27.104 1.00 82.06 360 GLU A C 1
ATOM 2880 O O . GLU A 1 360 ? 10.263 -9.060 -27.232 1.00 82.06 360 GLU A O 1
ATOM 2885 N N . THR A 1 361 ? 8.619 -7.662 -26.626 1.00 81.38 361 THR A N 1
ATOM 2886 C CA . THR A 1 361 ? 9.509 -6.502 -26.454 1.00 81.38 361 THR A CA 1
ATOM 2887 C C . THR A 1 361 ? 9.183 -5.662 -25.223 1.00 81.38 361 THR A C 1
ATOM 2889 O O . THR A 1 361 ? 8.046 -5.570 -24.771 1.00 81.38 361 THR A O 1
ATOM 2892 N N . CYS A 1 362 ? 10.210 -5.002 -24.685 1.00 83.38 362 CYS A N 1
ATOM 2893 C CA . CYS A 1 362 ? 10.064 -3.888 -23.757 1.00 83.38 362 CYS A CA 1
ATOM 2894 C C . CYS A 1 362 ? 10.909 -2.724 -24.282 1.00 83.38 362 CYS A C 1
ATOM 2896 O O . CYS A 1 362 ? 12.139 -2.798 -24.296 1.00 83.38 362 CYS A O 1
ATOM 2898 N N . GLU A 1 363 ? 10.254 -1.662 -24.750 1.00 85.12 363 GLU A N 1
ATOM 2899 C CA . GLU A 1 363 ? 10.907 -0.554 -25.447 1.00 85.12 363 GLU A CA 1
ATOM 2900 C C . GLU A 1 363 ? 10.614 0.788 -24.784 1.00 85.12 363 GLU A C 1
ATOM 2902 O O . GLU A 1 363 ? 9.479 1.083 -24.412 1.00 85.12 363 GLU A O 1
ATOM 2907 N N . ALA A 1 364 ? 11.626 1.653 -24.706 1.00 83.44 364 ALA A N 1
ATOM 2908 C CA . ALA A 1 364 ? 11.420 3.053 -24.352 1.00 83.44 364 ALA A CA 1
ATOM 2909 C C . ALA A 1 364 ? 10.829 3.808 -25.555 1.00 83.44 364 ALA A C 1
ATOM 2911 O O . ALA A 1 364 ? 11.477 3.909 -26.598 1.00 83.44 364 ALA A O 1
ATOM 2912 N N . LYS A 1 365 ? 9.626 4.372 -25.411 1.00 83.38 365 LYS A N 1
ATOM 2913 C CA . LYS A 1 365 ? 8.978 5.184 -26.457 1.00 83.38 365 LYS A CA 1
ATOM 2914 C C . LYS A 1 365 ? 9.333 6.663 -26.364 1.00 83.38 365 LYS A C 1
ATOM 2916 O O . LYS A 1 365 ? 9.371 7.348 -27.384 1.00 83.38 365 LYS A O 1
ATOM 2921 N N . GLY A 1 366 ? 9.636 7.164 -25.168 1.00 81.50 366 GLY A N 1
ATOM 2922 C CA . GLY A 1 366 ? 9.989 8.568 -24.993 1.00 81.50 366 GLY A CA 1
ATOM 2923 C C . GLY A 1 366 ? 10.172 8.996 -23.544 1.00 81.50 366 GLY A C 1
ATOM 2924 O O . GLY A 1 366 ? 10.287 8.175 -22.632 1.00 81.50 366 GLY A O 1
ATOM 2925 N N . TYR A 1 367 ? 10.227 10.312 -23.346 1.00 81.00 367 TYR A N 1
ATOM 2926 C CA . TYR A 1 367 ? 10.251 10.927 -22.027 1.00 81.00 367 TYR A CA 1
ATOM 2927 C C . TYR A 1 367 ? 9.560 12.295 -22.036 1.00 81.00 367 TYR A C 1
ATOM 2929 O O . TYR A 1 367 ? 9.545 12.995 -23.049 1.00 81.00 367 TYR A O 1
ATOM 2937 N N . TYR A 1 368 ? 9.051 12.696 -20.876 1.00 79.88 368 TYR A N 1
ATOM 2938 C CA . TYR A 1 368 ? 8.424 13.990 -20.630 1.00 79.88 368 TYR A CA 1
ATOM 2939 C C . TYR A 1 368 ? 9.193 14.726 -19.540 1.00 79.88 368 TYR A C 1
ATOM 2941 O O . TYR A 1 368 ? 9.631 14.116 -18.564 1.00 79.88 368 TYR A O 1
ATOM 2949 N N . VAL A 1 369 ? 9.354 16.038 -19.699 1.00 75.69 369 VAL A N 1
ATOM 2950 C CA . VAL A 1 369 ? 9.976 16.894 -18.684 1.00 75.69 369 VAL A CA 1
ATOM 2951 C C . VAL A 1 369 ? 8.878 17.590 -17.894 1.00 75.69 369 VAL A C 1
ATOM 2953 O O . VAL A 1 369 ? 7.991 18.214 -18.471 1.00 75.69 369 VAL A O 1
ATOM 2956 N N . VAL A 1 370 ? 8.957 17.493 -16.574 1.00 68.00 370 VAL A N 1
ATOM 2957 C CA . VAL A 1 370 ? 8.025 18.093 -15.621 1.00 68.00 370 VAL A CA 1
ATOM 2958 C C . VAL A 1 370 ? 8.823 18.968 -14.662 1.00 68.00 370 VAL A C 1
ATOM 2960 O O . VAL A 1 370 ? 9.946 18.633 -14.279 1.00 68.00 370 VAL A O 1
ATOM 2963 N N . GLN A 1 371 ? 8.264 20.111 -14.271 1.00 64.12 371 GLN A N 1
ATOM 2964 C CA . GLN A 1 371 ? 8.864 20.939 -13.229 1.00 64.12 371 GLN A CA 1
ATOM 2965 C C . GLN A 1 371 ? 8.845 20.156 -11.908 1.00 64.12 371 GLN A C 1
ATOM 2967 O O . GLN A 1 371 ? 7.776 19.782 -11.427 1.00 64.12 371 GLN A O 1
ATOM 2972 N N . ASN A 1 372 ? 10.025 19.855 -11.361 1.00 59.22 372 ASN A N 1
ATOM 2973 C CA . ASN A 1 372 ? 10.145 18.990 -10.193 1.00 59.22 372 ASN A CA 1
ATOM 2974 C C . ASN A 1 372 ? 10.092 19.763 -8.875 1.00 59.22 372 ASN A C 1
ATOM 2976 O O . ASN A 1 372 ? 10.748 20.790 -8.713 1.00 59.22 372 ASN A O 1
ATOM 2980 N N . ASP A 1 373 ? 9.406 19.159 -7.911 1.00 56.75 373 ASP A N 1
ATOM 2981 C CA . ASP A 1 373 ? 9.829 19.157 -6.517 1.00 56.75 373 ASP A CA 1
ATOM 2982 C C . ASP A 1 373 ? 9.489 17.773 -5.941 1.00 56.75 373 ASP A C 1
ATOM 2984 O O . ASP A 1 373 ? 8.311 17.406 -5.868 1.00 56.75 373 ASP A O 1
ATOM 2988 N N . GLU A 1 374 ? 10.515 17.013 -5.543 1.00 56.38 374 GLU A N 1
ATOM 2989 C CA . GLU A 1 374 ? 10.424 15.673 -4.940 1.00 56.38 374 GLU A CA 1
ATOM 2990 C C . GLU A 1 374 ? 9.427 15.641 -3.767 1.00 56.38 374 GLU A C 1
ATOM 2992 O O . GLU A 1 374 ? 8.792 14.620 -3.511 1.00 56.38 374 GLU A O 1
ATOM 2997 N N . LYS A 1 375 ? 9.224 16.785 -3.096 1.00 56.75 375 LYS A N 1
ATOM 2998 C CA . LYS A 1 375 ? 8.326 16.938 -1.943 1.00 56.75 375 LYS A CA 1
ATOM 2999 C C . LYS A 1 375 ? 6.876 17.266 -2.301 1.00 56.75 375 LYS A C 1
ATOM 3001 O O . LYS A 1 375 ? 6.004 17.158 -1.446 1.00 56.75 375 LYS A O 1
ATOM 3006 N N . SER A 1 376 ? 6.608 17.704 -3.529 1.00 49.78 376 SER A N 1
ATOM 3007 C CA . SER A 1 376 ? 5.312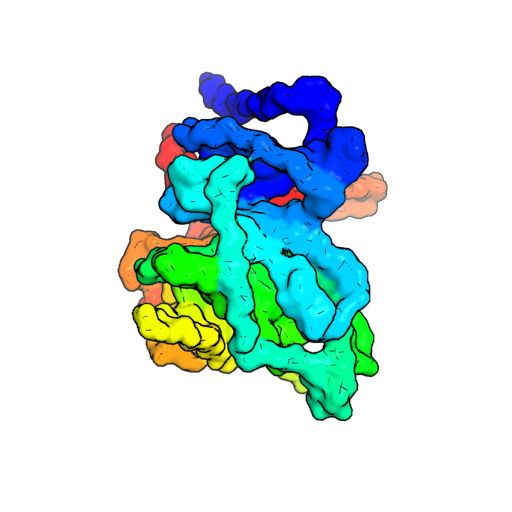 18.283 -3.919 1.00 49.78 376 SER A CA 1
ATOM 3008 C C . SER A 1 376 ? 4.281 17.265 -4.417 1.00 49.78 376 SER A C 1
ATOM 3010 O O . SER A 1 376 ? 3.109 17.606 -4.565 1.00 49.78 376 SER A O 1
ATOM 3012 N N . GLY A 1 377 ? 4.697 16.030 -4.729 1.00 58.16 377 GLY A N 1
ATOM 3013 C CA . GLY A 1 377 ? 3.815 15.000 -5.298 1.00 58.16 377 GLY A CA 1
ATOM 3014 C C . GLY A 1 377 ? 3.335 15.280 -6.734 1.00 58.16 377 GLY A C 1
ATOM 3015 O O . GLY A 1 377 ? 2.512 14.531 -7.268 1.00 58.16 377 GLY A O 1
ATOM 3016 N N . ILE A 1 378 ? 3.851 16.327 -7.395 1.00 62.19 378 ILE A N 1
ATOM 3017 C CA . ILE A 1 378 ? 3.450 16.729 -8.755 1.00 62.19 378 ILE A CA 1
ATOM 3018 C C . ILE A 1 378 ? 3.724 15.617 -9.772 1.00 62.19 378 ILE A C 1
ATOM 3020 O O . ILE A 1 378 ? 2.884 15.344 -10.623 1.00 62.19 378 ILE A O 1
ATOM 3024 N N . MET A 1 379 ? 4.860 14.924 -9.685 1.00 67.19 379 MET A N 1
ATOM 3025 C CA . MET A 1 379 ? 5.164 13.853 -10.641 1.00 67.19 379 MET A CA 1
ATOM 3026 C C . MET A 1 379 ? 4.266 12.631 -10.466 1.00 67.19 379 MET A C 1
ATOM 3028 O O . MET A 1 379 ? 3.797 12.088 -11.461 1.00 67.19 379 MET A O 1
ATOM 3032 N N . ASN A 1 380 ? 3.970 12.243 -9.223 1.00 61.88 380 ASN A N 1
ATOM 3033 C CA . ASN A 1 380 ? 3.064 11.129 -8.949 1.00 61.88 380 ASN A CA 1
ATOM 3034 C C . ASN A 1 380 ? 1.644 11.425 -9.470 1.00 61.88 380 ASN A C 1
ATOM 3036 O O . ASN A 1 380 ? 1.040 10.613 -10.171 1.00 61.88 380 ASN A O 1
ATOM 3040 N N . SER A 1 381 ? 1.139 12.637 -9.211 1.00 57.75 381 SER A N 1
ATOM 3041 C CA . SER A 1 381 ? -0.157 13.081 -9.746 1.00 57.75 381 SER A CA 1
ATOM 3042 C C . SER A 1 381 ? -0.162 13.223 -11.273 1.00 57.75 381 SER A C 1
ATOM 3044 O O . SER A 1 381 ? -1.150 12.860 -11.906 1.00 57.75 381 SER A O 1
ATOM 3046 N N . THR A 1 382 ? 0.941 13.675 -11.880 1.00 64.25 382 THR A N 1
ATOM 3047 C CA . THR A 1 382 ? 1.083 13.773 -13.343 1.00 64.25 382 THR A CA 1
ATOM 3048 C C . THR A 1 382 ? 1.031 12.396 -13.998 1.00 64.25 382 THR A C 1
ATOM 3050 O O . THR A 1 382 ? 0.251 12.196 -14.925 1.00 64.25 382 THR A O 1
ATOM 3053 N N . ILE A 1 383 ? 1.805 11.433 -13.488 1.00 64.81 383 ILE A N 1
ATOM 3054 C CA . ILE A 1 383 ? 1.804 10.054 -13.991 1.00 64.81 383 ILE A CA 1
ATOM 3055 C C . ILE A 1 383 ? 0.420 9.415 -13.816 1.00 64.81 383 ILE A C 1
ATOM 3057 O O . ILE A 1 383 ? -0.097 8.806 -14.749 1.00 64.81 383 ILE A O 1
ATOM 3061 N N . SER A 1 384 ? -0.228 9.631 -12.669 1.00 63.72 384 SER A N 1
ATOM 3062 C CA . SER A 1 384 ? -1.601 9.162 -12.435 1.00 63.72 384 SER A CA 1
ATOM 3063 C C . SER A 1 384 ? -2.602 9.758 -13.440 1.00 63.72 384 SER A C 1
ATOM 3065 O O . SER A 1 384 ? -3.513 9.073 -13.899 1.00 63.72 384 SER A O 1
ATOM 3067 N N . GLY A 1 385 ? -2.443 11.034 -13.810 1.00 58.53 385 GLY A N 1
ATOM 3068 C CA . GLY A 1 385 ? -3.277 11.696 -14.819 1.00 58.53 385 GLY A CA 1
ATOM 3069 C C . GLY A 1 385 ? -3.028 11.207 -16.250 1.00 58.53 385 GLY A C 1
ATOM 3070 O O . GLY A 1 385 ? -3.970 11.139 -17.039 1.00 58.53 385 GLY A O 1
ATOM 3071 N N . MET A 1 386 ? -1.784 10.837 -16.575 1.00 66.81 386 MET A N 1
ATOM 3072 C CA . MET A 1 386 ? -1.422 10.239 -17.869 1.00 66.81 386 MET A CA 1
ATOM 3073 C C . MET A 1 386 ? -2.094 8.875 -18.063 1.00 66.81 386 MET A C 1
ATOM 3075 O O . MET A 1 386 ? -2.589 8.597 -19.152 1.00 66.81 386 MET A O 1
ATOM 3079 N N . VAL A 1 387 ? -2.172 8.073 -16.998 1.00 65.12 387 VAL A N 1
ATOM 3080 C CA . VAL A 1 387 ? -2.847 6.764 -16.991 1.00 65.12 387 VAL A CA 1
ATOM 3081 C C . VAL A 1 387 ? -4.370 6.890 -17.119 1.00 65.12 387 VAL A C 1
ATOM 3083 O O . VAL A 1 387 ? -4.990 6.157 -17.879 1.00 65.12 387 VAL A O 1
ATOM 3086 N N . ASN A 1 388 ? -4.991 7.863 -16.445 1.00 51.62 388 ASN A N 1
ATOM 3087 C CA . ASN A 1 388 ? -6.452 8.040 -16.450 1.00 51.62 388 ASN A CA 1
ATOM 3088 C C . ASN A 1 388 ? -7.005 8.765 -17.699 1.00 51.62 388 ASN A C 1
ATOM 3090 O O . ASN A 1 388 ? -8.149 9.225 -17.698 1.00 51.62 388 ASN A O 1
ATOM 3094 N N . GLY A 1 389 ? -6.199 8.937 -18.751 1.00 44.28 389 GLY A N 1
ATOM 3095 C CA . GLY A 1 389 ? -6.633 9.500 -20.036 1.00 44.28 389 GLY A CA 1
ATOM 3096 C C . GLY A 1 389 ? -6.994 10.993 -20.033 1.00 44.28 389 GLY A C 1
ATOM 3097 O O . GLY A 1 389 ? -7.397 11.524 -21.064 1.00 44.28 389 GLY A O 1
ATOM 3098 N N . THR A 1 390 ? -6.833 11.716 -18.920 1.00 37.88 390 THR A N 1
ATOM 3099 C CA . THR A 1 390 ? -7.316 13.108 -18.790 1.00 37.88 390 THR A CA 1
ATOM 3100 C C . THR A 1 390 ? -6.444 14.142 -19.526 1.00 37.88 390 THR A C 1
ATOM 3102 O O . THR A 1 390 ? -6.799 15.316 -19.577 1.00 37.88 390 THR A O 1
ATOM 3105 N N . ILE A 1 391 ? -5.305 13.739 -20.102 1.00 37.94 391 ILE A N 1
ATOM 3106 C CA . ILE A 1 391 ? -4.316 14.653 -20.711 1.00 37.94 391 ILE A CA 1
ATOM 3107 C C . ILE A 1 391 ? -4.349 14.634 -22.258 1.00 37.94 391 ILE A C 1
ATOM 3109 O O . ILE A 1 391 ? -3.676 15.436 -22.899 1.00 37.94 391 ILE A O 1
ATOM 3113 N N . TRP A 1 392 ? -5.180 13.799 -22.891 1.00 29.41 392 TRP A N 1
ATOM 3114 C CA . TRP A 1 392 ? -5.185 13.640 -24.358 1.00 29.41 392 TRP A CA 1
ATOM 3115 C C . TRP A 1 392 ? -6.146 14.555 -25.136 1.00 29.41 392 TRP A C 1
ATOM 3117 O O . TRP A 1 392 ? -6.377 14.330 -26.321 1.00 29.41 392 TRP A O 1
ATOM 3127 N N . SER A 1 393 ? -6.669 15.623 -24.528 1.00 26.02 393 SER A N 1
ATOM 3128 C CA . SER A 1 393 ? -7.359 16.687 -25.272 1.00 26.02 393 SER A CA 1
ATOM 3129 C C . SER A 1 393 ? -6.731 18.049 -24.980 1.00 26.02 393 SER A C 1
ATOM 3131 O O . SER A 1 393 ? -7.108 18.724 -24.017 1.00 26.02 393 SER A O 1
ATOM 3133 N N . LEU A 1 394 ? -5.772 18.439 -25.821 1.00 25.22 394 LEU A N 1
ATOM 3134 C CA . LEU A 1 394 ? -5.367 19.831 -26.019 1.00 25.22 394 LEU A CA 1
ATOM 3135 C C . LEU A 1 394 ? -5.864 20.314 -27.378 1.00 25.22 394 LEU A C 1
ATOM 3137 O O . LEU A 1 394 ? -5.639 19.580 -28.366 1.00 25.22 394 LEU A O 1
#

pLDDT: mean 73.41, std 15.47, range [19.25, 93.56]

Organism: NCBI:txid370355

Foldseek 3Di:
DDPPDPPPPPPPPVPFDFPDWEDAAQFIWTWDQDPCWIKIWTDHPPEDTDIDTDNFDKDWYYDHQQWIKIWTWFADKDAPVVCLVPTWMWIAGNHGYPVPIDIAAEDEDQADQADPVRAGKIKGRKQLDWYWDAAPVRWIKIKIWIWIDRPPDIFIWIWIWTADPVRSHIYIYGDCVQTGAHPDDDSCLCLLWEDEHQKIKGARQAQDPDQPDQCLVRIWMWGWDDDPPDTDHTDTARRDRDDPPPPWDLNGWSLAWYDEPFWIKIKSLQTFNIKIWIWGDDPVHDIHTDDIDDDDCQQDGRQSKRNYKYWYDPDPFKIKIKIKRQQTHHPPCPVVCVVVVHDDPDGWIKIWIWMGGHPPDIDTPDIDIDRHDPPPCVVNVVNVCVRVVVPPDD

Radius of gyration: 22.18 Å; Cα contacts (8 Å, |Δi|>4): 923; chains: 1; bounding box: 59×50×52 Å

Secondary structure (DSSP, 8-state):
-------------TTPPPSEEEEETTEEEEEEEETTEEEEEEEESSSPPEEEEESS-EEEEEETTTEEEEEE-B-S-B-HHHHHHH--EEEE-TT--GGGPEEPEEEEEEE--B-TTSPBPEEESBTSSEEEEE-TT--EEEEEEEEEESSS-EEEEEEEEEEETTTTEEEEEE-HHHH--BSS--TTGGGGEEEETTEEEEE-----S-TTS-GGGGEEEEEEE--SSSPEEEEEEPPP-----SS---TTTTSEEEE-SSEEEEEETTSTT-EEEEEEESSSS-EEEEEEE---GGG-S---TTSSEEEEEEETTEEEEEEEEEEEE-GGGHHHHHHHTPPP--EEEEEEEEEEETTTEEEEEEEEEEE--TTT-HHHHHHHHHHTTTTS--

Solvent-accessible surface area (backbone atoms only — not comparable to full-atom values): 21476 Å² total; per-residue (Å²): 134,87,77,79,67,78,74,77,73,71,70,85,51,86,87,55,76,68,77,45,78,28,64,27,41,55,35,36,36,36,30,40,79,52,97,85,22,36,31,37,38,41,45,40,85,80,50,78,64,39,60,50,72,33,84,60,56,67,36,56,22,31,35,69,88,61,26,36,40,32,28,52,46,40,67,60,79,35,44,60,71,58,43,68,74,68,64,53,40,39,33,26,51,60,92,46,38,69,84,67,49,45,69,44,47,76,44,79,46,80,57,63,55,50,29,99,88,66,40,69,30,34,37,21,41,30,28,66,37,56,47,62,44,58,32,86,84,72,42,42,35,36,43,29,32,26,33,36,27,47,88,84,54,72,27,19,30,54,36,45,29,44,38,41,78,92,75,41,35,28,42,34,34,36,46,69,93,83,27,71,58,23,91,65,83,58,91,59,67,64,68,17,49,22,68,36,65,44,35,41,37,39,30,33,44,54,86,61,95,56,92,83,62,72,61,33,76,17,35,42,39,31,38,55,45,93,44,98,89,55,79,46,76,57,49,75,35,74,46,56,82,74,82,67,79,92,81,62,77,64,43,36,26,14,52,3,33,22,36,36,96,57,38,42,33,41,6,21,13,79,48,68,34,14,32,30,37,37,29,32,62,77,75,88,61,48,68,43,82,75,47,78,49,69,73,70,72,72,33,49,63,54,11,36,19,26,48,39,45,46,46,41,75,79,48,102,54,31,37,41,36,40,33,29,14,44,50,16,34,70,66,84,48,55,74,55,30,68,74,66,74,53,83,85,84,68,50,33,15,36,37,37,34,34,41,36,37,70,99,75,48,78,43,80,79,51,71,46,83,41,91,47,51,86,88,69,52,54,66,58,53,50,50,54,37,59,68,68,59,76,69,80,81,128